Protein AF-A0A8T5QY21-F1 (afdb_monomer_lite)

Sequence (605 aa):
IKYVPKELFTPFAFIIYKDKVLISISAEQVFIQVKSSKLADGLKSYFDFLWSQKTKTYIGRESLRSLFTEMLDFGDYVVYAEVTRIMEILGEDFFLWWQAEKKRRGIKSRGIMGEKYRKYKAAKESITNFKYVPGYENPTGDLFIFKDKVVNVVYTTKEPIAFLIDNKEVAENNKAQFEMLWDQETFVSKGIDALNTALNNYLDNLESDETFNVLGVTFGLKDYSFYKTEYKNAFKDIHQKRADKGIKAKLLFQQADPAMIEKFRKEVYNKNHEAKVLPFKTKFPVAILPSKNKTVMIIHKKEPSIITIDNKEASSAFNEYFDSMWQQDVRVYKGFEDVTTRFRQNMQELKEGDEYYVLGSALQYEEKTKLENFFMDYHAERVKRKIKVKLLAIQESYNVIYKELAETGDPQMKYAELKRLPPEFKYPMQITLYKGNKVSLISWSENLCFEVESKAMYDSFKANFDMLWSQEAEVFKGKNGVKALLNILLESGGKEHHTFGSTKESLMLGEDWWVSYHEKRAKKGVHAKLLFNESLVQWKAEIKYPNAEVRYTKAGFEPLTETIIKGDKVVIIIWTEEPTGFLINNKAVAESYDKFFKLLWEQVK

Radius of gyration: 46.84 Å; chains: 1; bounding box: 108×42×142 Å

Foldseek 3Di:
DDDDPPVPDDCWDWDADQQWTWTASPVVRDIDIDRGNVVSVVVVVVVCVVVPDQKDKFKAQVSVLVVLVVVLVLAEKEKAAPQVLCCVGNHVVSLLVSQVSCVVSVGAYEYEYAPVCCPDPSNVSHPHHYDHAQQDDDPQHMWIAGQQWIKGWHRDPPMIMIMIGRGNVVSVVVVVVVVVVVPDQKHKHKALVSLLSVLVVLLVPADPPDAFEKAAPQQLDPVQVLPPPSVLVSQLVSQVVCVVVVHAYEEEYADHPPVSVVVSCVSRHDPRYHYDYFQEHDDAQWMWTAHQQKIWIWRRDNMIMIMIGRHRVVSVVVVVVRVVRVPDQKHKAFDQVRLLVVLVVLLVVDAAPAEKEKEADDQPEPPSVVVLVSLLVSLLVCVVRNYAYEYAYEPVCQVVVLVSNCNSPCVPCPRYHYDYFANVCPDQQMWMAGDQFKIWGHDVNRRMIMIGRGNVVNVVVVVVRVVRVPDQKHKFKFLVRVLVVLVVLLPDDAQEKEKALADPLVCVNPDVSVLVSLVSSVVVNRAYEYEAEPNCVVVPCVVSHPNYDYFYDPDDDRAQWMWMAGAQWIWIWRRDVIIMIMIGRGNVVSVVVVVVRVVVVVVTD

pLDDT: mean 89.82, std 8.12, range [55.41, 98.31]

Secondary structure (DSSP, 8-state):
--PPPGGG--SEEEEEETTEEEEEEGGGTEEEEEE-HHHHHHHHHHHHHHHH--EEEEESHHHHHHHHHHGGGT--EEEE--HHHHHHHH-HHHHHHHHHHHHHTT--EEEEEEGGGTTSHHHHS--SEEEEETT---TTSEEEE-SSEEEEEE--SS--EEEEEE-HHHHHHHHHHHHHHHH--EEEEESHHHHHHHHHHHHHT--TT--EEEEEE-TT-TT-TT--HHHHHHHHHHHHHHHHTT--EEEEEPS--HHHHHHHHHHH--SSEEEEE-SS----SEEEEE-SS-EEEEE-SSS-EEEEE--HHHHHHHHHHHHHHHH--EEEEESHHHHHHHHHHHHHHPPTT-EEEEEEE---STTHHHHHHHHHHHHHHHHHTT-EEEEEE-TTTHHHHHHHHHHTT-TT-SSEEEEEPPTT-S-PPEEEEETTTEEEEEETTTTEEEEEE-HHHHHHHHHHHHHHHT--EEEEEHHHHHHHHHHHHHHSS-SEEEEEEE-GGGGGG-HHHHHHHHHHHHHTT-EEEEEEEGGGGGG-HHHHSTTEEEEEE-SS---SEEEEEETTEEEEEE-SSS-EEEEEE-HHHHHHHHHHHHHHHHH--

Structure (mmCIF, N/CA/C/O backbone):
data_AF-A0A8T5QY21-F1
#
_entry.id   AF-A0A8T5QY21-F1
#
loop_
_atom_site.group_PDB
_atom_site.id
_atom_site.type_symbol
_atom_site.label_atom_id
_atom_site.label_alt_id
_atom_site.label_comp_id
_atom_site.label_asym_id
_atom_site.label_entity_id
_atom_site.label_seq_id
_atom_site.pdbx_PDB_ins_code
_atom_site.Cartn_x
_atom_site.Cartn_y
_atom_site.Cartn_z
_atom_site.occupancy
_atom_site.B_iso_or_equiv
_atom_site.auth_seq_id
_atom_site.auth_comp_id
_atom_site.auth_asym_id
_atom_site.auth_atom_id
_atom_site.pdbx_PDB_model_num
ATOM 1 N N . ILE A 1 1 ? 44.292 -2.597 -54.456 1.00 67.19 1 ILE A N 1
ATOM 2 C CA . ILE A 1 1 ? 44.266 -1.220 -55.008 1.00 67.19 1 ILE A CA 1
ATOM 3 C C . ILE A 1 1 ? 43.402 -0.386 -54.066 1.00 67.19 1 ILE A C 1
ATOM 5 O O . ILE A 1 1 ? 42.327 -0.859 -53.718 1.00 67.19 1 ILE A O 1
ATOM 9 N N . LYS A 1 2 ? 43.886 0.765 -53.580 1.00 70.75 2 LYS A N 1
ATOM 10 C CA . LYS A 1 2 ? 43.099 1.726 -52.783 1.00 70.75 2 LYS A CA 1
ATOM 11 C C . LYS A 1 2 ? 42.855 2.974 -53.633 1.00 70.75 2 LYS A C 1
ATOM 13 O O . LYS A 1 2 ? 43.722 3.338 -54.423 1.00 70.75 2 LYS A O 1
ATOM 18 N N . TYR A 1 3 ? 41.693 3.596 -53.476 1.00 71.88 3 TYR A N 1
ATOM 19 C CA . TYR A 1 3 ? 41.323 4.814 -54.195 1.00 71.88 3 TYR A CA 1
ATOM 20 C C . TYR A 1 3 ? 41.513 6.027 -53.283 1.00 71.88 3 TYR A C 1
ATOM 22 O O . TYR A 1 3 ? 41.186 5.967 -52.098 1.00 71.88 3 TYR A O 1
ATOM 30 N N . VAL A 1 4 ? 42.066 7.106 -53.834 1.00 69.44 4 VAL A N 1
ATOM 31 C CA . VAL A 1 4 ? 42.213 8.396 -53.145 1.00 69.44 4 VAL A CA 1
ATOM 32 C C . VAL A 1 4 ? 40.844 9.101 -53.134 1.00 69.44 4 VAL A C 1
ATOM 34 O O . VAL A 1 4 ? 40.125 8.985 -54.131 1.00 69.44 4 VAL A O 1
ATOM 37 N N . PRO A 1 5 ? 40.455 9.805 -52.050 1.00 63.88 5 PRO A N 1
ATOM 38 C CA . PRO A 1 5 ? 39.225 10.599 -52.021 1.00 63.88 5 PRO A CA 1
ATOM 39 C C . PRO A 1 5 ? 39.137 11.551 -53.217 1.00 63.88 5 PRO A C 1
ATOM 41 O O . PRO A 1 5 ? 40.151 12.100 -53.653 1.00 63.88 5 PRO A O 1
ATOM 44 N N . LYS A 1 6 ? 37.928 11.757 -53.750 1.00 63.91 6 LYS A N 1
ATOM 45 C CA . LYS A 1 6 ? 37.703 12.579 -54.951 1.00 63.91 6 LYS A CA 1
ATOM 46 C C . LYS A 1 6 ? 38.178 14.022 -54.752 1.00 63.91 6 LYS A C 1
ATOM 48 O O . LYS A 1 6 ? 38.627 14.664 -55.692 1.00 63.91 6 LYS A O 1
ATOM 53 N N . GLU A 1 7 ? 38.122 14.507 -53.520 1.00 63.44 7 GLU A N 1
ATOM 54 C CA . GLU A 1 7 ? 38.540 15.840 -53.086 1.00 63.44 7 GLU A CA 1
ATOM 55 C C . GLU A 1 7 ? 40.068 16.009 -53.108 1.00 63.44 7 GLU A C 1
ATOM 57 O O . GLU A 1 7 ? 40.570 17.125 -53.192 1.00 63.44 7 GLU A O 1
ATOM 62 N N . LEU A 1 8 ? 40.806 14.897 -53.060 1.00 64.31 8 LEU A N 1
ATOM 63 C CA . LEU A 1 8 ? 42.262 14.829 -53.186 1.00 64.31 8 LEU A CA 1
ATOM 64 C C . LEU A 1 8 ? 42.689 14.380 -54.591 1.00 64.31 8 LEU A C 1
ATOM 66 O O . LEU A 1 8 ? 43.850 14.019 -54.799 1.00 64.31 8 LEU A O 1
ATOM 70 N N . PHE A 1 9 ? 41.762 14.382 -55.558 1.00 71.44 9 PHE A N 1
ATOM 71 C CA . PHE A 1 9 ? 42.093 14.070 -56.938 1.00 71.44 9 PHE A CA 1
ATOM 72 C C . PHE A 1 9 ? 43.130 15.066 -57.447 1.00 71.44 9 PHE A C 1
ATOM 74 O O . PHE A 1 9 ? 42.920 16.278 -57.469 1.00 71.44 9 PHE A O 1
ATOM 81 N N . THR A 1 10 ? 44.262 14.525 -57.872 1.00 78.56 10 THR A N 1
ATOM 82 C CA . THR A 1 10 ? 45.371 15.288 -58.412 1.00 78.56 10 THR A CA 1
ATOM 83 C C . THR A 1 10 ? 45.717 14.742 -59.794 1.00 78.56 10 THR A C 1
ATOM 85 O O . THR A 1 10 ? 45.681 13.525 -59.989 1.00 78.56 10 THR A O 1
ATOM 88 N N . PRO A 1 11 ? 46.061 15.604 -60.770 1.00 81.88 11 PRO A N 1
ATOM 89 C CA . PRO A 1 11 ? 46.535 15.147 -62.076 1.00 81.88 11 PRO A CA 1
ATOM 90 C C . PRO A 1 11 ? 47.924 14.489 -62.002 1.00 81.88 11 PRO A C 1
ATOM 92 O O . PRO A 1 11 ? 48.419 14.003 -63.020 1.00 81.88 11 PRO A O 1
ATOM 95 N N . PHE A 1 12 ? 48.557 14.494 -60.821 1.00 87.06 12 PHE A N 1
ATOM 96 C CA . PHE A 1 12 ? 49.883 13.945 -60.585 1.00 87.06 12 PHE A CA 1
ATOM 97 C C . PHE A 1 12 ? 49.821 12.482 -60.137 1.00 87.06 12 PHE A C 1
ATOM 99 O O . PHE A 1 12 ? 49.277 12.161 -59.081 1.00 87.06 12 PHE A O 1
ATOM 106 N N . ALA A 1 13 ? 50.471 11.595 -60.885 1.00 88.56 13 ALA A N 1
ATOM 107 C CA . ALA A 1 13 ? 50.838 10.271 -60.399 1.00 88.56 13 ALA A CA 1
ATOM 108 C C . ALA A 1 13 ? 52.313 10.268 -59.983 1.00 88.56 13 ALA A C 1
ATOM 110 O O . ALA A 1 13 ? 53.194 10.612 -60.770 1.00 88.56 13 ALA A O 1
ATOM 111 N N . PHE A 1 14 ? 52.585 9.866 -58.743 1.00 91.56 14 PHE A N 1
ATOM 112 C CA . PHE A 1 14 ? 53.941 9.748 -58.211 1.00 91.56 14 PHE A CA 1
ATOM 113 C C . PHE A 1 14 ? 54.386 8.286 -58.260 1.00 91.56 14 PHE A C 1
ATOM 115 O O . PHE A 1 14 ? 53.820 7.437 -57.573 1.00 91.56 14 PHE A O 1
ATOM 122 N N . ILE A 1 15 ? 55.411 7.987 -59.057 1.00 93.62 15 ILE A N 1
ATOM 123 C CA . ILE A 1 15 ? 56.030 6.660 -59.134 1.00 93.62 15 ILE A CA 1
ATOM 124 C C . ILE A 1 15 ? 57.375 6.739 -58.416 1.00 93.62 15 ILE A C 1
ATOM 126 O O . ILE A 1 15 ? 58.298 7.422 -58.861 1.00 93.62 15 ILE A O 1
ATOM 130 N N . ILE A 1 16 ? 57.474 6.056 -57.280 1.00 94.56 16 ILE A N 1
ATOM 131 C CA . ILE A 1 16 ? 58.634 6.110 -56.387 1.00 94.56 16 ILE A CA 1
ATOM 132 C C . ILE A 1 16 ? 59.448 4.829 -56.575 1.00 94.56 16 ILE A C 1
ATOM 134 O O . ILE A 1 16 ? 58.926 3.729 -56.399 1.00 94.56 16 ILE A O 1
ATOM 138 N N . TYR A 1 17 ? 60.730 4.952 -56.923 1.00 94.06 17 TYR A N 1
ATOM 139 C CA . TYR A 1 17 ? 61.630 3.810 -57.085 1.00 94.06 17 TYR A CA 1
ATOM 140 C C . TYR A 1 17 ? 63.050 4.150 -56.625 1.00 94.06 17 TYR A C 1
ATOM 142 O O . TYR A 1 17 ? 63.746 4.950 -57.253 1.00 94.06 17 TYR A O 1
ATOM 150 N N . LYS A 1 18 ? 63.506 3.492 -55.551 1.00 94.44 18 LYS A N 1
ATOM 151 C CA . LYS A 1 18 ? 64.797 3.767 -54.895 1.00 94.44 18 LYS A CA 1
ATOM 152 C C . LYS A 1 18 ? 64.935 5.265 -54.569 1.00 94.44 18 LYS A C 1
ATOM 154 O O . LYS A 1 18 ? 64.103 5.798 -53.852 1.00 94.44 18 LYS A O 1
ATOM 159 N N . ASP A 1 19 ? 65.952 5.937 -55.103 1.00 95.88 19 ASP A N 1
ATOM 160 C CA . ASP A 1 19 ? 66.244 7.362 -54.918 1.00 95.88 19 ASP A CA 1
ATOM 161 C C . ASP A 1 19 ? 65.620 8.262 -56.002 1.00 95.88 19 ASP A C 1
ATOM 163 O O . ASP A 1 19 ? 66.003 9.426 -56.142 1.00 95.88 19 ASP A O 1
ATOM 167 N N . LYS A 1 20 ? 64.689 7.733 -56.804 1.00 96.56 20 LYS A N 1
ATOM 168 C CA . LYS A 1 20 ? 64.048 8.444 -57.912 1.00 96.56 20 LYS A CA 1
ATOM 169 C C . LYS A 1 20 ? 62.544 8.542 -57.706 1.00 96.56 20 LYS A C 1
ATOM 171 O O . LYS A 1 20 ? 61.888 7.581 -57.307 1.00 96.56 20 LYS A O 1
ATOM 176 N N . VAL A 1 21 ? 62.002 9.698 -58.061 1.00 95.62 21 VAL A N 1
ATOM 177 C CA . VAL A 1 21 ? 60.566 9.954 -58.149 1.00 95.62 21 VAL A CA 1
ATOM 178 C C . VAL A 1 21 ? 60.264 10.396 -59.569 1.00 95.62 21 VAL A C 1
ATOM 180 O O . VAL A 1 21 ? 60.872 11.344 -60.064 1.00 95.62 21 VAL A O 1
ATOM 183 N N . LEU A 1 22 ? 59.336 9.710 -60.224 1.00 95.81 22 LEU A N 1
ATOM 184 C CA . LEU A 1 22 ? 58.759 10.142 -61.486 1.00 95.81 22 LEU A CA 1
ATOM 185 C C . LEU A 1 22 ? 57.380 10.737 -61.204 1.00 95.81 22 LEU A C 1
ATOM 187 O O . LEU A 1 22 ? 56.492 10.042 -60.714 1.00 95.81 22 LEU A O 1
ATOM 191 N N . ILE A 1 23 ? 57.219 12.023 -61.491 1.00 94.12 23 ILE A N 1
ATOM 192 C CA . ILE A 1 23 ? 55.942 12.730 -61.413 1.00 94.12 23 ILE A CA 1
ATOM 193 C C . ILE A 1 23 ? 55.344 12.711 -62.817 1.00 94.12 23 ILE A C 1
ATOM 195 O O . ILE A 1 23 ? 55.915 13.293 -63.738 1.00 94.12 23 ILE A O 1
ATOM 199 N N . SER A 1 24 ? 54.224 12.017 -62.991 1.00 92.94 24 SER A N 1
ATOM 200 C CA . SER A 1 24 ? 53.467 12.000 -64.242 1.00 92.94 24 SER A CA 1
ATOM 201 C C . SER A 1 24 ? 52.304 12.976 -64.145 1.00 92.94 24 SER A C 1
ATOM 203 O O . SER A 1 24 ? 51.448 12.823 -63.278 1.00 92.94 24 SER A O 1
ATOM 205 N N . ILE A 1 25 ? 52.266 13.955 -65.045 1.00 91.12 25 ILE A N 1
ATOM 206 C CA . ILE A 1 25 ? 51.126 14.849 -65.260 1.00 91.12 25 ILE A CA 1
ATOM 207 C C . ILE A 1 25 ? 50.343 14.267 -66.434 1.00 91.12 25 ILE A C 1
ATOM 209 O O . ILE A 1 25 ? 50.563 14.625 -67.591 1.00 91.12 25 ILE A O 1
ATOM 213 N N . SER A 1 26 ? 49.486 13.285 -66.157 1.00 79.56 26 SER A N 1
ATOM 214 C CA . SER A 1 26 ? 48.926 12.430 -67.214 1.00 79.56 26 SER A CA 1
ATOM 215 C C . SER A 1 26 ? 48.092 13.203 -68.245 1.00 79.56 26 SER A C 1
ATOM 217 O O . SER A 1 26 ? 48.105 12.847 -69.419 1.00 79.56 26 SER A O 1
ATOM 219 N N . ALA A 1 27 ? 47.427 14.286 -67.830 1.00 81.81 27 ALA A N 1
ATOM 220 C CA . ALA A 1 27 ? 46.648 15.150 -68.721 1.00 81.81 27 ALA A CA 1
ATOM 221 C C . ALA A 1 27 ? 47.511 15.919 -69.736 1.00 81.81 27 ALA A C 1
ATOM 223 O O . ALA A 1 27 ? 47.049 16.224 -70.830 1.00 81.81 27 ALA A O 1
ATOM 224 N N . GLU A 1 28 ? 48.764 16.205 -69.386 1.00 88.69 28 GLU A N 1
ATOM 225 C CA . GLU A 1 28 ? 49.690 16.991 -70.209 1.00 88.69 28 GLU A CA 1
ATOM 226 C C . GLU A 1 28 ? 50.763 16.116 -70.870 1.00 88.69 28 GLU A C 1
ATOM 228 O O . GLU A 1 28 ? 51.623 16.622 -71.581 1.00 88.69 28 GLU A O 1
ATOM 233 N N . GLN A 1 29 ? 50.731 14.797 -70.635 1.00 87.81 29 GLN A N 1
ATOM 234 C CA . GLN A 1 29 ? 51.753 13.842 -71.085 1.00 87.81 29 GLN A CA 1
ATOM 235 C C . GLN A 1 29 ? 53.179 14.216 -70.634 1.00 87.81 29 GLN A C 1
ATOM 237 O O . GLN A 1 29 ? 54.169 13.802 -71.239 1.00 87.81 29 GLN A O 1
ATOM 242 N N . VAL A 1 30 ? 53.297 14.973 -69.539 1.00 92.19 30 VAL A N 1
ATOM 243 C CA . VAL A 1 30 ? 54.580 15.410 -68.983 1.00 92.19 30 VAL A CA 1
ATOM 244 C C . VAL A 1 30 ? 55.053 14.421 -67.926 1.00 92.19 30 VAL A C 1
ATOM 246 O O . VAL A 1 30 ? 54.299 14.012 -67.039 1.00 92.19 30 VAL A O 1
ATOM 249 N N . PHE A 1 31 ? 56.338 14.079 -67.990 1.00 91.88 31 PHE A N 1
ATOM 250 C CA . PHE A 1 31 ? 57.020 13.278 -66.984 1.00 91.88 31 PHE A CA 1
ATOM 251 C C . PHE A 1 31 ? 58.224 14.040 -66.438 1.00 91.88 31 PHE A C 1
ATOM 253 O O . PHE A 1 31 ? 59.140 14.389 -67.180 1.00 91.88 31 PHE A O 1
ATOM 260 N N . ILE A 1 32 ? 58.241 14.268 -65.126 1.00 94.06 32 ILE A N 1
ATOM 261 C CA . ILE A 1 32 ? 59.352 14.917 -64.429 1.00 94.06 32 ILE A CA 1
ATOM 262 C C . ILE A 1 32 ? 60.042 13.865 -63.573 1.00 94.06 32 ILE A C 1
ATOM 264 O O . ILE A 1 32 ? 59.459 13.358 -62.614 1.00 94.06 32 ILE A O 1
ATOM 268 N N . GLN A 1 33 ? 61.289 13.532 -63.905 1.00 95.56 33 GLN A N 1
ATOM 269 C CA . GLN A 1 33 ? 62.101 12.653 -63.073 1.00 95.56 33 GLN A CA 1
ATOM 270 C C . GLN A 1 33 ? 62.978 13.480 -62.136 1.00 95.56 33 GLN A C 1
ATOM 272 O O . GLN A 1 33 ? 63.834 14.242 -62.580 1.00 95.56 33 GLN A O 1
ATOM 277 N N . VAL A 1 34 ? 62.828 13.255 -60.836 1.00 96.25 34 VAL A N 1
ATOM 278 C CA . VAL A 1 34 ? 63.668 13.858 -59.801 1.00 96.25 34 VAL A CA 1
ATOM 279 C C . VAL A 1 34 ? 64.483 12.757 -59.129 1.00 96.25 34 VAL A C 1
ATOM 281 O O . VAL A 1 34 ? 63.925 11.787 -58.619 1.00 96.25 34 VAL A O 1
ATOM 284 N N . LYS A 1 35 ? 65.815 12.894 -59.123 1.00 96.00 35 LYS A N 1
ATOM 285 C CA . LYS A 1 35 ? 66.721 12.005 -58.380 1.00 96.00 35 LYS A CA 1
ATOM 286 C C . LYS A 1 35 ? 67.059 12.651 -57.036 1.00 96.00 35 LYS A C 1
ATOM 288 O O . LYS A 1 35 ? 67.871 13.568 -56.977 1.00 96.00 35 LYS A O 1
ATOM 293 N N . SER A 1 36 ? 66.401 12.205 -55.973 1.00 96.75 36 SER A N 1
ATOM 294 C CA . SER A 1 36 ? 66.583 12.697 -54.607 1.00 96.75 36 SER A CA 1
ATOM 295 C C . SER A 1 36 ? 66.060 11.660 -53.616 1.00 96.75 36 SER A C 1
ATOM 297 O O . SER A 1 36 ? 64.856 11.405 -53.562 1.00 96.75 36 SER A O 1
ATOM 299 N N . SER A 1 37 ? 66.952 11.095 -52.798 1.00 94.38 37 SER A N 1
ATOM 300 C CA . SER A 1 37 ? 66.574 10.143 -51.745 1.00 94.38 37 SER A CA 1
ATOM 301 C C . SER A 1 37 ? 65.615 10.766 -50.732 1.00 94.38 37 SER A C 1
ATOM 303 O O . SER A 1 37 ? 64.584 10.179 -50.437 1.00 94.38 37 SER A O 1
ATOM 305 N N . LYS A 1 38 ? 65.868 12.008 -50.293 1.00 95.62 38 LYS A N 1
ATOM 306 C CA . LYS A 1 38 ? 64.990 12.725 -49.349 1.00 95.62 38 LYS A CA 1
ATOM 307 C C . LYS A 1 38 ? 63.565 12.905 -49.881 1.00 95.62 38 LYS A C 1
ATOM 309 O O . LYS A 1 38 ? 62.611 12.766 -49.123 1.00 95.62 38 LYS A O 1
ATOM 314 N N . LEU A 1 39 ? 63.416 13.221 -51.171 1.00 94.38 39 LEU A N 1
ATOM 315 C CA . LEU A 1 39 ? 62.096 13.363 -51.791 1.00 94.38 39 LEU A CA 1
ATOM 316 C C . LEU A 1 39 ? 61.389 12.006 -51.902 1.00 94.38 39 LEU A C 1
ATOM 318 O O . LEU A 1 39 ? 60.204 11.915 -51.592 1.00 94.38 39 LEU A O 1
ATOM 322 N N . ALA A 1 40 ? 62.115 10.964 -52.318 1.00 95.00 40 ALA A N 1
ATOM 323 C CA . ALA A 1 40 ? 61.582 9.609 -52.416 1.00 95.00 40 ALA A CA 1
ATOM 324 C C . ALA A 1 40 ? 61.126 9.076 -51.047 1.00 95.00 40 ALA A C 1
ATOM 326 O O . ALA A 1 40 ? 59.999 8.600 -50.935 1.00 95.00 40 ALA A O 1
ATOM 327 N N . ASP A 1 41 ? 61.944 9.233 -50.003 1.00 94.94 41 ASP A N 1
ATOM 328 C CA . ASP A 1 41 ? 61.622 8.819 -48.632 1.00 94.94 41 ASP A CA 1
ATOM 329 C C . ASP A 1 41 ? 60.439 9.614 -48.061 1.00 94.94 41 ASP A C 1
ATOM 331 O O . ASP A 1 41 ? 59.550 9.042 -47.425 1.00 94.94 41 ASP A O 1
ATOM 335 N N . GLY A 1 42 ? 60.380 10.923 -48.333 1.00 94.62 42 GLY A N 1
ATOM 336 C CA . GLY A 1 42 ? 59.257 11.775 -47.946 1.00 94.62 42 GLY A CA 1
ATOM 337 C C . GLY A 1 42 ? 57.944 11.323 -48.588 1.00 94.62 42 GLY A C 1
ATOM 338 O O . GLY A 1 42 ? 56.971 11.064 -47.883 1.00 94.62 42 GLY A O 1
ATOM 339 N N . LEU A 1 43 ? 57.913 11.157 -49.914 1.00 93.31 43 LEU A N 1
ATOM 340 C CA . LEU A 1 43 ? 56.715 10.694 -50.625 1.00 93.31 43 LEU A CA 1
ATOM 341 C C . LEU A 1 43 ? 56.345 9.251 -50.274 1.00 93.31 43 LEU A C 1
ATOM 343 O O . LEU A 1 43 ? 55.160 8.935 -50.214 1.00 93.31 43 LEU A O 1
ATOM 347 N N . LYS A 1 44 ? 57.328 8.389 -49.993 1.00 92.31 44 LYS A N 1
ATOM 348 C CA . LYS A 1 44 ? 57.075 7.038 -49.489 1.00 92.31 44 LYS A CA 1
ATOM 349 C C . LYS A 1 44 ? 56.427 7.087 -48.109 1.00 92.31 44 LYS A C 1
ATOM 351 O O . LYS A 1 44 ? 55.456 6.381 -47.894 1.00 92.31 44 LYS A O 1
ATOM 356 N N . SER A 1 45 ? 56.886 7.966 -47.220 1.00 90.56 45 SER A N 1
ATOM 357 C CA . SER A 1 45 ? 56.260 8.168 -45.906 1.00 90.56 45 SER A CA 1
ATOM 358 C C . SER A 1 45 ? 54.810 8.652 -46.038 1.00 90.56 45 SER A C 1
ATOM 360 O O . SER A 1 45 ? 53.933 8.148 -45.341 1.00 90.56 45 SER A O 1
ATOM 362 N N . TYR A 1 46 ? 54.524 9.568 -46.974 1.00 87.56 46 TYR A N 1
ATOM 363 C CA . TYR A 1 46 ? 53.148 9.970 -47.299 1.00 87.56 46 TYR A CA 1
ATOM 364 C C . TYR A 1 46 ? 52.321 8.817 -47.875 1.00 87.56 46 TYR A C 1
ATOM 366 O O . TYR A 1 46 ? 51.174 8.632 -47.474 1.00 87.56 46 TYR A O 1
ATOM 374 N N . PHE A 1 47 ? 52.889 8.027 -48.789 1.00 88.12 47 PHE A N 1
ATOM 375 C CA . PHE A 1 47 ? 52.226 6.846 -49.332 1.00 88.12 47 PHE A CA 1
ATOM 376 C C . PHE A 1 47 ? 51.922 5.835 -48.230 1.00 88.12 47 PHE A C 1
ATOM 378 O O . PHE A 1 47 ? 50.778 5.422 -48.112 1.00 88.12 47 PHE A O 1
ATOM 385 N N . ASP A 1 48 ? 52.897 5.480 -47.395 1.00 88.06 48 ASP A N 1
ATOM 386 C CA . ASP A 1 48 ? 52.737 4.530 -46.296 1.00 88.06 48 ASP A CA 1
ATOM 387 C C . ASP A 1 48 ? 51.696 5.041 -45.289 1.00 88.06 48 ASP A C 1
ATOM 389 O O . ASP A 1 48 ? 50.847 4.272 -44.838 1.00 88.06 48 ASP A O 1
ATOM 393 N N . PHE A 1 49 ? 51.674 6.348 -45.000 1.00 85.12 49 PHE A N 1
ATOM 394 C CA . PHE A 1 49 ? 50.636 6.977 -44.180 1.00 85.12 49 PHE A CA 1
ATOM 395 C C . PHE A 1 49 ? 49.240 6.847 -44.805 1.00 85.12 49 PHE A C 1
ATOM 397 O O . PHE A 1 49 ? 48.314 6.413 -44.122 1.00 85.12 49 PHE A O 1
ATOM 404 N N . LEU A 1 50 ? 49.074 7.176 -46.092 1.00 81.25 50 LEU A N 1
ATOM 405 C CA . LEU A 1 50 ? 47.793 7.069 -46.809 1.00 81.25 50 LEU A CA 1
ATOM 406 C C . LEU A 1 50 ? 47.358 5.607 -47.002 1.00 81.25 50 LEU A C 1
ATOM 408 O O . LEU A 1 50 ? 46.178 5.272 -46.914 1.00 81.25 50 LEU A O 1
ATOM 412 N N . TRP A 1 51 ? 48.315 4.715 -47.236 1.00 83.19 51 TRP A N 1
ATOM 413 C CA . TRP A 1 51 ? 48.093 3.295 -47.466 1.00 83.19 51 TRP A CA 1
ATOM 414 C C . TRP A 1 51 ? 47.732 2.560 -46.180 1.00 83.19 51 TRP A C 1
ATOM 416 O O . TRP A 1 51 ? 46.878 1.672 -46.201 1.00 83.19 51 TRP A O 1
ATOM 426 N N . SER A 1 52 ? 48.336 2.939 -45.055 1.00 83.44 52 SER A N 1
ATOM 427 C CA . SER A 1 52 ? 48.039 2.373 -43.736 1.00 83.44 52 SER A CA 1
ATOM 428 C C . SER A 1 52 ? 46.767 2.936 -43.100 1.00 83.44 52 SER A C 1
ATOM 430 O O . SER A 1 52 ? 46.323 2.384 -42.091 1.00 83.44 52 SER A O 1
ATOM 432 N N . GLN A 1 53 ? 46.128 3.955 -43.700 1.00 81.19 53 GLN A N 1
ATOM 433 C CA . GLN A 1 53 ? 44.828 4.435 -43.234 1.00 81.19 53 GLN A CA 1
ATOM 434 C C . GLN A 1 53 ? 43.828 3.277 -43.193 1.00 81.19 53 GLN A C 1
ATOM 436 O O . GLN A 1 53 ? 43.543 2.610 -44.200 1.00 81.19 53 GLN A O 1
ATOM 441 N N . LYS A 1 54 ? 43.296 3.063 -41.992 1.00 84.50 54 LYS A N 1
ATOM 442 C CA . LYS A 1 54 ? 42.193 2.146 -41.709 1.00 84.50 54 LYS A CA 1
ATOM 443 C C . LYS A 1 54 ? 40.845 2.855 -41.748 1.00 84.50 54 LYS A C 1
ATOM 445 O O . LYS A 1 54 ? 39.829 2.218 -41.519 1.00 84.50 54 LYS A O 1
ATOM 450 N N . THR A 1 55 ? 40.822 4.153 -42.026 1.00 88.44 55 THR A N 1
ATOM 451 C CA . THR A 1 55 ? 39.601 4.948 -42.092 1.00 88.44 55 THR A CA 1
ATOM 452 C C . THR A 1 55 ? 39.358 5.453 -43.512 1.00 88.44 55 THR A C 1
ATOM 454 O O . THR A 1 55 ? 40.296 5.789 -44.235 1.00 88.44 55 THR A O 1
ATOM 457 N N . LYS A 1 56 ? 38.093 5.485 -43.932 1.00 89.19 56 LYS A N 1
ATOM 458 C CA . LYS A 1 56 ? 37.641 6.126 -45.171 1.00 89.19 56 LYS A CA 1
ATOM 459 C C . LYS A 1 56 ? 36.473 7.052 -44.853 1.00 89.19 56 LYS A C 1
ATOM 461 O O . LYS A 1 56 ? 35.583 6.668 -44.095 1.00 89.19 56 LYS A O 1
ATOM 466 N N . THR A 1 57 ? 36.456 8.226 -45.469 1.00 89.44 57 THR A N 1
ATOM 467 C CA . THR A 1 57 ? 35.364 9.196 -45.337 1.00 89.44 57 THR A CA 1
ATOM 468 C C . THR A 1 57 ? 34.546 9.216 -46.622 1.00 89.44 57 THR A C 1
ATOM 470 O O . THR A 1 57 ? 35.110 9.266 -47.712 1.00 89.44 57 THR A O 1
ATOM 473 N N . TYR A 1 58 ? 33.224 9.187 -46.492 1.00 89.75 58 TYR A N 1
ATOM 474 C CA . TYR A 1 58 ? 32.270 9.286 -47.591 1.00 89.75 58 TYR A CA 1
ATOM 475 C C . TYR A 1 58 ? 31.425 10.533 -47.362 1.00 89.75 58 TYR A C 1
ATOM 477 O O . TYR A 1 58 ? 30.836 10.686 -46.295 1.00 89.75 58 TYR A O 1
ATOM 485 N N . ILE A 1 59 ? 31.384 11.426 -48.347 1.00 89.06 59 ILE A N 1
ATOM 486 C CA . ILE A 1 59 ? 30.694 12.715 -48.249 1.00 89.06 59 ILE A CA 1
ATOM 487 C C . ILE A 1 59 ? 29.654 12.800 -49.366 1.00 89.06 59 ILE A C 1
ATOM 489 O O . ILE A 1 59 ? 29.944 12.494 -50.526 1.00 89.06 59 ILE A O 1
ATOM 493 N N . GLY A 1 60 ? 28.431 13.179 -49.001 1.00 89.44 60 GLY A N 1
ATOM 494 C CA . GLY A 1 60 ? 27.333 13.368 -49.938 1.00 89.44 60 GLY A CA 1
ATOM 495 C C . GLY A 1 60 ? 26.559 12.088 -50.264 1.00 89.44 60 GLY A C 1
ATOM 496 O O . GLY A 1 60 ? 27.003 10.957 -50.054 1.00 89.44 60 GLY A O 1
ATOM 497 N N . ARG A 1 61 ? 25.346 12.277 -50.794 1.00 90.12 61 ARG A N 1
ATOM 498 C CA . ARG A 1 61 ? 24.352 11.211 -51.005 1.00 90.12 61 ARG A CA 1
ATOM 499 C C . ARG A 1 61 ? 24.875 10.031 -51.828 1.00 90.12 61 ARG A C 1
ATOM 501 O O . ARG A 1 61 ? 24.691 8.886 -51.427 1.00 90.12 61 ARG A O 1
ATOM 508 N N . GLU A 1 62 ? 25.512 10.297 -52.965 1.00 91.25 62 GLU A N 1
ATOM 509 C CA . GLU A 1 62 ? 25.977 9.237 -53.873 1.00 91.25 62 GLU A CA 1
ATOM 510 C C . GLU A 1 62 ? 27.157 8.449 -53.287 1.00 91.25 62 GLU A C 1
ATOM 512 O O . GLU A 1 62 ? 27.193 7.222 -53.387 1.00 91.25 62 GLU A O 1
ATOM 517 N N . SER A 1 63 ? 28.072 9.120 -52.578 1.00 90.19 63 SER A N 1
ATOM 518 C CA . SER A 1 63 ? 29.155 8.447 -51.850 1.00 90.19 63 SER A CA 1
ATOM 519 C C . SER A 1 63 ? 28.606 7.535 -50.753 1.00 90.19 63 SER A C 1
ATOM 521 O O . SER A 1 63 ? 29.073 6.408 -50.601 1.00 90.19 63 SER A O 1
ATOM 523 N N . LEU A 1 64 ? 27.575 7.974 -50.020 1.00 92.88 64 LEU A N 1
ATOM 524 C CA . LEU A 1 64 ? 26.916 7.133 -49.019 1.00 92.88 64 LEU A CA 1
ATOM 525 C C . LEU A 1 64 ? 26.172 5.950 -49.653 1.00 92.88 64 LEU A C 1
ATOM 527 O O . LEU A 1 64 ? 26.248 4.849 -49.123 1.00 92.88 64 LEU A O 1
ATOM 531 N N . ARG A 1 65 ? 25.493 6.121 -50.795 1.00 94.69 65 ARG A N 1
ATOM 532 C CA . ARG A 1 65 ? 24.876 4.993 -51.523 1.00 94.69 65 ARG A CA 1
ATOM 533 C C . ARG A 1 65 ? 25.911 3.941 -51.924 1.00 94.69 65 ARG A C 1
ATOM 535 O O . ARG A 1 65 ? 25.659 2.744 -51.776 1.00 94.69 65 ARG A O 1
ATOM 542 N N . SER A 1 66 ? 27.082 4.387 -52.376 1.00 94.69 66 SER A N 1
ATOM 543 C CA . SER A 1 66 ? 28.216 3.506 -52.664 1.00 94.69 66 SER A CA 1
ATOM 544 C C . SER A 1 66 ? 28.673 2.754 -51.408 1.00 94.69 66 SER A C 1
ATOM 546 O O . SER A 1 66 ? 28.755 1.529 -51.432 1.00 94.69 66 SER A O 1
ATOM 548 N N . LEU A 1 67 ? 28.843 3.449 -50.276 1.00 95.25 67 LEU A N 1
ATOM 549 C CA . LEU A 1 67 ? 29.181 2.819 -48.994 1.00 95.25 67 LEU A CA 1
ATOM 550 C C . LEU A 1 67 ? 28.130 1.798 -48.535 1.00 95.25 67 LEU A C 1
ATOM 552 O O . LEU A 1 67 ? 28.488 0.694 -48.148 1.00 95.25 67 LEU A O 1
ATOM 556 N N . PHE A 1 68 ? 26.837 2.125 -48.593 1.00 96.25 68 PHE A N 1
ATOM 557 C CA . PHE A 1 68 ? 25.764 1.194 -48.214 1.00 96.25 68 PHE A CA 1
ATOM 558 C C . PHE A 1 68 ? 25.723 -0.038 -49.126 1.00 96.25 68 PHE A C 1
ATOM 560 O O . PHE A 1 68 ? 25.361 -1.126 -48.675 1.00 96.25 68 PHE A O 1
ATOM 567 N N . THR A 1 69 ? 26.125 0.118 -50.388 1.00 96.88 69 THR A N 1
ATOM 568 C CA . THR A 1 69 ? 26.313 -1.004 -51.313 1.00 96.88 69 THR A CA 1
ATOM 569 C C . THR A 1 69 ? 27.527 -1.845 -50.912 1.00 96.88 69 THR A C 1
ATOM 571 O O . THR A 1 69 ? 27.395 -3.060 -50.815 1.00 96.88 69 THR A O 1
ATOM 574 N N . GLU A 1 70 ? 28.668 -1.221 -50.588 1.00 95.75 70 GLU A N 1
ATOM 575 C CA . GLU A 1 70 ? 29.877 -1.893 -50.068 1.00 95.75 70 GLU A CA 1
ATOM 576 C C . GLU A 1 70 ? 29.575 -2.660 -48.764 1.00 95.75 70 GLU A C 1
ATOM 578 O O . GLU A 1 70 ? 30.018 -3.791 -48.577 1.00 95.75 70 GLU A O 1
ATOM 583 N N . MET A 1 71 ? 28.733 -2.099 -47.889 1.00 97.12 71 MET A N 1
ATOM 584 C CA . MET A 1 71 ? 28.305 -2.729 -46.634 1.00 97.12 71 MET A CA 1
ATOM 585 C C . MET A 1 71 ? 27.579 -4.066 -46.830 1.00 97.12 71 MET A C 1
ATOM 587 O O . MET A 1 71 ? 27.589 -4.894 -45.920 1.00 97.12 71 MET A O 1
ATOM 591 N N . LEU A 1 72 ? 26.973 -4.315 -47.997 1.00 97.31 72 LEU A N 1
ATOM 592 C CA . LEU A 1 72 ? 26.346 -5.606 -48.304 1.00 97.31 72 LEU A CA 1
ATOM 593 C C . LEU A 1 72 ? 27.368 -6.745 -48.431 1.00 97.31 72 LEU A C 1
ATOM 595 O O . LEU A 1 72 ? 26.984 -7.911 -48.340 1.00 97.31 72 LEU A O 1
ATOM 599 N N . ASP A 1 73 ? 28.645 -6.430 -48.651 1.00 97.06 73 ASP A N 1
ATOM 600 C CA . ASP A 1 73 ? 29.730 -7.412 -48.728 1.00 97.06 73 ASP A CA 1
ATOM 601 C C . ASP A 1 73 ? 30.385 -7.658 -47.355 1.00 97.06 73 ASP A C 1
ATOM 603 O O . ASP A 1 73 ? 31.130 -8.622 -47.185 1.00 97.06 73 ASP A O 1
ATOM 607 N N . PHE A 1 74 ? 30.097 -6.821 -46.349 1.00 97.25 74 PHE A N 1
ATOM 608 C CA . PHE A 1 74 ? 30.649 -6.961 -44.993 1.00 97.25 74 PHE A CA 1
ATOM 609 C C . PHE A 1 74 ? 29.913 -8.015 -44.148 1.00 97.25 74 PHE A C 1
ATOM 611 O O . PHE A 1 74 ? 30.468 -8.509 -43.163 1.00 97.25 74 PHE A O 1
ATOM 618 N N . GLY A 1 75 ? 28.686 -8.378 -44.536 1.00 96.31 75 GLY A N 1
ATOM 619 C CA . GLY A 1 75 ? 27.875 -9.406 -43.883 1.00 96.31 75 GLY A CA 1
ATOM 620 C C . GLY A 1 75 ? 27.056 -8.898 -42.693 1.00 96.31 75 GLY A C 1
ATOM 621 O O . GLY A 1 75 ? 26.570 -7.766 -42.692 1.00 96.31 75 GLY A O 1
ATOM 622 N N . ASP A 1 76 ? 26.858 -9.771 -41.704 1.00 98.19 76 ASP A N 1
ATOM 623 C CA . ASP A 1 76 ? 26.013 -9.515 -40.532 1.00 98.19 76 ASP A CA 1
ATOM 624 C C . ASP A 1 76 ? 26.522 -8.340 -39.688 1.00 98.19 76 ASP A C 1
ATOM 626 O O . ASP A 1 76 ? 27.730 -8.156 -39.501 1.00 98.19 76 ASP A O 1
ATOM 630 N N . TYR A 1 77 ? 25.589 -7.573 -39.121 1.00 98.19 77 TYR A N 1
ATOM 631 C CA . TYR A 1 77 ? 25.931 -6.392 -38.332 1.00 98.19 77 TYR A CA 1
ATOM 632 C C . TYR A 1 77 ? 24.957 -6.104 -37.193 1.00 98.19 77 TYR A C 1
ATOM 634 O O . TYR A 1 77 ? 23.806 -6.547 -37.174 1.00 98.19 77 TYR A O 1
ATOM 642 N N . VAL A 1 78 ? 25.423 -5.299 -36.244 1.00 98.31 78 VAL A N 1
ATOM 643 C CA . VAL A 1 78 ? 24.581 -4.652 -35.236 1.00 98.31 78 VAL A CA 1
ATOM 644 C C . VAL A 1 78 ? 24.589 -3.140 -35.446 1.00 98.31 78 VAL A C 1
ATOM 646 O O . VAL A 1 78 ? 25.550 -2.611 -36.000 1.00 98.31 78 VAL A O 1
ATOM 649 N N . VAL A 1 79 ? 23.511 -2.436 -35.093 1.00 96.38 79 VAL A N 1
ATOM 650 C CA . VAL A 1 79 ? 23.403 -0.993 -35.366 1.00 96.38 79 VAL A CA 1
ATOM 651 C C . VAL A 1 79 ? 22.747 -0.205 -34.236 1.00 96.38 79 VAL A C 1
ATOM 653 O O . VAL A 1 79 ? 21.677 -0.568 -33.752 1.00 96.38 79 VAL A O 1
ATOM 656 N N . TYR A 1 80 ? 23.345 0.919 -33.853 1.00 94.81 80 TYR A N 1
ATOM 657 C CA . TYR A 1 80 ? 22.616 1.976 -33.149 1.00 94.81 80 TYR A CA 1
ATOM 658 C C . TYR A 1 80 ? 21.908 2.825 -34.190 1.00 94.81 80 TYR A C 1
ATOM 660 O O . TYR A 1 80 ? 22.576 3.459 -35.005 1.00 94.81 80 TYR A O 1
ATOM 668 N N . ALA A 1 81 ? 20.577 2.768 -34.216 1.00 90.50 81 ALA A N 1
ATOM 669 C CA . ALA A 1 81 ? 19.801 3.205 -35.365 1.00 90.50 81 ALA A CA 1
ATOM 670 C C . ALA A 1 81 ? 19.057 4.534 -35.152 1.00 90.50 81 ALA A C 1
ATOM 672 O O . ALA A 1 81 ? 18.395 4.743 -34.134 1.00 90.50 81 ALA A O 1
ATOM 673 N N . GLU A 1 82 ? 19.091 5.382 -36.176 1.00 84.62 82 GLU A N 1
ATOM 674 C CA . GLU A 1 82 ? 18.245 6.553 -36.421 1.00 84.62 82 GLU A CA 1
ATOM 675 C C . GLU A 1 82 ? 17.600 6.421 -37.818 1.00 84.62 82 GLU A C 1
ATOM 677 O O . GLU A 1 82 ? 17.729 7.264 -38.707 1.00 84.62 82 GLU A O 1
ATOM 682 N N . VAL A 1 83 ? 16.888 5.306 -38.020 1.00 71.50 83 VAL A N 1
ATOM 683 C CA . VAL A 1 83 ? 16.461 4.803 -39.341 1.00 71.50 83 VAL A CA 1
ATOM 684 C C . VAL A 1 83 ? 15.623 5.789 -40.172 1.00 71.50 83 VAL A C 1
ATOM 686 O O . VAL A 1 83 ? 15.539 5.656 -41.392 1.00 71.50 83 VAL A O 1
ATOM 689 N N . THR A 1 84 ? 15.009 6.794 -39.541 1.00 75.69 84 THR A N 1
ATOM 690 C CA . THR A 1 84 ? 14.243 7.839 -40.236 1.00 75.69 84 THR A CA 1
ATOM 691 C C . THR A 1 84 ? 15.110 8.648 -41.194 1.00 75.69 84 THR A C 1
ATOM 693 O O . THR A 1 84 ? 14.659 8.978 -42.287 1.00 75.69 84 THR A O 1
ATOM 696 N N . ARG A 1 85 ? 16.371 8.907 -40.834 1.00 82.69 85 ARG A N 1
ATOM 697 C CA . ARG A 1 85 ? 17.271 9.745 -41.633 1.00 82.69 85 ARG A CA 1
ATOM 698 C C . ARG A 1 85 ? 17.827 9.036 -42.861 1.00 82.69 85 ARG A C 1
ATOM 700 O O . ARG A 1 85 ? 18.001 9.684 -43.890 1.00 82.69 85 ARG A O 1
ATOM 707 N N . ILE A 1 86 ? 18.037 7.717 -42.802 1.00 86.31 86 ILE A N 1
ATOM 708 C CA . ILE A 1 86 ? 18.516 6.939 -43.960 1.00 86.31 86 ILE A CA 1
ATOM 709 C C . ILE A 1 86 ? 17.570 7.113 -45.146 1.00 86.31 86 ILE A C 1
ATOM 711 O O . ILE A 1 86 ? 18.011 7.401 -46.257 1.00 86.31 86 ILE A O 1
ATOM 715 N N . MET A 1 87 ? 16.269 6.928 -44.912 1.00 88.12 87 MET A N 1
ATOM 716 C CA . MET A 1 87 ? 15.262 6.994 -45.969 1.00 88.12 87 MET A CA 1
ATOM 717 C C . MET A 1 87 ? 15.141 8.415 -46.534 1.00 88.12 87 MET A C 1
ATOM 719 O O . MET A 1 87 ? 15.076 8.576 -47.751 1.00 88.12 87 MET A O 1
ATOM 723 N N . GLU A 1 88 ? 15.188 9.436 -45.669 1.00 87.12 88 GLU A N 1
ATOM 724 C CA . GLU A 1 88 ? 15.195 10.852 -46.068 1.00 87.12 88 GLU A CA 1
ATOM 725 C C . GLU A 1 88 ? 16.404 11.198 -46.956 1.00 87.12 88 GLU A C 1
ATOM 727 O O . GLU A 1 88 ? 16.265 11.912 -47.947 1.00 87.12 88 GLU A O 1
ATOM 732 N N . ILE A 1 89 ? 17.589 10.678 -46.625 1.00 88.56 89 ILE A N 1
ATOM 733 C CA . ILE A 1 89 ? 18.855 11.099 -47.240 1.00 88.56 89 ILE A CA 1
ATOM 734 C C . ILE A 1 89 ? 19.218 10.259 -48.462 1.00 88.56 89 ILE A C 1
ATOM 736 O O . ILE A 1 89 ? 19.606 10.797 -49.500 1.00 88.56 89 ILE A O 1
ATOM 740 N N . LEU A 1 90 ? 19.091 8.935 -48.376 1.00 90.19 90 LEU A N 1
ATOM 741 C CA . LEU A 1 90 ? 19.430 8.037 -49.482 1.00 90.19 90 LEU A CA 1
ATOM 742 C C . LEU A 1 90 ? 18.269 7.883 -50.471 1.00 90.19 90 LEU A C 1
ATOM 744 O O . LEU A 1 90 ? 18.494 7.573 -51.646 1.00 90.19 90 LEU A O 1
ATOM 748 N N . GLY A 1 91 ? 17.050 8.217 -50.055 1.00 91.69 91 GLY A N 1
ATOM 749 C CA . GLY A 1 91 ? 15.822 8.050 -50.822 1.00 91.69 91 GLY A CA 1
ATOM 750 C C . GLY A 1 91 ? 15.168 6.698 -50.569 1.00 91.69 91 GLY A C 1
ATOM 751 O O . GLY A 1 91 ? 15.840 5.681 -50.383 1.00 91.69 91 GLY A O 1
ATOM 752 N N . GLU A 1 92 ? 13.841 6.704 -50.603 1.00 93.44 92 GLU A N 1
ATOM 753 C CA . GLU A 1 92 ? 13.005 5.549 -50.294 1.00 93.44 92 GLU A CA 1
ATOM 754 C C . GLU A 1 92 ? 13.296 4.337 -51.183 1.00 93.44 92 GLU A C 1
ATOM 756 O O . GLU A 1 92 ? 13.547 3.256 -50.653 1.00 93.44 92 GLU A O 1
ATOM 761 N N . ASP A 1 93 ? 13.374 4.522 -52.504 1.00 96.12 93 ASP A N 1
ATOM 762 C CA . ASP A 1 93 ? 13.649 3.430 -53.449 1.00 96.12 93 ASP A CA 1
ATOM 763 C C . ASP A 1 93 ? 14.982 2.734 -53.159 1.00 96.12 93 ASP A C 1
ATOM 765 O O . ASP A 1 93 ? 15.074 1.507 -53.169 1.00 96.12 93 ASP A O 1
ATOM 769 N N . PHE A 1 94 ? 16.017 3.521 -52.847 1.00 96.25 94 PHE A N 1
ATOM 770 C CA . PHE A 1 94 ? 17.330 2.981 -52.507 1.00 96.25 94 PHE A CA 1
ATOM 771 C C . PHE A 1 94 ? 17.282 2.212 -51.186 1.00 96.25 94 PHE A C 1
ATOM 773 O O . PHE A 1 94 ? 17.840 1.121 -51.095 1.00 96.25 94 PHE A O 1
ATOM 780 N N . PHE A 1 95 ? 16.605 2.751 -50.167 1.00 95.31 95 PHE A N 1
ATOM 781 C CA . PHE A 1 95 ? 16.444 2.060 -48.890 1.00 95.31 95 PHE A CA 1
ATOM 782 C C . PHE A 1 95 ? 15.719 0.724 -49.074 1.00 95.31 95 PHE A C 1
ATOM 784 O O . PHE A 1 95 ? 16.217 -0.303 -48.621 1.00 95.31 95 PHE A O 1
ATOM 791 N N . LEU A 1 96 ? 14.585 0.709 -49.778 1.00 95.62 96 LEU A N 1
ATOM 792 C CA . LEU A 1 96 ? 13.813 -0.512 -50.019 1.00 95.62 96 LEU A CA 1
ATOM 793 C C . LEU A 1 96 ? 14.612 -1.541 -50.829 1.00 95.62 96 LEU A C 1
ATOM 795 O O . LEU A 1 96 ? 14.625 -2.719 -50.466 1.00 95.62 96 LEU A O 1
ATOM 799 N N . TRP A 1 97 ? 15.342 -1.104 -51.860 1.00 97.50 97 TRP A N 1
ATOM 800 C CA . TRP A 1 97 ? 16.282 -1.960 -52.587 1.00 97.50 97 TRP A CA 1
ATOM 801 C C . TRP A 1 97 ? 17.346 -2.551 -51.655 1.00 97.50 97 TRP A C 1
ATOM 803 O O . TRP A 1 97 ? 17.561 -3.761 -51.660 1.00 97.50 97 TRP A O 1
ATOM 813 N N . TRP A 1 98 ? 17.967 -1.733 -50.803 1.00 97.00 98 TRP A N 1
ATOM 814 C CA . TRP A 1 98 ? 19.008 -2.179 -49.878 1.00 97.00 98 TRP A CA 1
ATOM 815 C C . TRP A 1 98 ? 18.475 -3.196 -48.861 1.00 97.00 98 TRP A C 1
ATOM 817 O O . TRP A 1 98 ? 19.117 -4.207 -48.577 1.00 97.00 98 TRP A O 1
ATOM 827 N N . GLN A 1 99 ? 17.261 -2.982 -48.347 1.00 96.69 99 GLN A N 1
ATOM 828 C CA . GLN A 1 99 ? 16.577 -3.935 -47.473 1.00 96.69 99 GLN A CA 1
ATOM 829 C C . GLN A 1 99 ? 16.276 -5.264 -48.189 1.00 96.69 99 GLN A C 1
ATOM 831 O O . GLN A 1 99 ? 16.521 -6.332 -47.619 1.00 96.69 99 GLN A O 1
ATOM 836 N N . ALA A 1 100 ? 15.790 -5.212 -49.433 1.00 97.25 100 ALA A N 1
ATOM 837 C CA . ALA A 1 100 ? 15.531 -6.397 -50.249 1.00 97.25 100 ALA A CA 1
ATOM 838 C C . ALA A 1 100 ? 16.821 -7.166 -50.568 1.00 97.25 100 ALA A C 1
ATOM 840 O O . ALA A 1 100 ? 16.851 -8.395 -50.495 1.00 97.25 100 ALA A O 1
ATOM 841 N N . GLU A 1 101 ? 17.906 -6.452 -50.850 1.00 98.00 101 GLU A N 1
ATOM 842 C CA . GLU A 1 101 ? 19.198 -7.042 -51.176 1.00 98.00 101 GLU A CA 1
ATOM 843 C C . GLU A 1 101 ? 19.852 -7.702 -49.958 1.00 98.00 101 GLU A C 1
ATOM 845 O O . GLU A 1 101 ? 20.342 -8.828 -50.064 1.00 98.00 101 GLU A O 1
ATOM 850 N N . LYS A 1 102 ? 19.769 -7.088 -48.768 1.00 97.44 102 LYS A N 1
ATOM 851 C CA . LYS A 1 102 ? 20.174 -7.754 -47.518 1.00 97.44 102 LYS A CA 1
ATOM 852 C C . LYS A 1 102 ? 19.417 -9.061 -47.303 1.00 97.44 102 LYS A C 1
ATOM 854 O O . LYS A 1 102 ? 20.029 -10.074 -46.969 1.00 97.44 102 LYS A O 1
ATOM 859 N N . LYS A 1 103 ? 18.101 -9.056 -47.546 1.00 97.12 103 LYS A N 1
ATOM 860 C CA . LYS A 1 103 ? 17.262 -10.257 -47.444 1.00 97.12 103 LYS A CA 1
ATOM 861 C C . LYS A 1 103 ? 17.694 -11.323 -48.452 1.00 97.12 103 LYS A C 1
ATOM 863 O O . LYS A 1 103 ? 17.852 -12.477 -48.068 1.00 97.12 103 LYS A O 1
ATOM 868 N N . ARG A 1 104 ? 17.936 -10.942 -49.713 1.00 97.88 104 ARG A N 1
ATOM 869 C CA . ARG A 1 104 ? 18.406 -11.844 -50.780 1.00 97.88 104 ARG A CA 1
ATOM 870 C C . ARG A 1 104 ? 19.750 -12.491 -50.438 1.00 97.88 104 ARG A C 1
ATOM 872 O O . ARG A 1 104 ? 19.949 -13.665 -50.731 1.00 97.88 104 ARG A O 1
ATOM 879 N N . ARG A 1 105 ? 20.657 -11.734 -49.817 1.00 97.75 105 ARG A N 1
ATOM 880 C CA . ARG A 1 105 ? 21.987 -12.199 -49.391 1.00 97.75 105 ARG A CA 1
ATOM 881 C C . ARG A 1 105 ? 21.993 -12.930 -48.043 1.00 97.75 105 ARG A C 1
ATOM 883 O O . ARG A 1 105 ? 23.037 -13.428 -47.643 1.00 97.75 105 ARG A O 1
ATOM 890 N N . GLY A 1 106 ? 20.860 -12.996 -47.342 1.00 97.19 106 GLY A N 1
ATOM 891 C CA . GLY A 1 106 ? 20.762 -13.639 -46.029 1.00 97.19 106 GLY A CA 1
ATOM 892 C C . GLY A 1 106 ? 21.475 -12.889 -44.898 1.00 97.19 106 GLY A C 1
ATOM 893 O O . GLY A 1 106 ? 21.818 -13.510 -43.896 1.00 97.19 106 GLY A O 1
ATOM 894 N N . ILE A 1 107 ? 21.694 -11.578 -45.048 1.00 98.00 107 ILE A N 1
ATOM 895 C CA . ILE A 1 107 ? 22.369 -10.741 -44.047 1.00 98.00 107 ILE A CA 1
ATOM 896 C C . ILE A 1 107 ? 21.449 -10.547 -42.844 1.00 98.00 107 ILE A C 1
ATOM 898 O O . ILE A 1 107 ? 20.322 -10.061 -42.978 1.00 98.00 107 ILE A O 1
ATOM 902 N N . LYS A 1 108 ? 21.947 -10.890 -41.657 1.00 97.75 108 LYS A N 1
ATOM 903 C CA . LYS A 1 108 ? 21.244 -10.711 -40.388 1.00 97.75 108 LYS A CA 1
ATOM 904 C C . LYS A 1 108 ? 21.670 -9.409 -39.732 1.00 97.75 108 LYS A C 1
ATOM 906 O O . LYS A 1 108 ? 22.856 -9.092 -39.645 1.00 97.75 108 LYS A O 1
ATOM 911 N N . SER A 1 109 ? 20.693 -8.680 -39.205 1.00 97.44 109 SER A N 1
ATOM 912 C CA . SER A 1 109 ? 20.955 -7.456 -38.458 1.00 97.44 109 SER A CA 1
ATOM 913 C C . SER A 1 109 ? 20.100 -7.331 -37.203 1.00 97.44 109 SER A C 1
ATOM 915 O O . SER A 1 109 ? 18.906 -7.642 -37.202 1.00 97.44 109 SER A O 1
ATOM 917 N N . ARG A 1 110 ? 20.723 -6.834 -36.131 1.00 97.75 110 ARG A N 1
ATOM 918 C CA . ARG A 1 110 ? 20.056 -6.383 -34.898 1.00 97.75 110 ARG A CA 1
ATOM 919 C C . ARG A 1 110 ? 20.277 -4.887 -34.729 1.00 97.75 110 ARG A C 1
ATOM 921 O O . ARG A 1 110 ? 21.335 -4.388 -35.100 1.00 97.75 110 ARG A O 1
ATOM 928 N N . GLY A 1 111 ? 19.311 -4.162 -34.176 1.00 95.62 111 GLY A N 1
ATOM 929 C CA . GLY A 1 111 ? 19.472 -2.726 -33.974 1.00 95.62 111 GLY A CA 1
ATOM 930 C C . GLY A 1 111 ? 18.809 -2.193 -32.717 1.00 95.62 111 GLY A C 1
ATOM 931 O O . GLY A 1 111 ? 17.745 -2.662 -32.338 1.00 95.62 111 GLY A O 1
ATOM 932 N N . ILE A 1 112 ? 19.413 -1.192 -32.088 1.00 94.44 112 ILE A N 1
ATOM 933 C CA . ILE A 1 112 ? 18.834 -0.481 -30.944 1.00 94.44 112 ILE A CA 1
ATOM 934 C C . ILE A 1 112 ? 18.341 0.873 -31.432 1.00 94.44 112 ILE A C 1
ATOM 936 O O . ILE A 1 112 ? 19.076 1.597 -32.100 1.00 94.44 112 ILE A O 1
ATOM 940 N N . MET A 1 113 ? 17.094 1.211 -31.118 1.00 91.88 113 MET A N 1
ATOM 941 C CA . MET A 1 113 ? 16.463 2.441 -31.589 1.00 91.88 113 MET A CA 1
ATOM 942 C C . MET A 1 113 ? 15.494 3.006 -30.552 1.00 91.88 113 MET A C 1
ATOM 944 O O . MET A 1 113 ? 14.945 2.275 -29.735 1.00 91.88 113 MET A O 1
ATOM 948 N N . GLY A 1 114 ? 15.252 4.316 -30.582 1.00 88.81 114 GLY A N 1
ATOM 949 C CA . GLY A 1 114 ? 14.259 4.943 -29.710 1.00 88.81 114 GLY A CA 1
ATOM 950 C C . GLY A 1 114 ? 12.836 4.461 -30.009 1.00 88.81 114 GLY A C 1
ATOM 951 O O . GLY A 1 114 ? 12.432 4.396 -31.171 1.00 88.81 114 GLY A O 1
ATOM 952 N N . GLU A 1 115 ? 12.038 4.193 -28.970 1.00 86.00 115 GLU A N 1
ATOM 953 C CA . GLU A 1 115 ? 10.632 3.747 -29.098 1.00 86.00 115 GLU A CA 1
ATOM 954 C C . GLU A 1 115 ? 9.788 4.702 -29.964 1.00 86.00 115 GLU A C 1
ATOM 956 O O . GLU A 1 115 ? 8.963 4.262 -30.765 1.00 86.00 115 GLU A O 1
ATOM 961 N N . LYS A 1 116 ? 10.069 6.014 -29.907 1.00 83.56 116 LYS A N 1
ATOM 962 C CA . LYS A 1 116 ? 9.388 7.037 -30.723 1.00 83.56 116 LYS A CA 1
ATOM 963 C C . LYS A 1 116 ? 9.499 6.799 -32.233 1.00 83.56 116 LYS A C 1
ATOM 965 O O . LYS A 1 116 ? 8.660 7.303 -32.985 1.00 83.56 116 LYS A O 1
ATOM 970 N N . TYR A 1 117 ? 10.512 6.050 -32.679 1.00 87.75 117 TYR A N 1
ATOM 971 C CA . TYR A 1 117 ? 10.757 5.791 -34.093 1.00 87.75 117 TYR A CA 1
ATOM 972 C C . TYR A 1 117 ? 9.994 4.575 -34.648 1.00 87.75 117 TYR A C 1
ATOM 974 O O . TYR A 1 117 ? 9.867 4.446 -35.865 1.00 87.75 117 TYR A O 1
ATOM 982 N N . ARG A 1 118 ? 9.407 3.724 -33.790 1.00 88.38 118 ARG A N 1
ATOM 983 C CA . ARG A 1 118 ? 8.654 2.513 -34.189 1.00 88.38 118 ARG A CA 1
ATOM 984 C C . ARG A 1 118 ? 7.540 2.782 -35.199 1.00 88.38 118 ARG A C 1
ATOM 986 O O . ARG A 1 118 ? 7.234 1.950 -36.048 1.00 88.38 118 ARG A O 1
ATOM 993 N N . LYS A 1 119 ? 6.919 3.958 -35.118 1.00 87.00 119 LYS A N 1
ATOM 994 C CA . LYS A 1 119 ? 5.796 4.337 -35.984 1.00 87.00 119 LYS A CA 1
ATOM 995 C C . LYS A 1 119 ? 6.192 4.612 -37.439 1.00 87.00 119 LYS A C 1
ATOM 997 O O . LYS A 1 119 ? 5.318 4.522 -38.305 1.00 87.00 119 LYS A O 1
ATOM 1002 N N . TYR A 1 120 ? 7.455 4.948 -37.713 1.00 89.38 120 TYR A N 1
ATOM 1003 C CA . TYR A 1 120 ? 7.890 5.388 -39.040 1.00 89.38 120 TYR A CA 1
ATOM 1004 C C . TYR A 1 120 ? 8.028 4.230 -40.028 1.00 89.38 120 TYR A C 1
ATOM 1006 O O . TYR A 1 120 ? 8.378 3.109 -39.660 1.00 89.38 120 TYR A O 1
ATOM 1014 N N . LYS A 1 121 ? 7.793 4.529 -41.310 1.00 90.44 121 LYS A N 1
ATOM 1015 C CA . LYS A 1 121 ? 7.867 3.555 -42.406 1.00 90.44 121 LYS A CA 1
ATOM 1016 C C . LYS A 1 121 ? 9.229 2.864 -42.469 1.00 90.44 121 LYS A C 1
ATOM 1018 O O . LYS A 1 121 ? 9.283 1.645 -42.511 1.00 90.44 121 LYS A O 1
ATOM 1023 N N . ALA A 1 122 ? 10.318 3.623 -42.357 1.00 89.75 122 ALA A N 1
ATOM 1024 C CA . ALA A 1 122 ? 11.674 3.078 -42.395 1.00 89.75 122 ALA A CA 1
ATOM 1025 C C . ALA A 1 122 ? 11.947 2.018 -41.305 1.00 89.75 122 ALA A C 1
ATOM 1027 O O . ALA A 1 122 ? 12.667 1.056 -41.554 1.00 89.75 122 ALA A O 1
ATOM 1028 N N . ALA A 1 123 ? 11.329 2.140 -40.123 1.00 91.25 123 ALA A N 1
ATOM 1029 C CA . ALA A 1 123 ? 11.420 1.128 -39.071 1.00 91.25 123 ALA A CA 1
ATOM 1030 C C . ALA A 1 123 ? 10.630 -0.145 -39.419 1.00 91.25 123 ALA A C 1
ATOM 1032 O O . ALA A 1 123 ? 11.118 -1.249 -39.192 1.00 91.25 123 ALA A O 1
ATOM 1033 N N . LYS A 1 124 ? 9.427 0.016 -39.986 1.00 91.00 124 LYS A N 1
ATOM 1034 C CA . LYS A 1 124 ? 8.506 -1.078 -40.342 1.00 91.00 124 LYS A CA 1
ATOM 1035 C C . LYS A 1 124 ? 8.967 -1.890 -41.554 1.00 91.00 124 LYS A C 1
ATOM 1037 O O . LYS A 1 124 ? 8.797 -3.100 -41.565 1.00 91.00 124 LYS A O 1
ATOM 1042 N N . GLU A 1 125 ? 9.553 -1.225 -42.547 1.00 92.25 125 GLU A N 1
ATOM 1043 C CA . GLU A 1 125 ? 10.052 -1.843 -43.789 1.00 92.25 125 GLU A CA 1
ATOM 1044 C C . GLU A 1 125 ? 11.470 -2.423 -43.635 1.00 92.25 125 GLU A C 1
ATOM 1046 O O . GLU A 1 125 ? 12.020 -3.044 -44.548 1.00 92.25 125 GLU A O 1
ATOM 1051 N N . SER A 1 126 ? 12.108 -2.207 -42.483 1.00 93.69 126 SER A N 1
ATOM 1052 C CA . SER A 1 126 ? 13.426 -2.765 -42.227 1.00 93.69 126 SER A CA 1
ATOM 1053 C C . SER A 1 126 ? 13.344 -4.246 -41.852 1.00 93.69 126 SER A C 1
ATOM 1055 O O . SER A 1 126 ? 12.532 -4.645 -41.026 1.00 93.69 126 SER A O 1
ATOM 1057 N N . ILE A 1 127 ? 14.263 -5.057 -42.380 1.00 94.94 127 ILE A N 1
ATOM 1058 C CA . ILE A 1 127 ? 14.462 -6.455 -41.983 1.00 94.94 127 ILE A CA 1
ATOM 1059 C C . ILE A 1 127 ? 15.281 -6.586 -40.689 1.00 94.94 127 ILE A C 1
ATOM 1061 O O . ILE A 1 127 ? 15.466 -7.693 -40.192 1.00 94.94 127 ILE A O 1
ATOM 1065 N N . THR A 1 128 ? 15.830 -5.478 -40.177 1.00 95.56 128 THR A N 1
ATOM 1066 C CA . THR A 1 128 ? 16.619 -5.472 -38.942 1.00 95.56 128 THR A CA 1
ATOM 1067 C C . THR A 1 128 ? 15.720 -5.792 -37.756 1.00 95.56 128 THR A C 1
ATOM 1069 O O . THR A 1 128 ? 14.687 -5.153 -37.566 1.00 95.56 128 THR A O 1
ATOM 1072 N N . ASN A 1 129 ? 16.152 -6.724 -36.908 1.00 96.19 129 ASN A N 1
ATOM 1073 C CA . ASN A 1 129 ? 15.487 -6.979 -35.639 1.00 96.19 129 ASN A CA 1
ATOM 1074 C C . ASN A 1 129 ? 15.779 -5.828 -34.665 1.00 96.19 129 ASN A C 1
ATOM 1076 O O . ASN A 1 129 ? 16.884 -5.733 -34.125 1.00 96.19 129 ASN A O 1
ATOM 1080 N N . PHE A 1 130 ? 14.810 -4.932 -34.478 1.00 94.56 130 PHE A N 1
ATOM 1081 C CA . PHE A 1 130 ? 14.974 -3.760 -33.626 1.00 94.56 130 PHE A CA 1
ATOM 1082 C C . PHE A 1 130 ? 14.522 -4.011 -32.187 1.00 94.56 130 PHE A C 1
ATOM 1084 O O . PHE A 1 130 ? 13.361 -4.335 -31.933 1.00 94.56 130 PHE A O 1
ATOM 1091 N N . LYS A 1 131 ? 15.420 -3.738 -31.240 1.00 92.12 131 LYS A N 1
ATOM 1092 C CA . LYS A 1 131 ? 15.086 -3.479 -29.844 1.00 92.12 131 LYS A CA 1
ATOM 1093 C C . LYS A 1 131 ? 14.776 -1.997 -29.690 1.00 92.12 131 LYS A C 1
ATOM 1095 O O . LYS A 1 131 ? 15.619 -1.136 -29.947 1.00 92.12 131 LYS A O 1
ATOM 1100 N N . TYR A 1 132 ? 13.553 -1.706 -29.276 1.00 89.56 132 TYR A N 1
ATOM 1101 C CA . TYR A 1 132 ? 13.102 -0.338 -29.096 1.00 89.56 132 TYR A CA 1
ATOM 1102 C C . TYR A 1 132 ? 13.198 0.062 -27.630 1.00 89.56 132 TYR A C 1
ATOM 1104 O O . TYR A 1 132 ? 12.676 -0.629 -26.757 1.00 89.56 132 TYR A O 1
ATOM 1112 N N . VAL A 1 133 ? 13.867 1.179 -27.372 1.00 87.38 133 VAL A N 1
ATOM 1113 C CA . VAL A 1 133 ? 14.177 1.640 -26.023 1.00 87.38 133 VAL A CA 1
ATOM 1114 C C . VAL A 1 133 ? 13.441 2.956 -25.744 1.00 87.38 133 VAL A C 1
ATOM 1116 O O . VAL A 1 133 ? 13.653 3.949 -26.453 1.00 87.38 133 VAL A O 1
ATOM 1119 N N . PRO A 1 134 ? 12.555 3.008 -24.731 1.00 79.88 134 PRO A N 1
ATOM 1120 C CA . PRO A 1 134 ? 11.893 4.244 -24.323 1.00 79.88 134 PRO A CA 1
ATOM 1121 C C . PRO A 1 134 ? 12.898 5.319 -23.892 1.00 79.88 134 PRO A C 1
ATOM 1123 O O . PRO A 1 134 ? 13.780 5.066 -23.078 1.00 79.88 134 PRO A O 1
ATOM 1126 N N . GLY A 1 135 ? 12.762 6.533 -24.433 1.00 77.75 135 GLY A N 1
ATOM 1127 C CA . GLY A 1 135 ? 13.639 7.667 -24.110 1.00 77.75 135 GLY A CA 1
ATOM 1128 C C . GLY A 1 135 ? 15.058 7.595 -24.687 1.00 77.75 135 GLY A C 1
ATOM 1129 O O . GLY A 1 135 ? 15.825 8.529 -24.479 1.00 77.75 135 GLY A O 1
ATOM 1130 N N . TYR A 1 136 ? 15.413 6.534 -25.420 1.00 84.44 136 TYR A N 1
ATOM 1131 C CA . TYR A 1 136 ? 16.694 6.466 -26.119 1.00 84.44 136 TYR A CA 1
ATOM 1132 C C . TYR A 1 136 ? 16.680 7.375 -27.349 1.00 84.44 136 TYR A C 1
ATOM 1134 O O . TYR A 1 136 ? 15.850 7.225 -28.252 1.00 84.44 136 TYR A O 1
ATOM 1142 N N . GLU A 1 137 ? 17.625 8.306 -27.384 1.00 81.12 137 GLU A N 1
ATOM 1143 C CA . GLU A 1 137 ? 17.955 9.099 -28.558 1.00 81.12 137 GLU A CA 1
ATOM 1144 C C . GLU A 1 137 ? 19.394 8.797 -28.940 1.00 81.12 137 GLU A C 1
ATOM 1146 O O . GLU A 1 137 ? 20.272 8.768 -28.080 1.00 81.12 137 GLU A O 1
ATOM 1151 N N . ASN A 1 138 ? 19.622 8.549 -30.224 1.00 79.94 138 ASN A N 1
ATOM 1152 C CA . ASN A 1 138 ? 20.957 8.337 -30.742 1.00 79.94 138 ASN A CA 1
ATOM 1153 C C . ASN A 1 138 ? 21.528 9.692 -31.197 1.00 79.94 138 ASN A C 1
ATOM 1155 O O . ASN A 1 138 ? 21.024 10.247 -32.173 1.00 79.94 138 ASN A O 1
ATOM 1159 N N . PRO A 1 139 ? 22.524 10.263 -30.495 1.00 70.19 139 PRO A N 1
ATOM 1160 C CA . PRO A 1 139 ? 23.011 11.607 -30.786 1.00 70.19 139 PRO A CA 1
ATOM 1161 C C . PRO A 1 139 ? 23.957 11.675 -31.996 1.00 70.19 139 PRO A C 1
ATOM 1163 O O . PRO A 1 139 ? 24.293 12.775 -32.428 1.00 70.19 139 PRO A O 1
ATOM 1166 N N . THR A 1 140 ? 24.425 10.538 -32.525 1.00 68.00 140 THR A N 1
ATOM 1167 C CA . THR A 1 140 ? 25.530 10.482 -33.502 1.00 68.00 140 THR A CA 1
ATOM 1168 C C . THR A 1 140 ? 25.135 9.954 -34.885 1.00 68.00 140 THR A C 1
ATOM 1170 O O . THR A 1 140 ? 26.020 9.720 -35.708 1.00 68.00 140 THR A O 1
ATOM 1173 N N . GLY A 1 141 ? 23.837 9.798 -35.169 1.00 84.62 141 GLY A N 1
ATOM 1174 C CA . GLY A 1 141 ? 23.346 9.145 -36.388 1.00 84.62 141 GLY A CA 1
ATOM 1175 C C . GLY A 1 141 ? 23.548 7.625 -36.348 1.00 84.62 141 GLY A C 1
ATOM 1176 O O . GLY A 1 141 ? 23.645 7.050 -35.270 1.00 84.62 141 GLY A O 1
ATOM 1177 N N . ASP A 1 142 ? 23.599 6.933 -37.486 1.00 92.94 142 ASP A N 1
ATOM 1178 C CA . ASP A 1 142 ? 23.699 5.466 -37.467 1.00 92.94 142 ASP A CA 1
ATOM 1179 C C . ASP A 1 142 ? 25.124 4.975 -37.193 1.00 92.94 142 ASP A C 1
ATOM 1181 O O . ASP A 1 142 ? 26.078 5.412 -37.833 1.00 92.94 142 ASP A O 1
ATOM 1185 N N . LEU A 1 143 ? 25.276 3.999 -36.299 1.00 95.75 143 LEU A N 1
ATOM 1186 C CA . LEU A 1 143 ? 26.554 3.325 -36.059 1.00 95.75 143 LEU A CA 1
ATOM 1187 C C . LEU A 1 143 ? 26.417 1.833 -36.346 1.00 95.75 143 LEU A C 1
ATOM 1189 O O . LEU A 1 143 ? 25.935 1.081 -35.500 1.00 95.75 143 LEU A O 1
ATOM 1193 N N . PHE A 1 144 ? 26.830 1.414 -37.539 1.00 97.38 144 PHE A N 1
ATOM 1194 C CA . PHE A 1 144 ? 26.845 0.019 -37.972 1.00 97.38 144 PHE A CA 1
ATOM 1195 C C . PHE A 1 144 ? 28.149 -0.652 -37.552 1.00 97.38 144 PHE A C 1
ATOM 1197 O O . PHE A 1 144 ? 29.235 -0.128 -37.792 1.00 97.38 144 PHE A O 1
ATOM 1204 N N . ILE A 1 145 ? 28.052 -1.832 -36.957 1.00 98.25 145 ILE A N 1
ATOM 1205 C CA . ILE A 1 145 ? 29.183 -2.577 -36.411 1.00 98.25 145 ILE A CA 1
ATOM 1206 C C . ILE A 1 145 ? 29.153 -3.979 -37.018 1.00 98.25 145 ILE A C 1
ATOM 1208 O O . ILE A 1 145 ? 28.261 -4.780 -36.733 1.00 98.25 145 ILE A O 1
ATOM 1212 N N . PHE A 1 146 ? 30.130 -4.252 -37.874 1.00 98.12 146 PHE A N 1
ATOM 1213 C CA . PHE A 1 146 ? 30.357 -5.526 -38.551 1.00 98.12 146 PHE A CA 1
ATOM 1214 C C . PHE A 1 146 ? 31.436 -6.331 -37.810 1.00 98.12 146 PHE A C 1
ATOM 1216 O O . PHE A 1 146 ? 31.902 -5.935 -36.743 1.00 98.12 146 PHE A O 1
ATOM 1223 N N . LYS A 1 147 ? 31.865 -7.468 -38.374 1.00 95.94 147 LYS A N 1
ATOM 1224 C CA . LYS A 1 147 ? 32.889 -8.338 -37.767 1.00 95.94 147 LYS A CA 1
ATOM 1225 C C . LYS A 1 147 ? 34.202 -7.609 -37.451 1.00 95.94 147 LYS A C 1
ATOM 1227 O O . LYS A 1 147 ? 34.748 -7.793 -36.371 1.00 95.94 147 LYS A O 1
ATOM 1232 N N . ASP A 1 148 ? 34.722 -6.839 -38.401 1.00 96.31 148 ASP A N 1
ATOM 1233 C CA . ASP A 1 148 ? 36.012 -6.144 -38.299 1.00 96.31 148 ASP A CA 1
ATOM 1234 C C . ASP A 1 148 ? 35.940 -4.662 -38.697 1.00 96.31 148 ASP A C 1
ATOM 1236 O O . ASP A 1 148 ? 36.962 -3.977 -38.733 1.00 96.31 148 ASP A O 1
ATOM 1240 N N . LYS A 1 149 ? 34.731 -4.164 -38.984 1.00 97.81 149 LYS A N 1
ATOM 1241 C CA . LYS A 1 149 ? 34.481 -2.820 -39.509 1.00 97.81 149 LYS A CA 1
ATOM 1242 C C . LYS A 1 149 ? 33.414 -2.098 -38.709 1.00 97.81 149 LYS A C 1
ATOM 1244 O O . LYS A 1 149 ? 32.443 -2.703 -38.262 1.00 97.81 149 LYS A O 1
ATOM 1249 N N . VAL A 1 150 ? 33.564 -0.787 -38.599 1.00 97.56 150 VAL A N 1
ATOM 1250 C CA . VAL A 1 150 ? 32.560 0.116 -38.035 1.00 97.56 150 VAL A CA 1
ATOM 1251 C C . VAL A 1 150 ? 32.252 1.197 -39.056 1.00 97.56 150 VAL A C 1
ATOM 1253 O O . VAL A 1 150 ? 33.168 1.785 -39.621 1.00 97.56 150 VAL A O 1
ATOM 1256 N N . VAL A 1 151 ? 30.973 1.459 -39.301 1.00 97.19 151 VAL A N 1
ATOM 1257 C CA . VAL A 1 151 ? 30.512 2.563 -40.143 1.00 97.19 151 VAL A CA 1
ATOM 1258 C C . VAL A 1 151 ? 29.691 3.509 -39.284 1.00 97.19 151 VAL A C 1
ATOM 1260 O O . VAL A 1 151 ? 28.609 3.147 -38.832 1.00 97.19 151 VAL A O 1
ATOM 1263 N N . ASN A 1 152 ? 30.194 4.720 -39.063 1.00 95.19 152 ASN A N 1
ATOM 1264 C CA . ASN A 1 152 ? 29.433 5.795 -38.434 1.00 95.19 152 ASN A CA 1
ATOM 1265 C C . ASN A 1 152 ? 28.889 6.728 -39.517 1.00 95.19 152 ASN A C 1
ATOM 1267 O O . ASN A 1 152 ? 29.665 7.222 -40.329 1.00 95.19 152 ASN A O 1
ATOM 1271 N N . VAL A 1 153 ? 27.581 6.960 -39.538 1.00 93.25 153 VAL A N 1
ATOM 1272 C CA . VAL A 1 153 ? 26.899 7.821 -40.501 1.00 93.25 153 VAL A CA 1
ATOM 1273 C C . VAL A 1 153 ? 26.269 8.988 -39.759 1.00 93.25 153 VAL A C 1
ATOM 1275 O O . VAL A 1 153 ? 25.338 8.809 -38.980 1.00 93.25 153 VAL A O 1
ATOM 1278 N N . VAL A 1 154 ? 26.753 10.193 -40.040 1.00 89.62 154 VAL A N 1
ATOM 1279 C CA . VAL A 1 154 ? 26.276 11.440 -39.449 1.00 89.62 154 VAL A CA 1
ATOM 1280 C C . VAL A 1 154 ? 25.398 12.175 -40.455 1.00 89.62 154 VAL A C 1
ATOM 1282 O O . VAL A 1 154 ? 25.839 12.634 -41.513 1.00 89.62 154 VAL A O 1
ATOM 1285 N N . TYR A 1 155 ? 24.131 12.324 -40.093 1.00 81.69 155 TYR A N 1
ATOM 1286 C CA . TYR A 1 155 ? 23.108 12.947 -40.921 1.00 81.69 155 TYR A CA 1
ATOM 1287 C C . TYR A 1 155 ? 23.036 14.459 -40.670 1.00 81.69 155 TYR A C 1
ATOM 1289 O O . TYR A 1 155 ? 22.145 14.946 -39.976 1.00 81.69 155 TYR A O 1
ATOM 1297 N N . THR A 1 156 ? 23.993 15.226 -41.205 1.00 70.69 156 THR A N 1
ATOM 1298 C CA . THR A 1 156 ? 23.917 16.701 -41.162 1.00 70.69 156 THR A CA 1
ATOM 1299 C C . THR A 1 156 ? 22.944 17.238 -42.223 1.00 70.69 156 THR A C 1
ATOM 1301 O O . THR A 1 156 ? 22.735 16.609 -43.259 1.00 70.69 156 THR A O 1
ATOM 1304 N N . THR A 1 157 ? 22.339 18.410 -41.992 1.00 59.94 157 THR A N 1
ATOM 1305 C CA . THR A 1 157 ? 21.273 18.962 -42.857 1.00 59.94 157 THR A CA 1
ATOM 1306 C C . THR A 1 157 ? 21.754 19.551 -44.187 1.00 59.94 157 THR A C 1
ATOM 1308 O O . THR A 1 157 ? 20.917 19.841 -45.038 1.00 59.94 157 THR A O 1
ATOM 1311 N N . LYS A 1 158 ? 23.068 19.737 -44.394 1.00 73.19 158 LYS A N 1
ATOM 1312 C CA . LYS A 1 158 ? 23.626 20.239 -45.667 1.00 73.19 158 LYS A CA 1
ATOM 1313 C C . LYS A 1 158 ? 24.271 19.145 -46.511 1.00 73.19 158 LYS A C 1
ATOM 1315 O O . LYS A 1 158 ? 24.052 19.120 -47.716 1.00 73.19 158 LYS A O 1
ATOM 1320 N N . GLU A 1 159 ? 25.035 18.246 -45.894 1.00 84.44 159 GLU A N 1
ATOM 1321 C CA . GLU A 1 159 ? 25.684 17.142 -46.600 1.00 84.44 159 GLU A CA 1
ATOM 1322 C C . GLU A 1 159 ? 25.948 15.977 -45.632 1.00 84.44 159 GLU A C 1
ATOM 1324 O O . GLU A 1 159 ? 26.587 16.172 -44.594 1.00 84.44 159 GLU A O 1
ATOM 1329 N N . PRO A 1 160 ? 25.432 14.766 -45.900 1.00 88.25 160 PRO A N 1
ATOM 1330 C CA . PRO A 1 160 ? 25.643 13.634 -45.010 1.00 88.25 160 PRO A CA 1
ATOM 1331 C C . PRO A 1 160 ? 27.085 13.127 -45.118 1.00 88.25 160 PRO A C 1
ATOM 1333 O O . PRO A 1 160 ? 27.671 13.121 -46.203 1.00 88.25 160 PRO A O 1
ATOM 1336 N N . ILE A 1 161 ? 27.645 12.681 -43.994 1.00 90.69 161 ILE A N 1
ATOM 1337 C CA . ILE A 1 161 ? 29.027 12.198 -43.909 1.00 90.69 161 ILE A CA 1
ATOM 1338 C C . ILE A 1 161 ? 29.019 10.813 -43.274 1.00 90.69 161 ILE A C 1
ATOM 1340 O O . ILE A 1 161 ? 28.280 10.573 -42.323 1.00 90.69 161 ILE A O 1
ATOM 1344 N N . ALA A 1 162 ? 29.850 9.904 -43.773 1.00 92.94 162 ALA A N 1
ATOM 1345 C CA . ALA A 1 162 ? 30.084 8.616 -43.144 1.00 92.94 162 ALA A CA 1
ATOM 1346 C C . ALA A 1 162 ? 31.576 8.308 -43.004 1.00 92.94 162 ALA A C 1
ATOM 1348 O O . ALA A 1 162 ? 32.381 8.657 -43.867 1.00 92.94 162 ALA A O 1
ATOM 1349 N N . PHE A 1 163 ? 31.928 7.608 -41.931 1.00 93.50 163 PHE A N 1
ATOM 1350 C CA . PHE A 1 163 ? 33.273 7.134 -41.639 1.00 93.50 163 PHE A CA 1
ATOM 1351 C C . PHE A 1 163 ? 33.260 5.611 -41.572 1.00 93.50 163 PHE A C 1
ATOM 1353 O O . PHE A 1 163 ? 32.629 5.039 -40.686 1.00 93.50 163 PHE A O 1
ATOM 1360 N N . LEU A 1 164 ? 33.967 4.956 -42.490 1.00 95.25 164 LEU A N 1
ATOM 1361 C CA . LEU A 1 164 ? 34.264 3.527 -42.420 1.00 95.25 164 LEU A CA 1
ATOM 1362 C C . LEU A 1 164 ? 35.601 3.343 -41.706 1.00 95.25 164 LEU A C 1
ATOM 1364 O O . LEU A 1 164 ? 36.607 3.880 -42.156 1.00 95.25 164 LEU A O 1
ATOM 1368 N N . ILE A 1 165 ? 35.618 2.562 -40.634 1.00 95.62 165 ILE A N 1
ATOM 1369 C CA . ILE A 1 165 ? 36.796 2.209 -39.844 1.00 95.62 165 ILE A CA 1
ATOM 1370 C C . ILE A 1 165 ? 37.009 0.699 -39.970 1.00 95.62 165 ILE A C 1
ATOM 1372 O O . ILE A 1 165 ? 36.222 -0.082 -39.447 1.00 95.62 165 ILE A O 1
ATOM 1376 N N . ASP A 1 166 ? 38.075 0.287 -40.646 1.00 94.56 166 ASP A N 1
ATOM 1377 C CA . ASP A 1 166 ? 38.496 -1.104 -40.827 1.00 94.56 166 ASP A CA 1
ATOM 1378 C C . ASP A 1 166 ? 39.478 -1.507 -39.718 1.00 94.56 166 ASP A C 1
ATOM 1380 O O . ASP A 1 166 ? 40.703 -1.517 -39.883 1.00 94.56 166 ASP A O 1
ATOM 1384 N N . ASN A 1 167 ? 38.932 -1.733 -38.523 1.00 94.44 167 ASN A N 1
ATOM 1385 C CA . ASN A 1 167 ? 39.696 -2.110 -37.344 1.00 94.44 167 ASN A CA 1
ATOM 1386 C C . ASN A 1 167 ? 38.887 -3.053 -36.444 1.00 94.44 167 ASN A C 1
ATOM 1388 O O . ASN A 1 167 ? 37.916 -2.647 -35.803 1.00 94.44 167 ASN A O 1
ATOM 1392 N N . LYS A 1 168 ? 39.365 -4.298 -36.342 1.00 94.62 168 LYS A N 1
ATOM 1393 C CA . LYS A 1 168 ? 38.765 -5.356 -35.528 1.00 94.62 168 LYS A CA 1
ATOM 1394 C C . LYS A 1 168 ? 38.578 -4.967 -34.058 1.00 94.62 168 LYS A C 1
ATOM 1396 O O . LYS A 1 168 ? 37.508 -5.207 -33.521 1.00 94.62 168 LYS A O 1
ATOM 1401 N N . GLU A 1 169 ? 39.569 -4.345 -33.428 1.00 94.88 169 GLU A N 1
ATOM 1402 C CA . GLU A 1 169 ? 39.493 -3.967 -32.009 1.00 94.88 169 GLU A CA 1
ATOM 1403 C C . GLU A 1 169 ? 38.409 -2.904 -31.775 1.00 94.88 169 GLU A C 1
ATOM 1405 O O . GLU A 1 169 ? 37.627 -2.983 -30.829 1.00 94.88 169 GLU A O 1
ATOM 1410 N N . VAL A 1 170 ? 38.294 -1.939 -32.695 1.00 95.12 170 VAL A N 1
ATOM 1411 C CA . VAL A 1 170 ? 37.232 -0.924 -32.655 1.00 95.12 170 VAL A CA 1
ATOM 1412 C C . VAL A 1 170 ? 35.861 -1.579 -32.836 1.00 95.12 170 VAL A C 1
ATOM 1414 O O . VAL A 1 170 ? 34.927 -1.239 -32.109 1.00 95.12 170 VAL A O 1
ATOM 1417 N N . ALA A 1 171 ? 35.734 -2.532 -33.763 1.00 96.94 171 ALA A N 1
ATOM 1418 C CA . ALA A 1 171 ? 34.494 -3.270 -33.982 1.00 96.94 171 ALA A CA 1
ATOM 1419 C C . ALA A 1 171 ? 34.095 -4.119 -32.763 1.00 96.94 171 ALA A C 1
ATOM 1421 O O . ALA A 1 171 ? 32.945 -4.054 -32.333 1.00 96.94 171 ALA A O 1
ATOM 1422 N N . GLU A 1 172 ? 35.034 -4.851 -32.160 1.00 97.12 172 GLU A N 1
ATOM 1423 C CA . GLU A 1 172 ? 34.796 -5.668 -30.964 1.00 97.12 172 GLU A CA 1
ATOM 1424 C C . GLU A 1 172 ? 34.369 -4.812 -29.766 1.00 97.12 172 GLU A C 1
ATOM 1426 O O . GLU A 1 172 ? 33.374 -5.136 -29.118 1.00 97.12 172 GLU A O 1
ATOM 1431 N N . ASN A 1 173 ? 35.031 -3.674 -29.528 1.00 96.25 173 ASN A N 1
ATOM 1432 C CA . ASN A 1 173 ? 34.671 -2.756 -28.444 1.00 96.25 173 ASN A CA 1
ATOM 1433 C C . ASN A 1 173 ? 33.267 -2.153 -28.627 1.00 96.25 173 ASN A C 1
ATOM 1435 O O . ASN A 1 173 ? 32.465 -2.147 -27.692 1.00 96.25 173 ASN A O 1
ATOM 1439 N N . ASN A 1 174 ? 32.934 -1.686 -29.835 1.00 96.25 174 ASN A N 1
ATOM 1440 C CA . ASN A 1 174 ? 31.600 -1.144 -30.120 1.00 96.25 174 ASN A CA 1
ATOM 1441 C C . ASN A 1 174 ? 30.519 -2.232 -30.061 1.00 96.25 174 ASN A C 1
ATOM 1443 O O . ASN A 1 174 ? 29.410 -1.980 -29.585 1.00 96.25 174 ASN A O 1
ATOM 1447 N N . LYS A 1 175 ? 30.836 -3.455 -30.505 1.00 96.75 175 LYS A N 1
ATOM 1448 C CA . LYS A 1 175 ? 29.926 -4.597 -30.406 1.00 96.75 175 LYS A CA 1
ATOM 1449 C C . LYS A 1 175 ? 29.678 -4.977 -28.950 1.00 96.75 175 LYS A C 1
ATOM 1451 O O . LYS A 1 175 ? 28.530 -5.193 -28.595 1.00 96.75 175 LYS A O 1
ATOM 1456 N N . ALA A 1 176 ? 30.705 -5.004 -28.101 1.00 95.81 176 ALA A N 1
ATOM 1457 C CA . ALA A 1 176 ? 30.541 -5.273 -26.673 1.00 95.81 176 ALA A CA 1
ATOM 1458 C C . ALA A 1 176 ? 29.589 -4.259 -26.012 1.00 95.81 176 ALA A C 1
ATOM 1460 O O . ALA A 1 176 ? 28.671 -4.657 -25.300 1.00 95.81 176 ALA A O 1
ATOM 1461 N N . GLN A 1 177 ? 29.734 -2.965 -26.321 1.00 93.81 177 GLN A N 1
ATOM 1462 C CA . GLN A 1 177 ? 28.793 -1.931 -25.866 1.00 93.81 177 GLN A CA 1
ATOM 1463 C C . GLN A 1 177 ? 27.369 -2.163 -26.391 1.00 93.81 177 GLN A C 1
ATOM 1465 O O . GLN A 1 177 ? 26.401 -1.964 -25.657 1.00 93.81 177 GLN A O 1
ATOM 1470 N N . PHE A 1 178 ? 27.238 -2.605 -27.648 1.00 95.12 178 PHE A N 1
ATOM 1471 C CA . PHE A 1 178 ? 25.939 -2.945 -28.224 1.00 95.12 178 PHE A CA 1
ATOM 1472 C C . PHE A 1 178 ? 25.289 -4.106 -27.476 1.00 95.12 178 PHE A C 1
ATOM 1474 O O . PHE A 1 178 ? 24.127 -3.982 -27.107 1.00 95.12 178 PHE A O 1
ATOM 1481 N N . GLU A 1 179 ? 26.016 -5.202 -27.222 1.00 96.19 179 GLU A N 1
ATOM 1482 C CA . GLU A 1 179 ? 25.461 -6.356 -26.501 1.00 96.19 179 GLU A CA 1
ATOM 1483 C C . GLU A 1 179 ? 25.039 -5.964 -25.077 1.00 96.19 179 GLU A C 1
ATOM 1485 O O . GLU A 1 179 ? 23.955 -6.338 -24.648 1.00 96.19 179 GLU A O 1
ATOM 1490 N N . MET A 1 180 ? 25.803 -5.107 -24.383 1.00 92.62 180 MET A N 1
ATOM 1491 C CA . MET A 1 180 ? 25.405 -4.597 -23.062 1.00 92.62 180 MET A CA 1
ATOM 1492 C C . MET A 1 180 ? 24.033 -3.904 -23.087 1.00 92.62 180 MET A C 1
ATOM 1494 O O . MET A 1 180 ? 23.192 -4.164 -22.230 1.00 92.62 180 MET A O 1
ATOM 1498 N N . LEU A 1 181 ? 23.780 -3.037 -24.072 1.00 90.56 181 LEU A N 1
ATOM 1499 C CA . LEU A 1 181 ? 22.483 -2.362 -24.221 1.00 90.56 181 LEU A CA 1
ATOM 1500 C C . LEU A 1 181 ? 21.399 -3.296 -24.799 1.00 90.56 181 LEU A C 1
ATOM 1502 O O . LEU A 1 181 ? 20.205 -3.155 -24.502 1.00 90.56 181 LEU A O 1
ATOM 1506 N N . TRP A 1 182 ? 21.797 -4.269 -25.618 1.00 93.31 182 TRP A N 1
ATOM 1507 C CA . TRP A 1 182 ? 20.915 -5.277 -26.202 1.00 93.31 182 TRP A CA 1
ATOM 1508 C C . TRP A 1 182 ? 20.378 -6.252 -25.155 1.00 93.31 182 TRP A C 1
ATOM 1510 O O . TRP A 1 182 ? 19.201 -6.602 -25.219 1.00 93.31 182 TRP A O 1
ATOM 1520 N N . ASP A 1 183 ? 21.180 -6.600 -24.156 1.00 92.19 183 ASP A N 1
ATOM 1521 C CA . ASP A 1 183 ? 20.803 -7.507 -23.069 1.00 92.19 183 ASP A CA 1
ATOM 1522 C C . ASP A 1 183 ? 20.220 -6.760 -21.857 1.00 92.19 183 ASP A C 1
ATOM 1524 O O . ASP A 1 183 ? 19.653 -7.366 -20.956 1.00 92.19 183 ASP A O 1
ATOM 1528 N N . GLN A 1 184 ? 20.293 -5.424 -21.833 1.00 91.50 184 GLN A N 1
ATOM 1529 C CA . GLN A 1 184 ? 19.733 -4.613 -20.750 1.00 91.50 184 GLN A CA 1
ATOM 1530 C C . GLN A 1 184 ? 18.205 -4.733 -20.671 1.00 91.50 184 GLN A C 1
ATOM 1532 O O . GLN A 1 184 ? 17.498 -4.373 -21.606 1.00 91.50 184 GLN A O 1
ATOM 1537 N N . GLU A 1 185 ? 17.671 -5.152 -19.531 1.00 91.62 185 GLU A N 1
ATOM 1538 C CA . GLU A 1 185 ? 16.219 -5.305 -19.342 1.00 91.62 185 GLU A CA 1
ATOM 1539 C C . GLU A 1 185 ? 15.578 -4.096 -18.646 1.00 91.62 185 GLU A C 1
ATOM 1541 O O . GLU A 1 185 ? 14.361 -3.966 -18.618 1.00 91.62 185 GLU A O 1
ATOM 1546 N N . THR A 1 186 ? 16.374 -3.183 -18.082 1.00 92.88 186 THR A N 1
ATOM 1547 C CA . THR A 1 186 ? 15.869 -2.030 -17.318 1.00 92.88 186 THR A CA 1
ATOM 1548 C C . THR A 1 186 ? 16.238 -0.712 -17.979 1.00 92.88 186 THR A C 1
ATOM 1550 O O . THR A 1 186 ? 17.412 -0.451 -18.204 1.00 92.88 186 THR A O 1
ATOM 1553 N N . PHE A 1 187 ? 15.273 0.171 -18.218 1.00 91.12 187 PHE A N 1
ATOM 1554 C CA . PHE A 1 187 ? 15.481 1.461 -18.882 1.00 91.12 187 PHE A CA 1
ATOM 1555 C C . PHE A 1 187 ? 14.976 2.614 -18.037 1.00 91.12 187 PHE A C 1
ATOM 1557 O O . PHE A 1 187 ? 13.898 2.525 -17.456 1.00 91.12 187 PHE A O 1
ATOM 1564 N N . VAL A 1 188 ? 15.722 3.720 -18.018 1.00 92.81 188 VAL A N 1
ATOM 1565 C CA . VAL A 1 188 ? 15.330 4.945 -17.316 1.00 92.81 188 VAL A CA 1
ATOM 1566 C C . VAL A 1 188 ? 15.107 6.059 -18.327 1.00 92.81 188 VAL A C 1
ATOM 1568 O O . VAL A 1 188 ? 16.005 6.405 -19.088 1.00 92.81 188 VAL A O 1
ATOM 1571 N N . SER A 1 189 ? 13.919 6.654 -18.302 1.00 91.44 189 SER A N 1
ATOM 1572 C CA . SER A 1 189 ? 13.549 7.806 -19.129 1.00 91.44 189 SER A CA 1
ATOM 1573 C C . SER A 1 189 ? 12.987 8.939 -18.263 1.00 91.44 189 SER A C 1
ATOM 1575 O O . SER A 1 189 ? 12.651 8.731 -17.093 1.00 91.44 189 SER A O 1
ATOM 1577 N N . LYS A 1 190 ? 12.958 10.171 -18.788 1.00 91.69 190 LYS A N 1
ATOM 1578 C CA . LYS A 1 190 ? 12.569 11.372 -18.031 1.00 91.69 190 LYS A CA 1
ATOM 1579 C C . LYS A 1 190 ? 11.575 12.242 -18.795 1.00 91.69 190 LYS A C 1
ATOM 1581 O O . LYS A 1 190 ? 11.601 12.282 -20.021 1.00 91.69 190 LYS A O 1
ATOM 1586 N N . GLY A 1 191 ? 10.732 12.956 -18.053 1.00 90.81 191 GLY A N 1
ATOM 1587 C CA . GLY A 1 191 ? 9.805 13.945 -18.604 1.00 90.81 191 GLY A CA 1
ATOM 1588 C C . GLY A 1 191 ? 8.423 13.394 -18.962 1.00 90.81 191 GLY A C 1
ATOM 1589 O O . GLY A 1 191 ? 8.171 12.187 -18.933 1.00 90.81 191 GLY A O 1
ATOM 1590 N N . ILE A 1 192 ? 7.491 14.304 -19.258 1.00 89.25 192 ILE A N 1
ATOM 1591 C CA . ILE A 1 192 ? 6.076 13.958 -19.462 1.00 89.25 192 ILE A CA 1
ATOM 1592 C C . ILE A 1 192 ? 5.849 13.119 -20.727 1.00 89.25 192 ILE A C 1
ATOM 1594 O O . ILE A 1 192 ? 5.026 12.207 -20.722 1.00 89.25 192 ILE A O 1
ATOM 1598 N N . ASP A 1 193 ? 6.627 13.353 -21.783 1.00 88.69 193 ASP A N 1
ATOM 1599 C CA . ASP A 1 193 ? 6.530 12.578 -23.023 1.00 88.69 193 ASP A CA 1
ATOM 1600 C C . ASP A 1 193 ? 6.997 11.134 -22.824 1.00 88.69 193 ASP A C 1
ATOM 1602 O O . ASP A 1 193 ? 6.390 10.199 -23.355 1.00 88.69 193 ASP A O 1
ATOM 1606 N N . ALA A 1 194 ? 8.031 10.936 -22.001 1.00 90.06 194 ALA A N 1
ATOM 1607 C CA . ALA A 1 194 ? 8.482 9.611 -21.597 1.00 90.06 194 ALA A CA 1
ATOM 1608 C C . ALA A 1 194 ? 7.418 8.888 -20.760 1.00 90.06 194 ALA A C 1
ATOM 1610 O O . ALA A 1 194 ? 7.141 7.717 -21.014 1.00 90.06 194 ALA A O 1
ATOM 1611 N N . LEU A 1 195 ? 6.762 9.596 -19.830 1.00 91.94 195 LEU A N 1
ATOM 1612 C CA . LEU A 1 195 ? 5.626 9.066 -19.070 1.00 91.94 195 LEU A CA 1
ATOM 1613 C C . LEU A 1 195 ? 4.489 8.618 -19.994 1.00 91.94 195 LEU A C 1
ATOM 1615 O O . LEU A 1 195 ? 4.041 7.478 -19.900 1.00 91.94 195 LEU A O 1
ATOM 1619 N N . ASN A 1 196 ? 4.056 9.484 -20.911 1.00 91.50 196 ASN A N 1
ATOM 1620 C CA . ASN A 1 196 ? 3.006 9.158 -21.871 1.00 91.50 196 ASN A CA 1
ATOM 1621 C C . ASN A 1 196 ? 3.394 7.951 -22.733 1.00 91.50 196 ASN A C 1
ATOM 1623 O O . ASN A 1 196 ? 2.585 7.046 -22.929 1.00 91.50 196 ASN A O 1
ATOM 1627 N N . THR A 1 197 ? 4.630 7.904 -23.228 1.00 90.31 197 THR A N 1
ATOM 1628 C CA . THR A 1 197 ? 5.120 6.787 -24.049 1.00 90.31 197 THR A CA 1
ATOM 1629 C C . THR A 1 197 ? 5.103 5.477 -23.266 1.00 90.31 197 THR A C 1
ATOM 1631 O O . THR A 1 197 ? 4.565 4.487 -23.757 1.00 90.31 197 THR A O 1
ATOM 1634 N N . ALA A 1 198 ? 5.628 5.472 -22.040 1.00 92.19 198 ALA A N 1
ATOM 1635 C CA . ALA A 1 198 ? 5.677 4.282 -21.198 1.00 92.19 198 ALA A CA 1
ATOM 1636 C C . ALA A 1 198 ? 4.280 3.787 -20.803 1.00 92.19 198 ALA A C 1
ATOM 1638 O O . ALA A 1 198 ? 4.020 2.593 -20.880 1.00 92.19 198 ALA A O 1
ATOM 1639 N N . LEU A 1 199 ? 3.361 4.692 -20.447 1.00 93.38 199 LEU A N 1
ATOM 1640 C CA . LEU A 1 199 ? 1.978 4.343 -20.114 1.00 93.38 199 LEU A CA 1
ATOM 1641 C C . LEU A 1 199 ? 1.226 3.744 -21.309 1.00 93.38 199 LEU A C 1
ATOM 1643 O O . LEU A 1 199 ? 0.538 2.739 -21.149 1.00 93.38 199 LEU A O 1
ATOM 1647 N N . ASN A 1 200 ? 1.363 4.334 -22.503 1.00 91.94 200 ASN A N 1
ATOM 1648 C CA . ASN A 1 200 ? 0.741 3.786 -23.711 1.00 91.94 200 ASN A CA 1
ATOM 1649 C C . ASN A 1 200 ? 1.350 2.427 -24.077 1.00 91.94 200 ASN A C 1
ATOM 1651 O O . ASN A 1 200 ? 0.604 1.490 -24.321 1.00 91.94 200 ASN A O 1
ATOM 1655 N N . ASN A 1 201 ? 2.681 2.292 -24.040 1.00 88.94 201 ASN A N 1
ATOM 1656 C CA . ASN A 1 201 ? 3.356 1.021 -24.313 1.00 88.94 201 ASN A CA 1
ATOM 1657 C C . ASN A 1 201 ? 2.950 -0.067 -23.304 1.00 88.94 201 ASN A C 1
ATOM 1659 O O . ASN A 1 201 ? 2.696 -1.198 -23.703 1.00 88.94 201 ASN A O 1
ATOM 1663 N N . TYR A 1 202 ? 2.831 0.277 -22.020 1.00 92.81 202 TYR A N 1
ATOM 1664 C CA . TYR A 1 202 ? 2.304 -0.623 -20.997 1.00 92.81 202 TYR A CA 1
ATOM 1665 C C . TYR A 1 202 ? 0.880 -1.071 -21.346 1.00 92.81 202 TYR A C 1
ATOM 1667 O O . TYR A 1 202 ? 0.629 -2.264 -21.452 1.00 92.81 202 TYR A O 1
ATOM 1675 N N . LEU A 1 203 ? -0.028 -0.127 -21.620 1.00 92.75 203 LEU A N 1
ATOM 1676 C CA . LEU A 1 203 ? -1.422 -0.424 -21.963 1.00 92.75 203 LEU A CA 1
ATOM 1677 C C . LEU A 1 203 ? -1.578 -1.231 -23.265 1.00 92.75 203 LEU A C 1
ATOM 1679 O O . LEU A 1 203 ? -2.513 -2.017 -23.390 1.00 92.75 203 LEU A O 1
ATOM 1683 N N . ASP A 1 204 ? -0.723 -1.001 -24.259 1.00 89.00 204 ASP A N 1
ATOM 1684 C CA . ASP A 1 204 ? -0.749 -1.710 -25.543 1.00 89.00 204 ASP A CA 1
ATOM 1685 C C . ASP A 1 204 ? -0.239 -3.151 -25.437 1.00 89.00 204 ASP A C 1
ATOM 1687 O O . ASP A 1 204 ? -0.603 -3.972 -26.274 1.00 89.00 204 ASP A O 1
ATOM 1691 N N . ASN A 1 205 ? 0.564 -3.457 -24.415 1.00 87.25 205 ASN A N 1
ATOM 1692 C CA . ASN A 1 205 ? 1.125 -4.787 -24.176 1.00 87.25 205 ASN A CA 1
ATOM 1693 C C . ASN A 1 205 ? 0.386 -5.588 -23.094 1.00 87.25 205 ASN A C 1
ATOM 1695 O O . ASN A 1 205 ? 0.822 -6.695 -22.788 1.00 87.25 205 ASN A O 1
ATOM 1699 N N . LEU A 1 206 ? -0.699 -5.056 -22.521 1.00 90.62 206 LEU A N 1
ATOM 1700 C CA . LEU A 1 206 ? -1.567 -5.841 -21.645 1.00 90.62 206 LEU A CA 1
ATOM 1701 C C . LEU A 1 206 ? -2.305 -6.908 -22.461 1.00 90.62 206 LEU A C 1
ATOM 1703 O O . LEU A 1 206 ? -2.931 -6.605 -23.480 1.00 90.62 206 LEU A O 1
ATOM 1707 N N . GLU A 1 207 ? -2.256 -8.150 -21.991 1.00 85.25 207 GLU A N 1
ATOM 1708 C CA . GLU A 1 207 ? -3.050 -9.253 -22.523 1.00 85.25 207 GLU A CA 1
ATOM 1709 C C . GLU A 1 207 ? -4.544 -9.064 -22.189 1.00 85.25 207 GLU A C 1
ATOM 1711 O O . GLU A 1 207 ? -4.922 -8.317 -21.285 1.00 85.25 207 GLU A O 1
ATOM 1716 N N . SER A 1 208 ? -5.435 -9.727 -22.934 1.00 78.81 208 SER A N 1
ATOM 1717 C CA . SER A 1 208 ? -6.890 -9.505 -22.840 1.00 78.81 208 SER A CA 1
ATOM 1718 C C . SER A 1 208 ? -7.510 -9.848 -21.479 1.00 78.81 208 SER A C 1
ATOM 1720 O O . SER A 1 208 ? -8.606 -9.381 -21.173 1.00 78.81 208 SER A O 1
ATOM 1722 N N . ASP A 1 209 ? -6.844 -10.687 -20.685 1.00 84.62 209 ASP A N 1
ATOM 1723 C CA . ASP A 1 209 ? -7.243 -11.090 -19.335 1.00 84.62 209 ASP A CA 1
ATOM 1724 C C . ASP A 1 209 ? -6.576 -10.251 -18.228 1.00 84.62 209 ASP A C 1
ATOM 1726 O O . ASP A 1 209 ? -6.936 -10.391 -17.057 1.00 84.62 209 ASP A O 1
ATOM 1730 N N . GLU A 1 210 ? -5.631 -9.369 -18.569 1.00 90.62 210 GLU A N 1
ATOM 1731 C CA . GLU A 1 210 ? -4.914 -8.556 -17.590 1.00 90.62 210 GLU A CA 1
ATOM 1732 C C . GLU A 1 210 ? -5.721 -7.345 -17.106 1.00 90.62 210 GLU A C 1
ATOM 1734 O O . GLU A 1 210 ? -6.522 -6.728 -17.816 1.00 90.62 210 GLU A O 1
ATOM 1739 N N . THR A 1 211 ? -5.461 -6.960 -15.855 1.00 92.62 211 THR A N 1
ATOM 1740 C CA . THR A 1 211 ? -5.977 -5.730 -15.255 1.00 92.62 211 THR A CA 1
ATOM 1741 C C . THR A 1 211 ? -4.875 -4.682 -15.156 1.00 92.62 211 THR A C 1
ATOM 1743 O O . THR A 1 211 ? -3.731 -4.984 -14.837 1.00 92.62 211 THR A O 1
ATOM 1746 N N . PHE A 1 212 ? -5.228 -3.416 -15.382 1.00 94.75 212 PHE A N 1
ATOM 1747 C CA . PHE A 1 212 ? -4.326 -2.282 -15.185 1.00 94.75 212 PHE A CA 1
ATOM 1748 C C . PHE A 1 212 ? -4.113 -2.069 -13.679 1.00 94.75 212 PHE A C 1
ATOM 1750 O O . PHE A 1 212 ? -4.909 -1.396 -13.012 1.00 94.75 212 PHE A O 1
ATOM 1757 N N . ASN A 1 213 ? -3.073 -2.695 -13.137 1.00 95.69 213 ASN A N 1
ATOM 1758 C CA . ASN A 1 213 ? -2.769 -2.684 -11.712 1.00 95.69 213 ASN A CA 1
ATOM 1759 C C . ASN A 1 213 ? -1.806 -1.543 -11.392 1.00 95.69 213 ASN A C 1
ATOM 1761 O O . ASN A 1 213 ? -0.798 -1.358 -12.070 1.00 95.69 213 ASN A O 1
ATOM 1765 N N . VAL A 1 214 ? -2.111 -0.766 -10.352 1.00 94.81 214 VAL A N 1
ATOM 1766 C CA . VAL A 1 214 ? -1.226 0.304 -9.878 1.00 94.81 214 VAL A CA 1
ATOM 1767 C C . VAL A 1 214 ? -1.029 0.185 -8.378 1.00 94.81 214 VAL A C 1
ATOM 1769 O O . VAL A 1 214 ? -1.966 0.371 -7.600 1.00 94.81 214 VAL A O 1
ATOM 1772 N N . LEU A 1 215 ? 0.207 -0.079 -7.975 1.00 93.69 215 LEU A N 1
ATOM 1773 C CA . LEU A 1 215 ? 0.648 -0.083 -6.591 1.00 93.69 215 LEU A CA 1
ATOM 1774 C C . LEU A 1 215 ? 1.193 1.291 -6.195 1.00 93.69 215 LEU A C 1
ATOM 1776 O O . LEU A 1 215 ? 2.039 1.855 -6.889 1.00 93.69 215 LEU A O 1
ATOM 1780 N N . GLY A 1 216 ? 0.752 1.805 -5.047 1.00 88.94 216 GLY A N 1
ATOM 1781 C CA . GLY A 1 216 ? 1.308 3.024 -4.464 1.00 88.94 216 GLY A CA 1
ATOM 1782 C C . GLY A 1 216 ? 0.878 4.300 -5.182 1.00 88.94 216 GLY A C 1
ATOM 1783 O O . GLY A 1 216 ? 1.671 5.236 -5.262 1.00 88.94 216 GLY A O 1
ATOM 1784 N N . VAL A 1 217 ? -0.367 4.362 -5.676 1.00 88.31 217 VAL A N 1
ATOM 1785 C CA . VAL A 1 217 ? -0.929 5.558 -6.322 1.00 88.31 217 VAL A CA 1
ATOM 1786 C C . VAL A 1 217 ? -0.669 6.774 -5.433 1.00 88.31 217 VAL A C 1
ATOM 1788 O O . VAL A 1 217 ? -1.147 6.855 -4.299 1.00 88.31 217 VAL A O 1
ATOM 1791 N N . THR A 1 218 ? 0.142 7.691 -5.954 1.00 77.50 218 THR A N 1
ATOM 1792 C CA . THR A 1 218 ? 0.646 8.868 -5.235 1.00 77.50 218 THR A CA 1
ATOM 1793 C C . THR A 1 218 ? -0.357 10.022 -5.249 1.00 77.50 218 THR A C 1
ATOM 1795 O O . THR A 1 218 ? -0.314 10.878 -4.366 1.00 77.50 218 THR A O 1
ATOM 1798 N N . PHE A 1 219 ? -1.287 10.039 -6.212 1.00 70.88 219 PHE A N 1
ATOM 1799 C CA . PHE A 1 219 ? -2.316 11.073 -6.349 1.00 70.88 219 PHE A CA 1
ATOM 1800 C C . PHE A 1 219 ? -3.169 11.200 -5.081 1.00 70.88 219 PHE A C 1
ATOM 1802 O O . PHE A 1 219 ? -3.667 10.210 -4.552 1.00 70.88 219 PHE A O 1
ATOM 1809 N N . GLY A 1 220 ? -3.363 12.436 -4.610 1.00 59.91 220 GLY A N 1
ATOM 1810 C CA . GLY A 1 220 ? -4.067 12.710 -3.352 1.00 59.91 220 GLY A CA 1
ATOM 1811 C C . GLY A 1 220 ? -3.167 12.850 -2.120 1.00 59.91 220 GLY A C 1
ATOM 1812 O O . GLY A 1 220 ? -3.668 12.930 -1.003 1.00 59.91 220 GLY A O 1
ATOM 1813 N N . LEU A 1 221 ? -1.846 12.920 -2.299 1.00 66.19 221 LEU A N 1
ATOM 1814 C CA . LEU A 1 221 ? -0.910 13.272 -1.229 1.00 66.19 221 LEU A CA 1
ATOM 1815 C C . LEU A 1 221 ? -0.635 14.788 -1.207 1.00 66.19 221 LEU A C 1
ATOM 1817 O O . LEU A 1 221 ? -0.208 15.364 -2.209 1.00 66.19 221 LEU A O 1
ATOM 1821 N N . LYS A 1 222 ? -0.836 15.424 -0.041 1.00 61.00 222 LYS A N 1
ATOM 1822 C CA . LYS A 1 222 ? -0.694 16.880 0.194 1.00 61.00 222 LYS A CA 1
ATOM 1823 C C . LYS A 1 222 ? 0.687 17.441 -0.191 1.00 61.00 222 LYS A C 1
ATOM 1825 O O . LYS A 1 222 ? 0.774 18.572 -0.660 1.00 61.00 222 LYS A O 1
ATOM 1830 N N . ASP A 1 223 ? 1.736 16.631 -0.048 1.00 63.09 223 ASP A N 1
ATOM 1831 C CA . ASP A 1 223 ? 3.142 17.025 -0.248 1.00 63.09 223 ASP A CA 1
ATOM 1832 C C . ASP A 1 223 ? 3.569 17.051 -1.734 1.00 63.09 223 ASP A C 1
ATOM 1834 O O . ASP A 1 223 ? 4.669 17.485 -2.068 1.00 63.09 223 ASP A O 1
ATOM 1838 N N . TYR A 1 224 ? 2.697 16.620 -2.651 1.00 64.06 224 TYR A N 1
ATOM 1839 C CA . TYR A 1 224 ? 2.996 16.493 -4.081 1.00 64.06 224 TYR A CA 1
ATOM 1840 C C . TYR A 1 224 ? 2.303 17.579 -4.916 1.00 64.06 224 TYR A C 1
ATOM 1842 O O . TYR A 1 224 ? 1.870 17.347 -6.038 1.00 64.06 224 TYR A O 1
ATOM 1850 N N . SER A 1 225 ? 2.215 18.803 -4.391 1.00 55.41 225 SER A N 1
ATOM 1851 C CA . SER A 1 225 ? 1.54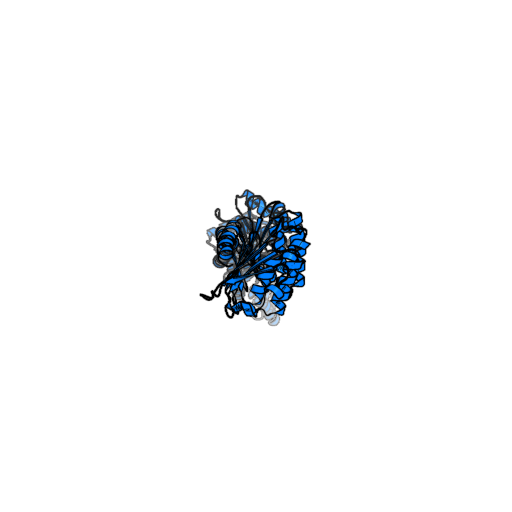4 19.960 -5.017 1.00 55.41 225 SER A CA 1
ATOM 1852 C C . SER A 1 225 ? 2.030 20.333 -6.432 1.00 55.41 225 SER A C 1
ATOM 1854 O O . SER A 1 225 ? 1.389 21.131 -7.111 1.00 55.41 225 SER A O 1
ATOM 1856 N N . PHE A 1 226 ? 3.114 19.721 -6.922 1.00 59.56 226 PHE A N 1
ATOM 1857 C CA . PHE A 1 226 ? 3.587 19.799 -8.306 1.00 59.56 226 PHE A CA 1
ATOM 1858 C C . PHE A 1 226 ? 2.836 18.879 -9.286 1.00 59.56 226 PHE A C 1
ATOM 1860 O O . PHE A 1 226 ? 3.342 18.646 -10.387 1.00 59.56 226 PHE A O 1
ATOM 1867 N N . TYR A 1 227 ? 1.642 18.381 -8.938 1.00 62.44 227 TYR A N 1
ATOM 1868 C CA . TYR A 1 227 ? 0.663 17.839 -9.890 1.00 62.44 227 TYR A CA 1
ATOM 1869 C C . TYR A 1 227 ? 0.261 18.914 -10.909 1.00 62.44 227 TYR A C 1
ATOM 1871 O O . TYR A 1 227 ? -0.831 19.478 -10.870 1.00 62.44 227 TYR A O 1
ATOM 1879 N N . LYS A 1 228 ? 1.170 19.230 -11.831 1.00 64.62 228 LYS A N 1
ATOM 1880 C CA . LYS A 1 228 ? 0.884 20.046 -13.001 1.00 64.62 228 LYS A CA 1
ATOM 1881 C C . LYS A 1 228 ? -0.291 19.418 -13.749 1.00 64.62 228 LYS A C 1
ATOM 1883 O O . LYS A 1 228 ? -0.427 18.191 -13.776 1.00 64.62 228 LYS A O 1
ATOM 1888 N N . THR A 1 229 ? -1.076 20.256 -14.423 1.00 76.94 229 THR A N 1
ATOM 1889 C CA . THR A 1 229 ? -2.122 19.862 -15.383 1.00 76.94 229 THR A CA 1
ATOM 1890 C C . THR A 1 229 ? -1.667 18.709 -16.291 1.00 76.94 229 THR A C 1
ATOM 1892 O O . THR A 1 229 ? -2.435 17.797 -16.563 1.00 76.94 229 THR A O 1
ATOM 1895 N N . GLU A 1 230 ? -0.384 18.687 -16.655 1.00 81.88 230 GLU A N 1
ATOM 1896 C CA . GLU A 1 230 ? 0.292 17.641 -17.430 1.00 81.88 230 GLU A CA 1
ATOM 1897 C C . GLU A 1 230 ? 0.167 16.217 -16.848 1.00 81.88 230 GLU A C 1
ATOM 1899 O O . GLU A 1 230 ? -0.246 15.313 -17.569 1.00 81.88 230 GLU A O 1
ATOM 1904 N N . TYR A 1 231 ? 0.465 15.992 -15.558 1.00 84.50 231 TYR A N 1
ATOM 1905 C CA . TYR A 1 231 ? 0.330 14.660 -14.938 1.00 84.50 231 TYR A CA 1
ATOM 1906 C C . TYR A 1 231 ? -1.129 14.217 -14.904 1.00 84.50 231 TYR A C 1
ATOM 1908 O O . TYR A 1 231 ? -1.451 13.083 -15.247 1.00 84.50 231 TYR A O 1
ATOM 1916 N N . LYS A 1 232 ? -2.016 15.126 -14.485 1.00 84.31 232 LYS A N 1
ATOM 1917 C CA . LYS A 1 232 ? -3.452 14.854 -14.414 1.00 84.31 232 LYS A CA 1
ATOM 1918 C C . LYS A 1 232 ? -3.992 14.454 -15.787 1.00 84.31 232 LYS A C 1
ATOM 1920 O O . LYS A 1 232 ? -4.732 13.481 -15.879 1.00 84.31 232 LYS A O 1
ATOM 1925 N N . ASN A 1 233 ? -3.585 15.169 -16.834 1.00 87.31 233 ASN A N 1
ATOM 1926 C CA . ASN A 1 233 ? -3.972 14.880 -18.210 1.00 87.31 233 ASN A CA 1
ATOM 1927 C C . ASN A 1 233 ? -3.411 13.535 -18.680 1.00 87.31 233 ASN A C 1
ATOM 1929 O O . ASN A 1 233 ? -4.184 12.721 -19.161 1.00 87.31 233 ASN A O 1
ATOM 1933 N N . ALA A 1 234 ? -2.125 13.244 -18.447 1.00 89.44 234 ALA A N 1
ATOM 1934 C CA . ALA A 1 234 ? -1.519 11.963 -18.824 1.00 89.44 234 ALA A CA 1
ATOM 1935 C C . ALA A 1 234 ? -2.282 10.757 -18.244 1.00 89.44 234 ALA A C 1
ATOM 1937 O O . ALA A 1 234 ? -2.599 9.804 -18.959 1.00 89.44 234 ALA A O 1
ATOM 1938 N N . PHE A 1 235 ? -2.634 10.811 -16.952 1.00 90.38 235 PHE A N 1
ATOM 1939 C CA . PHE A 1 235 ? -3.402 9.739 -16.317 1.00 90.38 235 PHE A CA 1
ATOM 1940 C C . PHE A 1 235 ? -4.874 9.722 -16.752 1.00 90.38 235 PHE A C 1
ATOM 1942 O O . PHE A 1 235 ? -5.438 8.650 -16.962 1.00 90.38 235 PHE A O 1
ATOM 1949 N N . LYS A 1 236 ? -5.503 10.884 -16.952 1.00 89.69 236 LYS A N 1
ATOM 1950 C CA . LYS A 1 236 ? -6.866 10.951 -17.497 1.00 89.69 236 LYS A CA 1
ATOM 1951 C C . LYS A 1 236 ? -6.935 10.315 -18.891 1.00 89.69 236 LYS A C 1
ATOM 1953 O O . LYS A 1 236 ? -7.810 9.488 -19.144 1.00 89.69 236 LYS A O 1
ATOM 1958 N N . ASP A 1 237 ? -5.976 10.640 -19.752 1.00 91.81 237 ASP A N 1
ATOM 1959 C CA . ASP A 1 237 ? -5.892 10.142 -21.122 1.00 91.81 237 ASP A CA 1
ATOM 1960 C C . ASP A 1 237 ? -5.646 8.630 -21.148 1.00 91.81 237 ASP A C 1
ATOM 1962 O O . ASP A 1 237 ? -6.355 7.908 -21.853 1.00 91.81 237 ASP A O 1
ATOM 1966 N N . ILE A 1 238 ? -4.697 8.111 -20.353 1.00 92.81 238 ILE A N 1
ATOM 1967 C CA . ILE A 1 238 ? -4.442 6.662 -20.331 1.00 92.81 238 ILE A CA 1
ATOM 1968 C C . ILE A 1 238 ? -5.632 5.883 -19.764 1.00 92.81 238 ILE A C 1
ATOM 1970 O O . ILE A 1 238 ? -5.982 4.827 -20.294 1.00 92.81 238 ILE A O 1
ATOM 1974 N N . HIS A 1 239 ? -6.301 6.397 -18.726 1.00 92.25 239 HIS A N 1
ATOM 1975 C CA . HIS A 1 239 ? -7.467 5.720 -18.167 1.00 92.25 239 HIS A CA 1
ATOM 1976 C C . HIS A 1 239 ? -8.654 5.741 -19.127 1.00 92.25 239 HIS A C 1
ATOM 1978 O O . HIS A 1 239 ? -9.384 4.745 -19.155 1.00 92.25 239 HIS A O 1
ATOM 1984 N N . GLN A 1 240 ? -8.824 6.804 -19.925 1.00 91.56 240 GLN A N 1
ATOM 1985 C CA . GLN A 1 240 ? -9.812 6.841 -21.003 1.00 91.56 240 GLN A CA 1
ATOM 1986 C C . GLN A 1 240 ? -9.506 5.777 -22.062 1.00 91.56 240 GLN A C 1
ATOM 1988 O O . GLN A 1 240 ? -10.333 4.893 -22.260 1.00 91.56 240 GLN A O 1
ATOM 1993 N N . LYS A 1 241 ? -8.289 5.762 -22.628 1.00 92.50 241 LYS A N 1
ATOM 1994 C CA . LYS A 1 241 ? -7.872 4.750 -23.620 1.00 92.50 241 LYS A CA 1
ATOM 1995 C C . LYS A 1 241 ? -8.057 3.322 -23.116 1.00 92.50 241 LYS A C 1
ATOM 1997 O O . LYS A 1 241 ? -8.500 2.443 -23.847 1.00 92.50 241 LYS A O 1
ATOM 2002 N N . ARG A 1 242 ? -7.722 3.079 -21.849 1.00 92.25 242 ARG A N 1
ATOM 2003 C CA . ARG A 1 242 ? -7.914 1.781 -21.195 1.00 92.25 242 ARG A CA 1
ATOM 2004 C C . ARG A 1 242 ? -9.392 1.393 -21.129 1.00 92.25 242 ARG A C 1
ATOM 2006 O O . ARG A 1 242 ? -9.722 0.244 -21.405 1.00 92.25 242 ARG A O 1
ATOM 2013 N N . ALA A 1 243 ? -10.270 2.325 -20.760 1.00 90.94 243 ALA A N 1
ATOM 2014 C CA . ALA A 1 243 ? -11.704 2.056 -20.715 1.00 90.94 243 ALA A CA 1
ATOM 2015 C C . ALA A 1 243 ? -12.300 1.841 -22.108 1.00 90.94 243 ALA A C 1
ATOM 2017 O O . ALA A 1 243 ? -13.141 0.958 -22.246 1.00 90.94 243 ALA A O 1
ATOM 2018 N N . ASP A 1 244 ? -11.821 2.563 -23.125 1.00 90.75 244 ASP A N 1
ATOM 2019 C CA . ASP A 1 244 ? -12.210 2.348 -24.525 1.00 90.75 244 ASP A CA 1
ATOM 2020 C C . ASP A 1 244 ? -11.817 0.937 -25.006 1.00 90.75 244 ASP A C 1
ATOM 2022 O O . ASP A 1 244 ? -12.538 0.322 -25.787 1.00 90.75 244 ASP A O 1
ATOM 2026 N N . LYS A 1 245 ? -10.714 0.383 -24.480 1.00 90.69 245 LYS A N 1
ATOM 2027 C CA . LYS A 1 245 ? -10.292 -1.016 -24.681 1.00 90.69 245 LYS A CA 1
ATOM 2028 C C . LYS A 1 245 ? -11.009 -2.034 -23.776 1.00 90.69 245 LYS A C 1
ATOM 2030 O O . LYS A 1 245 ? -10.714 -3.221 -23.855 1.00 90.69 245 LYS A O 1
ATOM 2035 N N . GLY A 1 246 ? -11.904 -1.606 -22.881 1.00 89.94 246 GLY A N 1
ATOM 2036 C CA . GLY A 1 246 ? -12.611 -2.492 -21.943 1.00 89.94 246 GLY A CA 1
ATOM 2037 C C . GLY A 1 246 ? -11.751 -3.079 -20.812 1.00 89.94 246 GLY A C 1
ATOM 2038 O O . GLY A 1 246 ? -12.233 -3.917 -20.051 1.00 89.94 246 GLY A O 1
ATOM 2039 N N . ILE A 1 247 ? -10.502 -2.635 -20.654 1.00 91.88 247 ILE A N 1
ATOM 2040 C CA . ILE A 1 247 ? -9.571 -3.158 -19.644 1.00 91.88 247 ILE A CA 1
ATOM 2041 C C . ILE A 1 247 ? -9.963 -2.602 -18.270 1.00 91.88 247 ILE A C 1
ATOM 2043 O O . ILE A 1 247 ? -10.130 -1.391 -18.128 1.00 91.88 247 ILE A O 1
ATOM 2047 N N . LYS A 1 248 ? -10.091 -3.444 -17.233 1.00 92.94 248 LYS A N 1
ATOM 2048 C CA . LYS A 1 248 ? -10.369 -3.018 -15.840 1.00 92.94 248 LYS A CA 1
ATOM 2049 C C . LYS A 1 248 ? -9.103 -2.512 -15.139 1.00 92.94 248 LYS A C 1
ATOM 2051 O O . LYS A 1 248 ? -7.997 -2.818 -15.568 1.00 92.94 248 LYS A O 1
ATOM 2056 N N . ALA A 1 249 ? -9.251 -1.728 -14.071 1.00 94.00 249 ALA A N 1
ATOM 2057 C CA . ALA A 1 249 ? -8.120 -1.222 -13.288 1.00 94.00 249 ALA A CA 1
ATOM 2058 C C . ALA A 1 249 ? -8.301 -1.512 -11.803 1.00 94.00 249 ALA A C 1
ATOM 2060 O O . ALA A 1 249 ? -9.412 -1.385 -11.288 1.00 94.00 249 ALA A O 1
ATOM 2061 N N . LYS A 1 250 ? -7.197 -1.830 -11.128 1.00 94.88 250 LYS A N 1
ATOM 2062 C CA . LYS A 1 250 ? -7.120 -1.982 -9.675 1.00 94.88 250 LYS A CA 1
ATOM 2063 C C . LYS A 1 250 ? -6.061 -1.028 -9.130 1.00 94.88 250 LYS A C 1
ATOM 2065 O O . LYS A 1 250 ? -4.896 -1.085 -9.517 1.00 94.88 250 LYS A O 1
ATOM 2070 N N . LEU A 1 251 ? -6.475 -0.119 -8.256 1.00 93.19 251 LEU A N 1
ATOM 2071 C CA . LEU A 1 251 ? -5.656 0.999 -7.792 1.00 93.19 251 LEU A CA 1
ATOM 2072 C C . LEU A 1 251 ? -5.424 0.905 -6.280 1.00 93.19 251 LEU A C 1
ATOM 2074 O O . LEU A 1 251 ? -6.371 1.032 -5.503 1.00 93.19 251 LEU A O 1
ATOM 2078 N N . LEU A 1 252 ? -4.176 0.714 -5.850 1.00 91.81 252 LEU A N 1
ATOM 2079 C CA . LEU A 1 252 ? -3.780 0.763 -4.440 1.00 91.81 252 LEU A CA 1
ATOM 2080 C C . LEU A 1 252 ? -3.217 2.139 -4.102 1.00 91.81 252 LEU A C 1
ATOM 2082 O O . LEU A 1 252 ? -2.070 2.453 -4.418 1.00 91.81 252 LEU A O 1
ATOM 2086 N N . PHE A 1 253 ? -4.034 2.958 -3.447 1.00 89.38 253 PHE A N 1
ATOM 2087 C CA . PHE A 1 253 ? -3.660 4.293 -2.987 1.00 89.38 253 PHE A CA 1
ATOM 2088 C C . PHE A 1 253 ? -2.799 4.230 -1.732 1.00 89.38 253 PHE A C 1
ATOM 2090 O O . PHE A 1 253 ? -3.040 3.414 -0.846 1.00 89.38 253 PHE A O 1
ATOM 2097 N N . GLN A 1 254 ? -1.823 5.128 -1.615 1.00 87.56 254 GLN A N 1
ATOM 2098 C CA . GLN A 1 254 ? -1.159 5.345 -0.328 1.00 87.56 254 GLN A CA 1
ATOM 2099 C C . GLN A 1 254 ? -2.163 5.906 0.689 1.00 87.56 254 GLN A C 1
ATOM 2101 O O . GLN A 1 254 ? -3.123 6.580 0.310 1.00 87.56 254 GLN A O 1
ATOM 2106 N N . GLN A 1 255 ? -1.966 5.623 1.982 1.00 81.81 255 GLN A N 1
ATOM 2107 C CA . GLN A 1 255 ? -2.840 6.173 3.022 1.00 81.81 255 GLN A CA 1
ATOM 2108 C C . GLN A 1 255 ? -2.760 7.706 3.023 1.00 81.81 255 GLN A C 1
ATOM 2110 O O . GLN A 1 255 ? -1.706 8.293 3.269 1.00 81.81 255 GLN A O 1
ATOM 2115 N N . ALA A 1 256 ? -3.893 8.341 2.738 1.00 78.44 256 ALA A N 1
ATOM 2116 C CA . ALA A 1 256 ? -4.065 9.784 2.665 1.00 78.44 256 ALA A CA 1
ATOM 2117 C C . ALA A 1 256 ? -5.478 10.160 3.139 1.00 78.44 256 ALA A C 1
ATOM 2119 O O . ALA A 1 256 ? -6.248 9.297 3.564 1.00 78.44 256 ALA A O 1
ATOM 2120 N N . ASP A 1 257 ? -5.825 11.444 3.055 1.00 75.62 257 ASP A N 1
ATOM 2121 C CA . ASP A 1 257 ? -7.181 11.919 3.333 1.00 75.62 257 ASP A CA 1
ATOM 2122 C C . ASP A 1 257 ? -8.194 11.255 2.367 1.00 75.62 257 ASP A C 1
ATOM 2124 O O . ASP A 1 257 ? -8.089 11.456 1.149 1.00 75.62 257 ASP A O 1
ATOM 2128 N N . PRO A 1 258 ? -9.188 10.489 2.866 1.00 76.00 258 PRO A N 1
ATOM 2129 C CA . PRO A 1 258 ? -10.194 9.837 2.032 1.00 76.00 258 PRO A CA 1
ATOM 2130 C C . PRO A 1 258 ? -10.983 10.803 1.148 1.00 76.00 258 PRO A C 1
ATOM 2132 O O . PRO A 1 258 ? -11.299 10.454 0.013 1.00 76.00 258 PRO A O 1
ATOM 2135 N N . ALA A 1 259 ? -11.273 12.021 1.622 1.00 76.88 259 ALA A N 1
ATOM 2136 C CA . ALA A 1 259 ? -11.985 13.016 0.824 1.00 76.88 259 ALA A CA 1
ATOM 2137 C C . ALA A 1 259 ? -11.137 13.468 -0.372 1.00 76.88 259 ALA A C 1
ATOM 2139 O O . ALA A 1 259 ? -11.654 13.670 -1.474 1.00 76.88 259 ALA A O 1
ATOM 2140 N N . MET A 1 260 ? -9.819 13.575 -0.173 1.00 77.19 260 MET A N 1
ATOM 2141 C CA . MET A 1 260 ? -8.880 13.887 -1.243 1.00 77.19 260 MET A CA 1
ATOM 2142 C C . MET A 1 260 ? -8.777 12.728 -2.239 1.00 77.19 260 MET A C 1
ATOM 2144 O O . MET A 1 260 ? -8.907 12.962 -3.441 1.00 77.19 260 MET A O 1
ATOM 2148 N N . ILE A 1 261 ? -8.615 11.489 -1.760 1.00 79.44 261 ILE A N 1
ATOM 2149 C CA . ILE A 1 261 ? -8.601 10.288 -2.612 1.00 79.44 261 ILE A CA 1
ATOM 2150 C C . ILE A 1 261 ? -9.882 10.221 -3.453 1.00 79.44 261 ILE A C 1
ATOM 2152 O O . ILE A 1 261 ? -9.806 10.060 -4.668 1.00 79.44 261 ILE A O 1
ATOM 2156 N N . GLU A 1 262 ? -11.052 10.408 -2.842 1.00 81.31 262 GLU A N 1
ATOM 2157 C CA . GLU A 1 262 ? -12.343 10.341 -3.532 1.00 81.31 262 GLU A CA 1
ATOM 2158 C C . GLU A 1 262 ? -12.519 11.461 -4.565 1.00 81.31 262 GLU A C 1
ATOM 2160 O O . GLU A 1 262 ? -13.025 11.233 -5.667 1.00 81.31 262 GLU A O 1
ATOM 2165 N N . LYS A 1 263 ? -12.046 12.673 -4.257 1.00 81.44 263 LYS A N 1
ATOM 2166 C CA . LYS A 1 263 ? -12.011 13.775 -5.223 1.00 81.44 263 LYS A CA 1
ATOM 2167 C C . LYS A 1 263 ? -11.153 13.415 -6.440 1.00 81.44 263 LYS A C 1
ATOM 2169 O O . LYS A 1 263 ? -11.619 13.543 -7.571 1.00 81.44 263 LYS A O 1
ATOM 2174 N N . PHE A 1 264 ? -9.932 12.921 -6.230 1.00 78.94 264 PHE A N 1
ATOM 2175 C CA . PHE A 1 264 ? -9.050 12.513 -7.330 1.00 78.94 264 PHE A CA 1
ATOM 2176 C C . PHE A 1 264 ? -9.619 11.336 -8.127 1.00 78.94 264 PHE A C 1
ATOM 2178 O O . PHE A 1 264 ? -9.536 11.352 -9.356 1.00 78.94 264 PHE A O 1
ATOM 2185 N N . ARG A 1 265 ? -10.251 10.364 -7.454 1.00 81.75 265 ARG A N 1
ATOM 2186 C CA . ARG A 1 265 ? -10.970 9.251 -8.091 1.00 81.75 265 ARG A CA 1
ATOM 2187 C C . ARG A 1 265 ? -11.969 9.759 -9.123 1.00 81.75 265 ARG A C 1
ATOM 2189 O O . ARG A 1 265 ? -11.895 9.358 -10.278 1.00 81.75 265 ARG A O 1
ATOM 2196 N N . LYS A 1 266 ? -12.827 10.706 -8.736 1.00 83.31 266 LYS A N 1
ATOM 2197 C CA . LYS A 1 266 ? -13.845 11.293 -9.625 1.00 83.31 266 LYS A CA 1
ATOM 2198 C C . LYS A 1 266 ? -13.264 12.134 -10.759 1.00 83.31 266 LYS A C 1
ATOM 2200 O O . LYS A 1 266 ? -13.851 12.190 -11.834 1.00 83.31 266 LYS A O 1
ATOM 2205 N N . GLU A 1 267 ? -12.148 12.820 -10.522 1.00 82.62 267 GLU A N 1
ATOM 2206 C CA . GLU A 1 267 ? -11.567 13.741 -11.504 1.00 82.62 267 GLU A CA 1
ATOM 2207 C C . GLU A 1 267 ? -10.687 13.058 -12.563 1.00 82.62 267 GLU A C 1
ATOM 2209 O O . GLU A 1 267 ? -10.588 13.568 -13.682 1.00 82.62 267 GLU A O 1
ATOM 2214 N N . VAL A 1 268 ? -10.012 11.959 -12.211 1.00 81.50 268 VAL A N 1
ATOM 2215 C CA . VAL A 1 268 ? -8.987 11.314 -13.057 1.00 81.50 268 VAL A CA 1
ATOM 2216 C C . VAL A 1 268 ? -9.447 9.962 -13.601 1.00 81.50 268 VAL A C 1
ATOM 2218 O O . VAL A 1 268 ? -9.099 9.610 -14.727 1.00 81.50 268 VAL A O 1
ATOM 2221 N N . TYR A 1 269 ? -10.237 9.206 -12.838 1.00 82.00 269 TYR A N 1
ATOM 2222 C CA . TYR A 1 269 ? -10.540 7.812 -13.145 1.00 82.00 269 TYR A CA 1
ATOM 2223 C C . TYR A 1 269 ? -12.009 7.648 -13.565 1.00 82.00 269 TYR A C 1
ATOM 2225 O O . TYR A 1 269 ? -12.928 8.161 -12.931 1.00 82.00 269 TYR A O 1
ATOM 2233 N N . ASN A 1 270 ? -12.251 6.915 -14.653 1.00 78.56 270 ASN A N 1
ATOM 2234 C CA . ASN A 1 270 ? -13.605 6.580 -15.118 1.00 78.56 270 ASN A CA 1
ATOM 2235 C C . ASN A 1 270 ? -14.224 5.416 -14.324 1.00 78.56 270 ASN A C 1
ATOM 2237 O O . ASN A 1 270 ? -13.556 4.791 -13.512 1.00 78.56 270 ASN A O 1
ATOM 2241 N N . LYS A 1 271 ? -15.499 5.083 -14.570 1.00 76.19 271 LYS A N 1
ATOM 2242 C CA . LYS A 1 271 ? -16.271 4.102 -13.774 1.00 76.19 271 LYS A CA 1
ATOM 2243 C C . LYS A 1 271 ? -15.722 2.661 -13.772 1.00 76.19 271 LYS A C 1
ATOM 2245 O O . LYS A 1 271 ? -16.136 1.876 -12.930 1.00 76.19 271 LYS A O 1
ATOM 2250 N N . ASN A 1 272 ? -14.787 2.312 -14.657 1.00 85.12 272 ASN A N 1
ATOM 2251 C CA . ASN A 1 272 ? -14.267 0.946 -14.797 1.00 85.12 272 ASN A CA 1
ATOM 2252 C C . ASN A 1 272 ? -13.003 0.718 -13.952 1.00 85.12 272 ASN A C 1
ATOM 2254 O O . ASN A 1 272 ? -11.985 0.263 -14.479 1.00 85.12 272 ASN A O 1
ATOM 2258 N N . HIS A 1 273 ? -13.017 1.081 -12.670 1.00 89.50 273 HIS A N 1
ATOM 2259 C CA . HIS A 1 273 ? -11.901 0.822 -11.757 1.00 89.50 273 HIS A CA 1
ATOM 2260 C C . HIS A 1 273 ? -12.384 0.376 -10.377 1.00 89.50 273 HIS A C 1
ATOM 2262 O O . HIS A 1 273 ? -13.457 0.765 -9.923 1.00 89.50 273 HIS A O 1
ATOM 2268 N N . GLU A 1 274 ? -11.540 -0.391 -9.702 1.00 91.00 274 GLU A N 1
ATOM 2269 C CA . GLU A 1 274 ? -11.627 -0.684 -8.279 1.00 91.00 274 GLU A CA 1
ATOM 2270 C C . GLU A 1 274 ? -10.453 -0.012 -7.577 1.00 91.00 274 GLU A C 1
ATOM 2272 O O . GLU A 1 274 ? -9.355 0.100 -8.133 1.00 91.00 274 GLU A O 1
ATOM 2277 N N . ALA A 1 275 ? -10.661 0.445 -6.346 1.00 89.50 275 ALA A N 1
ATOM 2278 C CA . ALA A 1 275 ? -9.608 1.130 -5.622 1.00 89.50 275 ALA A CA 1
ATOM 2279 C C . ALA A 1 275 ? -9.635 0.847 -4.120 1.00 89.50 275 ALA A C 1
ATOM 2281 O O . ALA A 1 275 ? -10.620 1.124 -3.432 1.00 89.50 275 ALA A O 1
ATOM 2282 N N . LYS A 1 276 ? -8.495 0.386 -3.609 1.00 88.19 276 LYS A N 1
ATOM 2283 C CA . LYS A 1 276 ? -8.219 0.156 -2.190 1.00 88.19 276 LYS A CA 1
ATOM 2284 C C . LYS A 1 276 ? -7.132 1.123 -1.708 1.00 88.19 276 LYS A C 1
ATOM 2286 O O . LYS A 1 276 ? -6.535 1.861 -2.493 1.00 88.19 276 LYS A O 1
ATOM 2291 N N . VAL A 1 277 ? -6.913 1.157 -0.401 1.00 86.69 277 VAL A N 1
ATOM 2292 C CA . VAL A 1 277 ? -5.830 1.919 0.232 1.00 86.69 277 VAL A CA 1
ATOM 2293 C C . VAL A 1 277 ? -4.846 0.917 0.828 1.00 86.69 277 VAL A C 1
ATOM 2295 O O . VAL A 1 277 ? -5.274 -0.123 1.323 1.00 86.69 277 VAL A O 1
ATOM 2298 N N . LEU A 1 278 ? -3.550 1.217 0.766 1.00 88.50 278 LEU A N 1
ATOM 2299 C CA . LEU A 1 278 ? -2.495 0.366 1.300 1.00 88.50 278 LEU A CA 1
ATOM 2300 C C . LEU A 1 278 ? -2.699 0.068 2.796 1.00 88.50 278 LEU A C 1
ATOM 2302 O O . LEU A 1 278 ? -3.130 0.944 3.557 1.00 88.50 278 LEU A O 1
ATOM 2306 N N . PRO A 1 279 ? -2.335 -1.147 3.238 1.00 84.88 279 PRO A N 1
ATOM 2307 C CA . PRO A 1 279 ? -2.584 -1.593 4.603 1.00 84.88 279 PRO A CA 1
ATOM 2308 C C . PRO A 1 279 ? -1.732 -0.868 5.648 1.00 84.88 279 PRO A C 1
ATOM 2310 O O . PRO A 1 279 ? -2.099 -0.850 6.814 1.00 84.88 279 PRO A O 1
ATOM 2313 N N . PHE A 1 280 ? -0.641 -0.214 5.259 1.00 81.50 280 PHE A N 1
ATOM 2314 C CA . PHE A 1 280 ? 0.187 0.603 6.146 1.00 81.50 280 PHE A CA 1
ATOM 2315 C C . PHE A 1 280 ? 0.484 1.958 5.507 1.00 81.50 280 PHE A C 1
ATOM 2317 O O . PHE A 1 280 ? 0.495 2.113 4.282 1.00 81.50 280 PHE A O 1
ATOM 2324 N N . LYS A 1 281 ? 0.724 2.962 6.350 1.00 80.31 281 LYS A N 1
ATOM 2325 C CA . LYS A 1 281 ? 1.066 4.307 5.898 1.00 80.31 281 LYS A CA 1
ATOM 2326 C C . LYS A 1 281 ? 2.461 4.321 5.285 1.00 80.31 281 LYS A C 1
ATOM 2328 O O . LYS A 1 281 ? 3.458 4.082 5.959 1.00 80.31 281 LYS A O 1
ATOM 2333 N N . THR A 1 282 ? 2.522 4.662 4.006 1.00 74.06 282 THR A N 1
ATOM 2334 C CA . THR A 1 282 ? 3.761 4.894 3.264 1.00 74.06 282 THR A CA 1
ATOM 2335 C C . THR A 1 282 ? 3.765 6.302 2.694 1.00 74.06 282 THR A C 1
ATOM 2337 O O . THR A 1 282 ? 2.711 6.845 2.368 1.00 74.06 282 THR A O 1
ATOM 2340 N N . LYS A 1 283 ? 4.956 6.884 2.540 1.00 73.69 283 LYS A N 1
ATOM 2341 C CA . LYS A 1 283 ? 5.167 8.104 1.758 1.00 73.69 283 LYS A CA 1
ATOM 2342 C C . LYS A 1 283 ? 6.316 7.865 0.790 1.00 73.69 283 LYS A C 1
ATOM 2344 O O . LYS A 1 283 ? 7.446 8.256 1.067 1.00 73.69 283 LYS A O 1
ATOM 2349 N N . PHE A 1 284 ? 6.035 7.219 -0.335 1.00 79.75 284 PHE A N 1
ATOM 2350 C CA . PHE A 1 284 ? 7.035 7.037 -1.388 1.00 79.75 284 PHE A CA 1
ATOM 2351 C C . PHE A 1 284 ? 6.583 7.726 -2.672 1.00 79.75 284 PHE A C 1
ATOM 2353 O O . PHE A 1 284 ? 5.418 7.604 -3.044 1.00 79.75 284 PHE A O 1
ATOM 2360 N N . PRO A 1 285 ? 7.476 8.426 -3.388 1.00 85.94 285 PRO A N 1
ATOM 2361 C CA . PRO A 1 285 ? 7.131 9.122 -4.622 1.00 85.94 285 PRO A CA 1
ATOM 2362 C C . PRO A 1 285 ? 6.973 8.159 -5.803 1.00 85.94 285 PRO A C 1
ATOM 2364 O O . PRO A 1 285 ? 7.149 8.581 -6.936 1.00 85.94 285 PRO A O 1
ATOM 2367 N N . VAL A 1 286 ? 6.712 6.869 -5.584 1.00 90.62 286 VAL A N 1
ATOM 2368 C CA . VAL A 1 286 ? 6.796 5.840 -6.624 1.00 90.62 286 VAL A CA 1
ATOM 2369 C C . VAL A 1 286 ? 5.452 5.152 -6.801 1.00 90.62 286 VAL A C 1
ATOM 2371 O O . VAL A 1 286 ? 4.917 4.604 -5.842 1.00 90.62 286 VAL A O 1
ATOM 2374 N N . ALA A 1 287 ? 4.940 5.157 -8.031 1.00 92.75 287 ALA A N 1
ATOM 2375 C CA . ALA A 1 287 ? 3.864 4.268 -8.456 1.00 92.75 287 ALA A CA 1
ATOM 2376 C C . ALA A 1 287 ? 4.457 3.111 -9.268 1.00 92.75 287 ALA A C 1
ATOM 2378 O O . ALA A 1 287 ? 5.327 3.341 -10.107 1.00 92.75 287 ALA A O 1
ATOM 2379 N N . ILE A 1 288 ? 4.000 1.884 -9.029 1.00 96.12 288 ILE A N 1
ATOM 2380 C CA . ILE A 1 288 ? 4.481 0.677 -9.716 1.00 96.12 288 ILE A CA 1
ATOM 2381 C C . ILE A 1 288 ? 3.310 0.061 -10.478 1.00 96.12 288 ILE A C 1
ATOM 2383 O O . ILE A 1 288 ? 2.248 -0.168 -9.905 1.00 96.12 288 ILE A O 1
ATOM 2387 N N . LEU A 1 289 ? 3.504 -0.178 -11.771 1.00 96.75 289 LEU A N 1
ATOM 2388 C CA . LEU A 1 289 ? 2.517 -0.731 -12.688 1.00 96.75 289 LEU A CA 1
ATOM 2389 C C . LEU A 1 289 ? 3.050 -2.061 -13.230 1.00 96.75 289 LEU A C 1
ATOM 2391 O O . LEU A 1 289 ? 3.769 -2.057 -14.236 1.00 96.75 289 LEU A O 1
ATOM 2395 N N . PRO A 1 290 ? 2.785 -3.185 -12.546 1.00 95.88 290 PRO A N 1
ATOM 2396 C CA . PRO A 1 290 ? 3.188 -4.497 -13.029 1.00 95.88 290 PRO A CA 1
ATOM 2397 C C . PRO A 1 290 ? 2.217 -5.017 -14.101 1.00 95.88 290 PRO A C 1
ATOM 2399 O O . PRO A 1 290 ? 1.025 -4.720 -14.077 1.00 95.88 290 PRO A O 1
ATOM 2402 N N . SER A 1 291 ? 2.742 -5.775 -15.057 1.00 93.31 291 SER A N 1
ATOM 2403 C CA . SER A 1 291 ? 2.018 -6.624 -16.023 1.00 93.31 291 SER A CA 1
ATOM 2404 C C . SER A 1 291 ? 2.703 -7.991 -16.060 1.00 93.31 291 SER A C 1
ATOM 2406 O O . SER A 1 291 ? 3.717 -8.174 -15.387 1.00 93.31 291 SER A O 1
ATOM 2408 N N . LYS A 1 292 ? 2.210 -8.957 -16.833 1.00 89.31 292 LYS A N 1
ATOM 2409 C CA . LYS A 1 292 ? 2.813 -10.297 -16.933 1.00 89.31 292 LYS A CA 1
ATOM 2410 C C . LYS A 1 292 ? 4.284 -10.270 -17.353 1.00 89.31 292 LYS A C 1
ATOM 2412 O O . LYS A 1 292 ? 5.078 -11.058 -16.847 1.00 89.31 292 LYS A O 1
ATOM 2417 N N . ASN A 1 293 ? 4.650 -9.369 -18.265 1.00 89.06 293 ASN A N 1
ATOM 2418 C CA . ASN A 1 293 ? 5.982 -9.359 -18.880 1.00 89.06 293 ASN A CA 1
ATOM 2419 C C . ASN A 1 293 ? 6.805 -8.107 -18.547 1.00 89.06 293 ASN A C 1
ATOM 2421 O O . ASN A 1 293 ? 8.031 -8.155 -18.614 1.00 89.06 293 ASN A O 1
ATOM 2425 N N . LYS A 1 294 ? 6.151 -6.994 -18.190 1.00 92.31 294 LYS A N 1
ATOM 2426 C CA . LYS A 1 294 ? 6.808 -5.699 -17.970 1.00 92.31 294 LYS A CA 1
ATOM 2427 C C . LYS A 1 294 ? 6.342 -5.015 -16.698 1.00 92.31 294 LYS A C 1
ATOM 2429 O O . LYS A 1 294 ? 5.166 -5.071 -16.347 1.00 92.31 294 LYS A O 1
ATOM 2434 N N . THR A 1 295 ? 7.230 -4.255 -16.075 1.00 96.12 295 THR A N 1
ATOM 2435 C CA . THR A 1 295 ? 6.881 -3.362 -14.968 1.00 96.12 295 THR A CA 1
ATOM 2436 C C . THR A 1 295 ? 7.283 -1.936 -15.298 1.00 96.12 295 THR A C 1
ATOM 2438 O O . THR A 1 295 ? 8.415 -1.680 -15.707 1.00 96.12 295 THR A O 1
ATOM 2441 N N . VAL A 1 296 ? 6.367 -0.989 -15.097 1.00 96.44 296 VAL A N 1
ATOM 2442 C CA . VAL A 1 296 ? 6.655 0.444 -15.204 1.00 96.44 296 VAL A CA 1
ATOM 2443 C C . VAL A 1 296 ? 6.616 1.060 -13.812 1.00 96.44 296 VAL A C 1
ATOM 2445 O O . VAL A 1 296 ? 5.587 1.041 -13.145 1.00 96.44 296 VAL A O 1
ATOM 2448 N N . MET A 1 297 ? 7.728 1.637 -13.369 1.00 96.75 297 MET A N 1
ATOM 2449 C CA . MET A 1 297 ? 7.802 2.411 -12.132 1.00 96.75 297 MET A CA 1
ATOM 2450 C C . MET A 1 297 ? 7.895 3.896 -12.465 1.00 96.75 297 MET A C 1
ATOM 2452 O O . MET A 1 297 ? 8.724 4.317 -13.271 1.00 96.75 297 MET A O 1
ATOM 2456 N N . ILE A 1 298 ? 7.064 4.703 -11.820 1.00 93.81 298 ILE A N 1
ATOM 2457 C CA . ILE A 1 298 ? 6.981 6.144 -12.038 1.00 93.81 298 ILE A CA 1
ATOM 2458 C C . ILE A 1 298 ? 7.423 6.835 -10.759 1.00 93.81 298 ILE A C 1
ATOM 2460 O O . ILE A 1 298 ? 6.718 6.794 -9.756 1.00 93.81 298 ILE A O 1
ATOM 2464 N N . ILE A 1 299 ? 8.576 7.497 -10.799 1.00 92.00 299 ILE A N 1
ATOM 2465 C CA . ILE A 1 299 ? 9.052 8.365 -9.724 1.00 92.00 299 ILE A CA 1
ATOM 2466 C C . ILE A 1 299 ? 8.487 9.770 -9.954 1.00 92.00 299 ILE A C 1
ATOM 2468 O O . ILE A 1 299 ? 8.931 10.513 -10.835 1.00 92.00 299 ILE A O 1
ATOM 2472 N N . HIS A 1 300 ? 7.507 10.129 -9.135 1.00 86.50 300 HIS A N 1
ATOM 2473 C CA . HIS A 1 300 ? 6.784 11.389 -9.146 1.00 86.50 300 HIS A CA 1
ATOM 2474 C C . HIS A 1 300 ? 7.635 12.525 -8.573 1.00 86.50 300 HIS A C 1
ATOM 2476 O O . HIS A 1 300 ? 7.920 12.595 -7.379 1.00 86.50 300 HIS A O 1
ATOM 2482 N N . LYS A 1 301 ? 8.006 13.457 -9.450 1.00 85.88 301 LYS A N 1
ATOM 2483 C CA . LYS A 1 301 ? 8.663 14.737 -9.139 1.00 85.88 301 LYS A CA 1
ATOM 2484 C C . LYS A 1 301 ? 8.324 15.755 -10.236 1.00 85.88 301 LYS A C 1
ATOM 2486 O O . LYS A 1 301 ? 7.620 15.412 -11.185 1.00 85.88 301 LYS A O 1
ATOM 2491 N N . LYS A 1 302 ? 8.817 16.997 -10.153 1.00 82.88 302 LYS A N 1
ATOM 2492 C CA . LYS A 1 302 ? 8.530 18.051 -11.157 1.00 82.88 302 LYS A CA 1
ATOM 2493 C C . LYS A 1 302 ? 8.741 17.585 -12.609 1.00 82.88 302 LYS A C 1
ATOM 2495 O O . LYS A 1 302 ? 7.962 17.951 -13.481 1.00 82.88 302 LYS A O 1
ATOM 2500 N N . GLU A 1 303 ? 9.767 16.772 -12.836 1.00 88.12 303 GLU A N 1
ATOM 2501 C CA . GLU A 1 303 ? 10.032 16.064 -14.089 1.00 88.12 303 GLU A CA 1
ATOM 2502 C C . GLU A 1 303 ? 10.071 14.552 -13.797 1.00 88.12 303 GLU A C 1
ATOM 2504 O O . GLU A 1 303 ? 11.009 14.107 -13.131 1.00 88.12 303 GLU A O 1
ATOM 2509 N N . PRO A 1 304 ? 9.072 13.754 -14.217 1.00 90.38 304 PRO A N 1
ATOM 2510 C CA . PRO A 1 304 ? 8.993 12.343 -13.835 1.00 90.38 304 PRO A CA 1
ATOM 2511 C C . PRO A 1 304 ? 10.233 11.568 -14.276 1.00 90.38 304 PRO A C 1
ATOM 2513 O O . PRO A 1 304 ? 10.816 11.855 -15.320 1.00 90.38 304 PRO A O 1
ATOM 2516 N N . SER A 1 305 ? 10.619 10.560 -13.495 1.00 93.25 305 SER A N 1
ATOM 2517 C CA . SER A 1 305 ? 11.541 9.515 -13.954 1.00 93.25 305 SER A CA 1
ATOM 2518 C C . SER A 1 305 ? 10.792 8.200 -14.058 1.00 93.25 305 SER A C 1
ATOM 2520 O O . SER A 1 305 ? 10.078 7.825 -13.134 1.00 93.25 305 SER A O 1
ATOM 2522 N N . ILE A 1 306 ? 10.934 7.535 -15.194 1.00 95.00 306 ILE A N 1
ATOM 2523 C CA . ILE A 1 306 ? 10.191 6.335 -15.535 1.00 95.00 306 ILE A CA 1
ATOM 2524 C C . ILE A 1 306 ? 11.204 5.218 -15.690 1.00 95.00 306 ILE A C 1
ATOM 2526 O O . ILE A 1 306 ? 12.101 5.317 -16.527 1.00 95.00 306 ILE A O 1
ATOM 2530 N N . ILE A 1 307 ? 11.058 4.177 -14.882 1.00 95.75 307 ILE A N 1
ATOM 2531 C CA . ILE A 1 307 ? 11.862 2.964 -14.957 1.00 95.75 307 ILE A CA 1
ATOM 2532 C C . ILE A 1 307 ? 10.987 1.894 -15.601 1.00 95.75 307 ILE A C 1
ATOM 2534 O O . ILE A 1 307 ? 9.927 1.573 -15.076 1.00 95.75 307 ILE A O 1
ATOM 2538 N N . THR A 1 308 ? 11.394 1.376 -16.754 1.00 94.12 308 THR A N 1
ATOM 2539 C CA . THR A 1 308 ? 10.725 0.246 -17.413 1.00 94.12 308 THR A CA 1
ATOM 2540 C C . THR A 1 308 ? 11.593 -0.986 -17.248 1.00 94.12 308 THR A C 1
ATOM 2542 O O . THR A 1 308 ? 12.764 -0.936 -17.611 1.00 94.12 308 THR A O 1
ATOM 2545 N N . ILE A 1 309 ? 11.031 -2.060 -16.708 1.00 94.62 309 ILE A N 1
ATOM 2546 C CA . ILE A 1 309 ? 11.693 -3.348 -16.506 1.00 94.62 309 ILE A CA 1
ATOM 2547 C C . ILE A 1 309 ? 11.018 -4.355 -17.437 1.00 94.62 309 ILE A C 1
ATOM 2549 O O . ILE A 1 309 ? 9.833 -4.639 -17.275 1.00 94.62 309 ILE A O 1
ATOM 2553 N N . ASP A 1 310 ? 11.760 -4.864 -18.413 1.00 91.50 310 ASP A N 1
ATOM 2554 C CA . ASP A 1 310 ? 11.356 -5.884 -19.384 1.00 91.50 310 ASP A CA 1
ATOM 2555 C C . ASP A 1 310 ? 11.917 -7.247 -18.963 1.00 91.50 310 ASP A C 1
ATOM 2557 O O . ASP A 1 310 ? 12.770 -7.829 -19.625 1.00 91.50 310 ASP A O 1
ATOM 2561 N N . ASN A 1 311 ? 11.493 -7.699 -17.781 1.00 92.88 311 ASN A N 1
ATOM 2562 C CA . ASN A 1 311 ? 11.889 -8.970 -17.188 1.00 92.88 311 ASN A CA 1
ATOM 2563 C C . ASN A 1 311 ? 10.652 -9.633 -16.564 1.00 92.88 311 ASN A C 1
ATOM 2565 O O . ASN A 1 311 ? 9.976 -9.052 -15.705 1.00 92.88 311 ASN A O 1
ATOM 2569 N N . LYS A 1 312 ? 10.358 -10.860 -17.005 1.00 92.69 312 LYS A N 1
ATOM 2570 C CA . LYS A 1 312 ? 9.161 -11.608 -16.603 1.00 92.69 312 LYS A CA 1
ATOM 2571 C C . LYS A 1 312 ? 9.188 -12.028 -15.133 1.00 92.69 312 LYS A C 1
ATOM 2573 O O . LYS A 1 312 ? 8.153 -11.973 -14.474 1.00 92.69 312 LYS A O 1
ATOM 2578 N N . GLU A 1 313 ? 10.344 -12.435 -14.615 1.00 94.25 313 GLU A N 1
ATOM 2579 C CA . GLU A 1 313 ? 10.504 -12.860 -13.219 1.00 94.25 313 GLU A CA 1
ATOM 2580 C C . GLU A 1 313 ? 10.271 -11.680 -12.268 1.00 94.25 313 GLU A C 1
ATOM 2582 O O . GLU A 1 313 ? 9.414 -11.750 -11.387 1.00 94.25 313 GLU A O 1
ATOM 2587 N N . ALA A 1 314 ? 10.931 -10.548 -12.526 1.00 94.31 314 ALA A N 1
ATOM 2588 C CA . ALA A 1 314 ? 10.735 -9.317 -11.768 1.00 94.31 314 ALA A CA 1
ATOM 2589 C C . ALA A 1 314 ? 9.275 -8.840 -11.826 1.00 94.31 314 ALA A C 1
ATOM 2591 O O . ALA A 1 314 ? 8.697 -8.467 -10.806 1.00 94.31 314 ALA A O 1
ATOM 2592 N N . SER A 1 315 ? 8.654 -8.883 -13.009 1.00 94.19 315 SER A N 1
ATOM 2593 C CA . SER A 1 315 ? 7.262 -8.452 -13.172 1.00 94.19 315 SER A CA 1
ATOM 2594 C C . SER A 1 315 ? 6.270 -9.388 -12.478 1.00 94.19 315 SER A C 1
ATOM 2596 O O . SER A 1 315 ? 5.296 -8.919 -11.890 1.00 94.19 315 SER A O 1
ATOM 2598 N N . SER A 1 316 ? 6.544 -10.695 -12.460 1.00 93.81 316 SER A N 1
ATOM 2599 C CA . SER A 1 316 ? 5.754 -11.671 -11.698 1.00 93.81 316 SER A CA 1
ATOM 2600 C C . SER A 1 316 ? 5.839 -11.391 -10.196 1.00 93.81 316 SER A C 1
ATOM 2602 O O . SER A 1 316 ? 4.802 -11.291 -9.545 1.00 93.81 316 SER A O 1
ATOM 2604 N N . ALA A 1 317 ? 7.037 -11.120 -9.666 1.00 96.31 317 ALA A N 1
ATOM 2605 C CA . ALA A 1 317 ? 7.218 -10.760 -8.258 1.00 96.31 317 ALA A CA 1
ATOM 2606 C C . ALA A 1 317 ? 6.455 -9.476 -7.867 1.00 96.31 317 ALA A C 1
ATOM 2608 O O . ALA A 1 317 ? 5.838 -9.415 -6.803 1.00 96.31 317 ALA A O 1
ATOM 2609 N N . PHE A 1 318 ? 6.436 -8.449 -8.729 1.00 96.19 318 PHE A N 1
ATOM 2610 C CA . PHE A 1 318 ? 5.637 -7.245 -8.470 1.00 96.19 318 PHE A CA 1
ATOM 2611 C C . PHE A 1 318 ? 4.122 -7.494 -8.544 1.00 96.19 318 PHE A C 1
ATOM 2613 O O . PHE A 1 318 ? 3.383 -6.844 -7.802 1.00 96.19 318 PHE A O 1
ATOM 2620 N N . ASN A 1 319 ? 3.650 -8.415 -9.393 1.00 94.56 319 ASN A N 1
ATOM 2621 C CA . ASN A 1 319 ? 2.242 -8.827 -9.404 1.00 94.56 319 ASN A CA 1
ATOM 2622 C C . ASN A 1 319 ? 1.870 -9.594 -8.132 1.00 94.56 319 ASN A C 1
ATOM 2624 O O . ASN A 1 319 ? 0.872 -9.254 -7.507 1.00 94.56 319 ASN A O 1
ATOM 2628 N N . GLU A 1 320 ? 2.690 -10.551 -7.693 1.00 95.19 320 GLU A N 1
ATOM 2629 C CA . GLU A 1 320 ? 2.468 -11.274 -6.432 1.00 95.19 320 GLU A CA 1
ATOM 2630 C C . GLU A 1 320 ? 2.434 -10.314 -5.236 1.00 95.19 320 GLU A C 1
ATOM 2632 O O . GLU A 1 320 ? 1.559 -10.402 -4.370 1.00 95.19 320 GLU A O 1
ATOM 2637 N N . TYR A 1 321 ? 3.342 -9.334 -5.216 1.00 94.25 321 TYR A N 1
ATOM 2638 C CA . TYR A 1 321 ? 3.344 -8.289 -4.199 1.00 94.25 321 TYR A CA 1
ATOM 2639 C C . TYR A 1 321 ? 2.089 -7.407 -4.269 1.00 94.25 321 TYR A C 1
ATOM 2641 O O . TYR A 1 321 ? 1.498 -7.090 -3.234 1.00 94.25 321 TYR A O 1
ATOM 2649 N N . PHE A 1 322 ? 1.645 -7.033 -5.474 1.00 94.81 322 PHE A N 1
ATOM 2650 C CA . PHE A 1 322 ? 0.387 -6.314 -5.666 1.00 94.81 322 PHE A CA 1
ATOM 2651 C C . PHE A 1 322 ? -0.803 -7.123 -5.140 1.00 94.81 322 PHE A C 1
ATOM 2653 O O . PHE A 1 322 ? -1.605 -6.581 -4.383 1.00 94.81 322 PHE A O 1
ATOM 2660 N N . ASP A 1 323 ? -0.904 -8.405 -5.493 1.00 93.88 323 ASP A N 1
ATOM 2661 C CA . ASP A 1 323 ? -2.013 -9.276 -5.105 1.00 93.88 323 ASP A CA 1
ATOM 2662 C C . ASP A 1 323 ? -2.053 -9.503 -3.592 1.00 93.88 323 ASP A C 1
ATOM 2664 O O . ASP A 1 323 ? -3.123 -9.396 -2.990 1.00 93.88 323 ASP A O 1
ATOM 2668 N N . SER A 1 324 ? -0.895 -9.703 -2.955 1.00 91.88 324 SER A N 1
ATOM 2669 C CA . SER A 1 324 ? -0.777 -9.783 -1.494 1.00 91.88 324 SER A CA 1
ATOM 2670 C C . SER A 1 324 ? -1.313 -8.520 -0.810 1.00 91.88 324 SER A C 1
ATOM 2672 O O . SER A 1 324 ? -2.092 -8.605 0.139 1.00 91.88 324 SER A O 1
ATOM 2674 N N . MET A 1 325 ? -0.974 -7.335 -1.330 1.00 91.00 325 MET A N 1
ATOM 2675 C CA . MET A 1 325 ? -1.489 -6.067 -0.801 1.00 91.00 325 MET A CA 1
ATOM 2676 C C . MET A 1 325 ? -2.964 -5.832 -1.145 1.00 91.00 325 MET A C 1
ATOM 2678 O O . MET A 1 325 ? -3.683 -5.201 -0.373 1.00 91.00 325 MET A O 1
ATOM 2682 N N . TRP A 1 326 ? -3.432 -6.325 -2.293 1.00 91.81 326 TRP A N 1
ATOM 2683 C CA . TRP A 1 326 ? -4.813 -6.178 -2.750 1.00 91.81 326 TRP A CA 1
ATOM 2684 C C . TRP A 1 326 ? -5.788 -7.031 -1.937 1.00 91.81 326 TRP A C 1
ATOM 2686 O O . TRP A 1 326 ? -6.917 -6.606 -1.677 1.00 91.81 326 TRP A O 1
ATOM 2696 N N . GLN A 1 327 ? -5.365 -8.230 -1.542 1.00 89.38 327 GLN A N 1
ATOM 2697 C CA . GLN A 1 327 ? -6.157 -9.177 -0.753 1.00 89.38 327 GLN A CA 1
ATOM 2698 C C . GLN A 1 327 ? -6.139 -8.868 0.751 1.00 89.38 327 GLN A C 1
ATOM 2700 O O . GLN A 1 327 ? -6.928 -9.437 1.499 1.00 89.38 327 GLN A O 1
ATOM 2705 N N . GLN A 1 328 ? -5.283 -7.948 1.201 1.00 83.69 328 GLN A N 1
ATOM 2706 C CA . GLN A 1 328 ? -5.196 -7.559 2.603 1.00 83.69 328 GLN A CA 1
ATOM 2707 C C . GLN A 1 328 ? -6.415 -6.716 3.020 1.00 83.69 328 GLN A C 1
ATOM 2709 O O . GLN A 1 328 ? -6.564 -5.563 2.608 1.00 83.69 328 GLN A O 1
ATOM 2714 N N . ASP A 1 329 ? -7.251 -7.264 3.901 1.00 81.50 329 ASP A N 1
ATOM 2715 C CA . ASP A 1 329 ? -8.392 -6.550 4.502 1.00 81.50 329 ASP A CA 1
ATOM 2716 C C . ASP A 1 329 ? -8.077 -5.991 5.905 1.00 81.50 329 ASP A C 1
ATOM 2718 O O . ASP A 1 329 ? -8.953 -5.465 6.595 1.00 81.50 329 ASP A O 1
ATOM 2722 N N . VAL A 1 330 ? -6.806 -6.077 6.312 1.00 88.75 330 VAL A N 1
ATOM 2723 C CA . VAL A 1 330 ? -6.269 -5.500 7.550 1.00 88.75 330 VAL A CA 1
ATOM 2724 C C . VAL A 1 330 ? -5.554 -4.187 7.245 1.00 88.75 330 VAL A C 1
ATOM 2726 O O . VAL A 1 330 ? -4.646 -4.140 6.416 1.00 88.75 330 VAL A O 1
ATOM 2729 N N . ARG A 1 331 ? -5.915 -3.124 7.961 1.00 89.88 331 ARG A N 1
ATOM 2730 C CA . ARG A 1 331 ? -5.246 -1.820 7.926 1.00 89.88 331 ARG A CA 1
ATOM 2731 C C . ARG A 1 331 ? -4.601 -1.533 9.271 1.00 89.88 331 ARG A C 1
ATOM 2733 O O . ARG A 1 331 ? -5.205 -1.754 10.314 1.00 89.88 331 ARG A O 1
ATOM 2740 N N . VAL A 1 332 ? -3.386 -1.011 9.236 1.00 92.00 332 VAL A N 1
ATOM 2741 C CA . VAL A 1 332 ? -2.585 -0.664 10.405 1.00 92.00 332 VAL A CA 1
ATOM 2742 C C . VAL A 1 332 ? -2.391 0.845 10.438 1.00 92.00 332 VAL A C 1
ATOM 2744 O O . VAL A 1 332 ? -1.895 1.443 9.480 1.00 92.00 332 VAL A O 1
ATOM 2747 N N . TYR A 1 333 ? -2.759 1.447 11.564 1.00 91.44 333 TYR A N 1
ATOM 2748 C CA . TYR A 1 333 ? -2.573 2.863 11.860 1.00 91.44 333 TYR A CA 1
ATOM 2749 C C . TYR A 1 333 ? -1.657 2.992 13.072 1.00 91.44 333 TYR A C 1
ATOM 2751 O O . TYR A 1 333 ? -1.894 2.340 14.088 1.00 91.44 333 TYR A O 1
ATOM 2759 N N . LYS A 1 334 ? -0.612 3.818 12.967 1.00 91.00 334 LYS A N 1
ATOM 2760 C CA . LYS A 1 334 ? 0.396 3.985 14.018 1.00 91.00 334 LYS A CA 1
ATOM 2761 C C . LYS A 1 334 ? 0.633 5.461 14.313 1.00 91.00 334 LYS A C 1
ATOM 2763 O O . LYS A 1 334 ? 0.906 6.238 13.404 1.00 91.00 334 LYS A O 1
ATOM 2768 N N . GLY A 1 335 ? 0.603 5.814 15.592 1.00 91.25 335 GLY A N 1
ATOM 2769 C CA . GLY A 1 335 ? 0.701 7.182 16.084 1.00 91.25 335 GLY A CA 1
ATOM 2770 C C . GLY A 1 335 ? -0.671 7.791 16.373 1.00 91.25 335 GLY A C 1
ATOM 2771 O O . GLY A 1 335 ? -1.659 7.499 15.699 1.00 91.25 335 GLY A O 1
ATOM 2772 N N . PHE A 1 336 ? -0.716 8.658 17.387 1.00 90.38 336 PHE A N 1
ATOM 2773 C CA . PHE A 1 336 ? -1.954 9.221 17.934 1.00 90.38 336 PHE A CA 1
ATOM 2774 C C . PHE A 1 336 ? -2.834 9.883 16.861 1.00 90.38 336 PHE A C 1
ATOM 2776 O O . PHE A 1 336 ? -4.035 9.631 16.793 1.00 90.38 336 PHE A O 1
ATOM 2783 N N . GLU A 1 337 ? -2.237 10.683 15.975 1.00 90.00 337 GLU A N 1
ATOM 2784 C CA . GLU A 1 337 ? -2.969 11.385 14.911 1.00 90.00 337 GLU A CA 1
ATOM 2785 C C . GLU A 1 337 ? -3.602 10.429 13.895 1.00 90.00 337 GLU A C 1
ATOM 2787 O O . GLU A 1 337 ? -4.739 10.640 13.476 1.00 90.00 337 GLU A O 1
ATOM 2792 N N . ASP A 1 338 ? -2.905 9.356 13.510 1.00 88.88 338 ASP A N 1
ATOM 2793 C CA . ASP A 1 338 ? -3.412 8.404 12.517 1.00 88.88 338 ASP A CA 1
ATOM 2794 C C . ASP A 1 338 ? -4.552 7.558 13.102 1.00 88.88 338 ASP A C 1
ATOM 2796 O O . ASP A 1 338 ? -5.585 7.377 12.452 1.00 88.88 338 ASP A O 1
ATOM 2800 N N . VAL A 1 339 ? -4.412 7.110 14.356 1.00 92.19 339 VAL A N 1
ATOM 2801 C CA . VAL A 1 339 ? -5.462 6.363 15.067 1.00 92.19 339 VAL A CA 1
ATOM 2802 C C . VAL A 1 339 ? -6.703 7.234 15.292 1.00 92.19 339 VAL A C 1
ATOM 2804 O O . VAL A 1 339 ? -7.813 6.829 14.945 1.00 92.19 339 VAL A O 1
ATOM 2807 N N . THR A 1 340 ? -6.546 8.455 15.809 1.00 92.94 340 THR A N 1
ATOM 2808 C CA . THR A 1 340 ? -7.678 9.365 16.078 1.00 92.94 340 THR A CA 1
ATOM 2809 C C . THR A 1 340 ? -8.346 9.873 14.800 1.00 92.94 340 THR A C 1
ATOM 2811 O O . THR A 1 340 ? -9.572 9.983 14.735 1.00 92.94 340 THR A O 1
ATOM 2814 N N . THR A 1 341 ? -7.575 10.119 13.736 1.00 90.56 341 THR A N 1
ATOM 2815 C CA . THR A 1 341 ? -8.128 10.392 12.402 1.00 90.56 341 THR A CA 1
ATOM 2816 C C . THR A 1 341 ? -8.987 9.228 11.932 1.00 90.56 341 THR A C 1
ATOM 2818 O O . THR A 1 341 ? -10.086 9.453 11.417 1.00 90.56 341 THR A O 1
ATOM 2821 N N . ARG A 1 342 ? -8.548 7.982 12.160 1.00 89.94 342 ARG A N 1
ATOM 2822 C CA . ARG A 1 342 ? -9.347 6.820 11.779 1.00 89.94 342 ARG A CA 1
ATOM 2823 C C . ARG A 1 342 ? -10.659 6.721 12.559 1.00 89.94 342 ARG A C 1
ATOM 2825 O O . ARG A 1 342 ? -11.694 6.464 11.949 1.00 89.94 342 ARG A O 1
ATOM 2832 N N . PHE A 1 343 ? -10.655 7.012 13.860 1.00 92.44 343 PHE A N 1
ATOM 2833 C CA . PHE A 1 343 ? -11.887 7.128 14.655 1.00 92.44 343 PHE A CA 1
ATOM 2834 C C . PHE A 1 343 ? -12.881 8.124 14.051 1.00 92.44 343 PHE A C 1
ATOM 2836 O O . PHE A 1 343 ? -14.054 7.797 13.860 1.00 92.44 343 PHE A O 1
ATOM 2843 N N . ARG A 1 344 ? -12.414 9.328 13.693 1.00 92.12 344 ARG A N 1
ATOM 2844 C CA . ARG A 1 344 ? -13.264 10.353 13.064 1.00 92.12 344 ARG A CA 1
ATOM 2845 C C . ARG A 1 344 ? -13.837 9.873 11.729 1.00 92.12 344 ARG A C 1
ATOM 2847 O O . ARG A 1 344 ? -15.024 10.061 11.479 1.00 92.12 344 ARG A O 1
ATOM 2854 N N . GLN A 1 345 ? -13.035 9.203 10.900 1.00 89.06 345 GLN A N 1
ATOM 2855 C CA . GLN A 1 345 ? -13.503 8.620 9.635 1.00 89.06 345 GLN A CA 1
ATOM 2856 C C . GLN A 1 345 ? -14.576 7.546 9.860 1.00 89.06 345 GLN A C 1
ATOM 2858 O O . GLN A 1 345 ? -15.622 7.584 9.216 1.00 89.06 345 GLN A O 1
ATOM 2863 N N . ASN A 1 346 ? -14.368 6.633 10.814 1.00 92.19 346 ASN A N 1
ATOM 2864 C CA . ASN A 1 346 ? -15.369 5.624 11.166 1.00 92.19 346 ASN A CA 1
ATOM 2865 C C . ASN A 1 346 ? -16.673 6.266 11.652 1.00 92.19 346 ASN A C 1
ATOM 2867 O O . ASN A 1 346 ? -17.753 5.826 11.266 1.00 92.19 346 ASN A O 1
ATOM 2871 N N . MET A 1 347 ? -16.598 7.357 12.417 1.00 92.44 347 MET A N 1
ATOM 2872 C CA . MET A 1 347 ? -17.782 8.113 12.823 1.00 92.44 347 MET A CA 1
ATOM 2873 C C . MET A 1 347 ? -18.472 8.805 11.638 1.00 92.44 347 MET A C 1
ATOM 2875 O O . MET A 1 347 ? -19.697 8.806 11.570 1.00 92.44 347 MET A O 1
ATOM 2879 N N . GLN A 1 348 ? -17.742 9.388 10.679 1.00 90.62 348 GLN A N 1
ATOM 2880 C CA . GLN A 1 348 ? -18.317 9.990 9.456 1.00 90.62 348 GLN A CA 1
ATOM 2881 C C . GLN A 1 348 ? -19.134 9.000 8.629 1.00 90.62 348 GLN A C 1
ATOM 2883 O O . GLN A 1 348 ? -20.108 9.384 7.988 1.00 90.62 348 GLN A O 1
ATOM 2888 N N . GLU A 1 349 ? -18.778 7.725 8.683 1.00 90.44 349 GLU A N 1
ATOM 2889 C CA . GLU A 1 349 ? -19.513 6.683 7.992 1.00 90.44 349 GLU A CA 1
ATOM 2890 C C . GLU A 1 349 ? -20.891 6.388 8.631 1.00 90.44 349 GLU A C 1
ATOM 2892 O O . GLU A 1 349 ? -21.778 5.898 7.925 1.00 90.44 349 GLU A O 1
ATOM 2897 N N . LEU A 1 350 ? -21.090 6.666 9.925 1.00 93.25 350 LEU A N 1
ATOM 2898 C CA . LEU A 1 350 ? -22.333 6.396 10.666 1.00 93.25 350 LEU A CA 1
ATOM 2899 C C . LEU A 1 350 ? -23.415 7.468 10.435 1.00 93.25 350 LEU A C 1
ATOM 2901 O O . LEU A 1 350 ? -23.128 8.655 10.263 1.00 93.25 350 LEU A O 1
ATOM 2905 N N . LYS A 1 351 ? -24.681 7.058 10.475 1.00 94.31 351 LYS A N 1
ATOM 2906 C CA . LYS A 1 351 ? -25.870 7.912 10.342 1.00 94.31 351 LYS A CA 1
ATOM 2907 C C . LYS A 1 351 ? -26.515 8.193 11.703 1.00 94.31 351 LYS A C 1
ATOM 2909 O O . LYS A 1 351 ? -26.201 7.552 12.702 1.00 94.31 351 LYS A O 1
ATOM 2914 N N . GLU A 1 352 ? -27.427 9.165 11.739 1.00 96.12 352 GLU A N 1
ATOM 2915 C CA . GLU A 1 352 ? -28.265 9.414 12.920 1.00 96.12 352 GLU A CA 1
ATOM 2916 C C . GLU A 1 352 ? -29.003 8.128 13.323 1.00 96.12 352 GLU A C 1
ATOM 2918 O O . GLU A 1 352 ? -29.639 7.488 12.487 1.00 96.12 352 GLU A O 1
ATOM 2923 N N . GLY A 1 353 ? -28.911 7.756 14.603 1.00 93.75 353 GLY A N 1
ATOM 2924 C CA . GLY A 1 353 ? -29.527 6.545 15.144 1.00 93.75 353 GLY A CA 1
ATOM 2925 C C . GLY A 1 353 ? -28.695 5.265 15.019 1.00 93.75 353 GLY A C 1
ATOM 2926 O O . GLY A 1 353 ? -29.042 4.294 15.694 1.00 93.75 353 GLY A O 1
ATOM 2927 N N . ASP A 1 354 ? -27.604 5.257 14.242 1.00 96.44 354 ASP A N 1
ATOM 2928 C CA . ASP A 1 354 ? -26.686 4.112 14.187 1.00 96.44 354 ASP A CA 1
ATOM 2929 C C . ASP A 1 354 ? -26.069 3.844 15.571 1.00 96.44 354 ASP A C 1
ATOM 2931 O O . ASP A 1 354 ? -25.828 4.770 16.348 1.00 96.44 354 ASP A O 1
ATOM 2935 N N . GLU A 1 355 ? -25.780 2.575 15.867 1.00 96.50 355 GLU A N 1
ATOM 2936 C CA . GLU A 1 355 ? -25.157 2.113 17.113 1.00 96.50 355 GLU A CA 1
ATOM 2937 C C . GLU A 1 355 ? -23.811 1.432 16.818 1.00 96.50 355 GLU A C 1
ATOM 2939 O O . GLU A 1 355 ? -23.674 0.698 15.835 1.00 96.50 355 GLU A O 1
ATOM 2944 N N . TYR A 1 356 ? -22.814 1.665 17.673 1.00 97.69 356 TYR A N 1
ATOM 2945 C CA . TYR A 1 356 ? -21.544 0.934 17.659 1.00 97.69 356 TYR A CA 1
ATOM 2946 C C . TYR A 1 356 ? -21.171 0.447 19.066 1.00 97.69 356 TYR A C 1
ATOM 2948 O O . TYR A 1 356 ? -21.690 0.940 20.070 1.00 97.69 356 TYR A O 1
ATOM 2956 N N . TYR A 1 357 ? -20.274 -0.537 19.137 1.00 97.81 357 TYR A N 1
ATOM 2957 C CA . TYR A 1 357 ? -19.945 -1.237 20.384 1.00 97.81 357 TYR A CA 1
ATOM 2958 C C . TYR A 1 357 ? -18.467 -1.078 20.718 1.00 97.81 357 TYR A C 1
ATOM 2960 O O . TYR A 1 357 ? -17.623 -1.151 19.824 1.00 97.81 357 TYR A O 1
ATOM 2968 N N . VAL A 1 358 ? -18.157 -0.885 21.998 1.00 95.94 358 VAL A N 1
ATOM 2969 C CA . VAL A 1 358 ? -16.788 -0.771 22.513 1.00 95.94 358 VAL A CA 1
ATOM 2970 C C . VAL A 1 358 ? -16.588 -1.792 23.625 1.00 95.94 358 VAL A C 1
ATOM 2972 O O . VAL A 1 358 ? -17.282 -1.756 24.638 1.00 95.94 358 VAL A O 1
ATOM 2975 N N . LEU A 1 359 ? -15.618 -2.682 23.461 1.00 93.19 359 LEU A N 1
ATOM 2976 C CA . LEU A 1 359 ? -15.188 -3.647 24.466 1.00 93.19 359 LEU A CA 1
ATOM 2977 C C . LEU A 1 359 ? -13.794 -3.266 24.967 1.00 93.19 359 LEU A C 1
ATOM 2979 O O . LEU A 1 359 ? -12.872 -3.127 24.170 1.00 93.19 359 LEU A O 1
ATOM 2983 N N . GLY A 1 360 ? -13.633 -3.120 26.282 1.00 85.94 360 GLY A N 1
ATOM 2984 C CA . GLY A 1 360 ? -12.330 -2.848 26.887 1.00 85.94 360 GLY A CA 1
ATOM 2985 C C . GLY A 1 360 ? -11.914 -1.382 26.848 1.00 85.94 360 GLY A C 1
ATOM 2986 O O . GLY A 1 360 ? -10.739 -1.086 26.676 1.00 85.94 360 GLY A O 1
ATOM 2987 N N . SER A 1 361 ? -12.865 -0.454 26.989 1.00 78.00 361 SER A N 1
ATOM 2988 C CA . SER A 1 361 ? -12.538 0.975 27.047 1.00 78.00 361 SER A CA 1
ATOM 2989 C C . SER A 1 361 ? -11.670 1.265 28.278 1.00 78.00 361 SER A C 1
ATOM 2991 O O . SER A 1 361 ? -12.134 1.109 29.413 1.00 78.00 361 SER A O 1
ATOM 2993 N N . ALA A 1 362 ? -10.419 1.669 28.051 1.00 76.50 362 ALA A N 1
ATOM 2994 C CA . ALA A 1 362 ? -9.418 1.935 29.080 1.00 76.50 362 ALA A CA 1
ATOM 2995 C C . ALA A 1 362 ? -8.745 3.295 28.837 1.00 76.50 362 ALA A C 1
ATOM 2997 O O . ALA A 1 362 ? -8.334 3.589 27.719 1.00 76.50 362 ALA A O 1
ATOM 2998 N N . LEU A 1 363 ? -8.611 4.110 29.888 1.00 65.50 363 LEU A N 1
ATOM 2999 C CA . LEU A 1 363 ? -7.960 5.434 29.850 1.00 65.50 363 LEU A CA 1
ATOM 3000 C C . LEU A 1 363 ? -6.655 5.477 30.675 1.00 65.50 363 LEU A C 1
ATOM 3002 O O . LEU A 1 363 ? -6.229 6.536 31.136 1.00 65.50 363 LEU A O 1
ATOM 3006 N N . GLN A 1 364 ? -6.020 4.326 30.913 1.00 61.28 364 GLN A N 1
ATOM 3007 C CA . GLN A 1 364 ? -4.801 4.225 31.725 1.00 61.28 364 GLN A CA 1
ATOM 3008 C C . GLN A 1 364 ? -3.530 4.286 30.865 1.00 61.28 364 GLN A C 1
ATOM 3010 O O . GLN A 1 364 ? -2.920 3.254 30.606 1.00 61.28 364 GLN A O 1
ATOM 3015 N N . TYR A 1 365 ? -3.122 5.482 30.428 1.00 65.69 365 TYR A N 1
ATOM 3016 C CA . TYR A 1 365 ? -1.910 5.660 29.611 1.00 65.69 365 TYR A CA 1
ATOM 3017 C C . TYR A 1 365 ? -1.161 6.958 29.950 1.00 65.69 365 TYR A C 1
ATOM 3019 O O . TYR A 1 365 ? -1.747 7.883 30.510 1.00 65.69 365 TYR A O 1
ATOM 3027 N N . GLU A 1 366 ? 0.133 7.028 29.611 1.00 55.47 366 GLU A N 1
ATOM 3028 C CA . GLU A 1 366 ? 1.036 8.140 29.972 1.00 55.47 366 GLU A CA 1
ATOM 3029 C C . GLU A 1 366 ? 0.554 9.514 29.464 1.00 55.47 366 GLU A C 1
ATOM 3031 O O . GLU A 1 366 ? 0.684 10.510 30.171 1.00 55.47 366 GLU A O 1
ATOM 3036 N N . GLU A 1 367 ? -0.090 9.576 28.290 1.00 62.28 367 GLU A N 1
ATOM 3037 C CA . GLU A 1 367 ? -0.667 10.806 27.714 1.00 62.28 367 GLU A CA 1
ATOM 3038 C C . GLU A 1 367 ? -2.174 10.968 28.006 1.00 62.28 367 GLU A C 1
ATOM 3040 O O . GLU A 1 367 ? -2.942 11.430 27.156 1.00 62.28 367 GLU A O 1
ATOM 3045 N N . LYS A 1 368 ? -2.625 10.583 29.207 1.00 70.44 368 LYS A N 1
ATOM 3046 C CA . LYS A 1 368 ? -4.047 10.565 29.601 1.00 70.44 368 LYS A CA 1
ATOM 3047 C C . LYS A 1 368 ? -4.820 11.834 29.211 1.00 70.44 368 LYS A C 1
ATOM 3049 O O . LYS A 1 368 ? -5.853 11.727 28.561 1.00 70.44 368 LYS A O 1
ATOM 3054 N N . THR A 1 369 ? -4.283 13.023 29.495 1.00 80.12 369 THR A N 1
ATOM 3055 C CA . THR A 1 369 ? -4.945 14.306 29.189 1.00 80.12 369 THR A CA 1
ATOM 3056 C C . THR A 1 369 ? -5.216 14.499 27.694 1.00 80.12 369 THR A C 1
ATOM 3058 O O . THR A 1 369 ? -6.235 15.063 27.306 1.00 80.12 369 THR A O 1
ATOM 3061 N N . LYS A 1 370 ? -4.306 14.042 26.826 1.00 86.75 370 LYS A N 1
ATOM 3062 C CA . LYS A 1 370 ? -4.445 14.198 25.373 1.00 86.75 370 LYS A CA 1
ATOM 3063 C C . LYS A 1 370 ? -5.539 13.285 24.823 1.00 86.75 370 LYS A C 1
ATOM 3065 O O . LYS A 1 370 ? -6.322 13.708 23.974 1.00 86.75 370 LYS A O 1
ATOM 3070 N N . LEU A 1 371 ? -5.593 12.050 25.321 1.00 86.88 371 LEU A N 1
ATOM 3071 C CA . LEU A 1 371 ? -6.607 11.071 24.945 1.00 86.88 371 LEU A CA 1
ATOM 3072 C C . LEU A 1 371 ? -7.997 11.463 25.471 1.00 86.88 371 LEU A C 1
ATOM 3074 O O . LEU A 1 371 ? -8.958 11.406 24.709 1.00 86.88 371 LEU A O 1
ATOM 3078 N N . GLU A 1 372 ? -8.084 11.931 26.720 1.00 87.56 372 GLU A N 1
ATOM 3079 C CA . GLU A 1 372 ? -9.314 12.479 27.312 1.00 87.56 372 GLU A CA 1
ATOM 3080 C C . GLU A 1 372 ? -9.846 13.656 26.484 1.00 87.56 372 GLU A C 1
ATOM 3082 O O . GLU A 1 372 ? -11.003 13.650 26.079 1.00 87.56 372 GLU A O 1
ATOM 3087 N N . ASN A 1 373 ? -8.998 14.630 26.133 1.00 90.44 373 ASN A N 1
ATOM 3088 C CA . ASN A 1 373 ? -9.416 15.756 25.289 1.00 90.44 373 ASN A CA 1
ATOM 3089 C C . ASN A 1 373 ? -9.941 15.295 23.920 1.00 90.44 373 ASN A C 1
ATOM 3091 O O . ASN A 1 373 ? -10.949 15.808 23.436 1.00 90.44 373 ASN A O 1
ATOM 3095 N N . PHE A 1 374 ? -9.291 14.303 23.301 1.00 93.38 374 PHE A N 1
ATOM 3096 C CA . PHE A 1 374 ? -9.776 13.739 22.043 1.00 93.38 374 PHE A CA 1
ATOM 3097 C C . PHE A 1 374 ? -11.165 13.104 22.190 1.00 93.38 374 PHE A C 1
ATOM 3099 O O . PHE A 1 374 ? -12.029 13.352 21.346 1.00 93.38 374 PHE A O 1
ATOM 3106 N N . PHE A 1 375 ? -11.390 12.293 23.227 1.00 93.56 375 PHE A N 1
ATOM 3107 C CA . PHE A 1 375 ? -12.682 11.642 23.429 1.00 93.56 375 PHE A CA 1
ATOM 3108 C C . PHE A 1 375 ? -13.778 12.615 23.863 1.00 93.56 375 PHE A C 1
ATOM 3110 O O . PHE A 1 375 ? -14.918 12.439 23.433 1.00 93.56 375 PHE A O 1
ATOM 3117 N N . MET A 1 376 ? -13.440 13.690 24.582 1.00 93.88 376 MET A N 1
ATOM 3118 C CA . MET A 1 376 ? -14.358 14.804 24.839 1.00 93.88 376 MET A CA 1
ATOM 3119 C C . MET A 1 376 ? -14.882 15.401 23.524 1.00 93.88 376 MET A C 1
ATOM 3121 O O . MET A 1 376 ? -16.094 15.467 23.306 1.00 93.88 376 MET A O 1
ATOM 3125 N N . ASP A 1 377 ? -13.986 15.751 22.597 1.00 95.06 377 ASP A N 1
ATOM 3126 C CA . ASP A 1 377 ? -14.370 16.290 21.286 1.00 95.06 377 ASP A CA 1
ATOM 3127 C C . ASP A 1 377 ? -15.150 15.263 20.450 1.00 95.06 377 ASP A C 1
ATOM 3129 O O . ASP A 1 377 ? -16.192 15.567 19.858 1.00 95.06 377 ASP A O 1
ATOM 3133 N N . TYR A 1 378 ? -14.660 14.021 20.411 1.00 95.69 378 TYR A N 1
ATOM 3134 C CA . TYR A 1 378 ? -15.260 12.933 19.643 1.00 95.69 378 TYR A CA 1
ATOM 3135 C C . TYR A 1 378 ? -16.677 12.607 20.129 1.00 95.69 378 TYR A C 1
ATOM 3137 O O . TYR A 1 378 ? -17.594 12.453 19.319 1.00 95.69 378 TYR A O 1
ATOM 3145 N N . HIS A 1 379 ? -16.892 12.520 21.444 1.00 96.12 379 HIS A N 1
ATOM 3146 C CA . HIS A 1 379 ? -18.208 12.247 22.006 1.00 96.12 379 HIS A CA 1
ATOM 3147 C C . HIS A 1 379 ? -19.153 13.441 21.885 1.00 96.12 379 HIS A C 1
ATOM 3149 O O . HIS A 1 379 ? -20.322 13.215 21.566 1.00 96.12 379 HIS A O 1
ATOM 3155 N N . ALA A 1 380 ? -18.668 14.682 21.997 1.00 96.44 380 ALA A N 1
ATOM 3156 C CA . ALA A 1 380 ? -19.481 15.864 21.716 1.00 96.44 380 ALA A CA 1
ATOM 3157 C C . ALA A 1 380 ? -19.995 15.870 20.261 1.00 96.44 380 ALA A C 1
ATOM 3159 O O . ALA A 1 380 ? -21.183 16.105 20.011 1.00 96.44 380 ALA A O 1
ATOM 3160 N N . GLU A 1 381 ? -19.139 15.538 19.284 1.00 96.12 381 GLU A N 1
ATOM 3161 C CA . GLU A 1 381 ? -19.553 15.398 17.880 1.00 96.12 381 GLU A CA 1
ATOM 3162 C C . GLU A 1 381 ? -20.537 14.230 17.686 1.00 96.12 381 GLU A C 1
ATOM 3164 O O . GLU A 1 381 ? -21.581 14.386 17.042 1.00 96.12 381 GLU A O 1
ATOM 3169 N N . ARG A 1 382 ? -20.244 13.064 18.275 1.00 96.62 382 ARG A N 1
ATOM 3170 C CA . ARG A 1 382 ? -21.098 11.867 18.222 1.00 96.62 382 ARG A CA 1
ATOM 3171 C C . ARG A 1 382 ? -22.508 12.149 18.742 1.00 96.62 382 ARG A C 1
ATOM 3173 O O . ARG A 1 382 ? -23.483 11.776 18.087 1.00 96.62 382 ARG A O 1
ATOM 3180 N N . VAL A 1 383 ? -22.620 12.803 19.901 1.00 96.81 383 VAL A N 1
ATOM 3181 C CA . VAL A 1 383 ? -23.897 13.149 20.545 1.00 96.81 383 VAL A CA 1
ATOM 3182 C C . VAL A 1 383 ? -24.670 14.154 19.698 1.00 96.81 383 VAL A C 1
ATOM 3184 O O . VAL A 1 383 ? -25.862 13.956 19.461 1.00 96.81 383 VAL A O 1
ATOM 3187 N N . LYS A 1 384 ? -24.000 15.173 19.140 1.00 96.06 384 LYS A N 1
ATOM 3188 C CA . LYS A 1 384 ? -24.618 16.115 18.189 1.00 96.06 384 LYS A CA 1
ATOM 3189 C C . LYS A 1 384 ? -25.224 15.398 16.978 1.00 96.06 384 LYS A C 1
ATOM 3191 O O . LYS A 1 384 ? -26.271 15.804 16.478 1.00 96.06 384 LYS A O 1
ATOM 3196 N N . ARG A 1 385 ? -24.583 14.317 16.526 1.00 96.31 385 ARG A N 1
ATOM 3197 C CA . ARG A 1 385 ? -25.049 13.451 15.431 1.00 96.31 385 ARG A CA 1
ATOM 3198 C C . ARG A 1 385 ? -26.014 12.349 15.880 1.00 96.31 385 ARG A C 1
ATOM 3200 O O . ARG A 1 385 ? -26.476 11.587 15.034 1.00 96.31 385 ARG A O 1
ATOM 3207 N N . LYS A 1 386 ? -26.328 12.268 17.180 1.00 97.00 386 LYS A N 1
ATOM 3208 C CA . LYS A 1 386 ? -27.233 11.284 17.802 1.00 97.00 386 LYS A CA 1
ATOM 3209 C C . LYS A 1 386 ? -26.872 9.832 17.457 1.00 97.00 386 LYS A C 1
ATOM 3211 O O . LYS A 1 386 ? -27.746 8.986 17.263 1.00 97.00 386 LYS A O 1
ATOM 3216 N N . ILE A 1 387 ? -25.577 9.557 17.346 1.00 97.62 387 ILE A N 1
ATOM 3217 C CA . ILE A 1 387 ? -25.044 8.208 17.139 1.00 97.62 387 ILE A CA 1
ATOM 3218 C C . ILE A 1 387 ? -24.974 7.528 18.503 1.00 97.62 387 ILE A C 1
ATOM 3220 O O . ILE A 1 387 ? -24.416 8.104 19.435 1.00 97.62 387 ILE A O 1
ATOM 3224 N N . LYS A 1 388 ? -25.506 6.314 18.630 1.00 97.75 388 LYS A N 1
ATOM 3225 C CA . LYS A 1 388 ? -25.532 5.550 19.880 1.00 97.75 388 LYS A CA 1
ATOM 3226 C C . LYS A 1 388 ? -24.245 4.758 20.100 1.00 97.75 388 LYS A C 1
ATOM 3228 O O . LYS A 1 388 ? -23.569 4.378 19.144 1.00 97.75 388 LYS A O 1
ATOM 3233 N N . VAL A 1 389 ? -23.912 4.494 21.359 1.00 97.50 389 VAL A N 1
ATOM 3234 C CA . VAL A 1 389 ? -22.771 3.647 21.723 1.00 97.50 389 VAL A CA 1
ATOM 3235 C C . VAL A 1 389 ? -23.081 2.784 22.941 1.00 97.50 389 VAL A C 1
ATOM 3237 O O . VAL A 1 389 ? -23.688 3.262 23.897 1.00 97.50 389 VAL A O 1
ATOM 3240 N N . LYS A 1 390 ? -22.613 1.534 22.928 1.00 97.44 390 LYS A N 1
ATOM 3241 C CA . LYS A 1 390 ? -22.574 0.673 24.115 1.00 97.44 390 LYS A CA 1
ATOM 3242 C C . LYS A 1 390 ? -21.133 0.348 24.480 1.00 97.44 390 LYS A C 1
ATOM 3244 O O . LYS A 1 390 ? -20.396 -0.183 23.649 1.00 97.44 390 LYS A O 1
ATOM 3249 N N . LEU A 1 391 ? -20.731 0.673 25.706 1.00 95.62 391 LEU A N 1
ATOM 3250 C CA . LEU A 1 391 ? -19.357 0.527 26.177 1.00 95.62 391 LEU A CA 1
ATOM 3251 C C . LEU A 1 391 ? -19.263 -0.440 27.354 1.00 95.62 391 LEU A C 1
ATOM 3253 O O . LEU A 1 391 ? -19.928 -0.271 28.375 1.00 95.62 391 LEU A O 1
ATOM 3257 N N . LEU A 1 392 ? -18.364 -1.409 27.230 1.00 93.31 392 LEU A N 1
ATOM 3258 C CA . LEU A 1 392 ? -17.865 -2.222 28.329 1.00 93.31 392 LEU A CA 1
ATOM 3259 C C . LEU A 1 392 ? -16.510 -1.658 28.765 1.00 93.31 392 LEU A C 1
ATOM 3261 O O . LEU A 1 392 ? -15.494 -1.854 28.092 1.00 93.31 392 LEU A O 1
ATOM 3265 N N . ALA A 1 393 ? -16.510 -0.918 29.872 1.00 90.69 393 ALA A N 1
ATOM 3266 C CA . ALA A 1 393 ? -15.319 -0.286 30.431 1.00 90.69 393 ALA A CA 1
ATOM 3267 C C . ALA A 1 393 ? -14.659 -1.171 31.488 1.00 90.69 393 ALA A C 1
ATOM 3269 O O . ALA A 1 393 ? -15.341 -1.853 32.256 1.00 90.69 393 ALA A O 1
ATOM 3270 N N . ILE A 1 394 ? -13.331 -1.112 31.577 1.00 88.00 394 ILE A N 1
ATOM 3271 C CA . ILE A 1 394 ? -12.628 -1.697 32.724 1.00 88.00 394 ILE A CA 1
ATOM 3272 C C . ILE A 1 394 ? -13.006 -0.958 34.012 1.00 88.00 394 ILE A C 1
ATOM 3274 O O . ILE A 1 394 ? -13.347 0.232 33.986 1.00 88.00 394 ILE A O 1
ATOM 3278 N N . GLN A 1 395 ? -12.944 -1.668 35.139 1.00 81.88 395 GLN A N 1
ATOM 3279 C CA . GLN A 1 395 ? -13.394 -1.195 36.454 1.00 81.88 395 GLN A CA 1
ATOM 3280 C C . GLN A 1 395 ? -12.831 0.190 36.798 1.00 81.88 395 GLN A C 1
ATOM 3282 O O . GLN A 1 395 ? -13.558 1.093 37.214 1.00 81.88 395 GLN A O 1
ATOM 3287 N N . GLU A 1 396 ? -11.543 0.383 36.544 1.00 82.19 396 GLU A N 1
ATOM 3288 C CA . GLU A 1 396 ? -10.788 1.578 36.894 1.00 82.19 396 GLU A CA 1
ATOM 3289 C C . GLU A 1 396 ? -11.105 2.780 35.996 1.00 82.19 396 GLU A C 1
ATOM 3291 O O . GLU A 1 396 ? -10.922 3.923 36.413 1.00 82.19 396 GLU A O 1
ATOM 3296 N N . SER A 1 397 ? -11.575 2.544 34.765 1.00 86.31 397 SER A N 1
ATOM 3297 C CA . SER A 1 397 ? -11.886 3.612 33.803 1.00 86.31 397 SER A CA 1
ATOM 3298 C C . SER A 1 397 ? -13.364 4.009 33.810 1.00 86.31 397 SER A C 1
ATOM 3300 O O . SER A 1 397 ? -13.700 5.077 33.302 1.00 86.31 397 SER A O 1
ATOM 3302 N N . TYR A 1 398 ? -14.245 3.207 34.422 1.00 87.44 398 TYR A N 1
ATOM 3303 C CA . TYR A 1 398 ? -15.695 3.422 34.386 1.00 87.44 398 TYR A CA 1
ATOM 3304 C C . TYR A 1 398 ? -16.107 4.836 34.815 1.00 87.44 398 TYR A C 1
ATOM 3306 O O . TYR A 1 398 ? -16.838 5.505 34.094 1.00 87.44 398 TYR A O 1
ATOM 3314 N N . ASN A 1 399 ? -15.641 5.314 35.975 1.00 86.31 399 ASN A N 1
ATOM 3315 C CA . ASN A 1 399 ? -16.083 6.610 36.509 1.00 86.31 399 ASN A CA 1
ATOM 3316 C C . ASN A 1 399 ? -15.610 7.786 35.643 1.00 86.31 399 ASN A C 1
ATOM 3318 O O . ASN A 1 399 ? -16.328 8.775 35.510 1.00 86.31 399 ASN A O 1
ATOM 3322 N N . VAL A 1 400 ? -14.414 7.673 35.058 1.00 87.50 400 VAL A N 1
ATOM 3323 C CA . VAL A 1 400 ? -13.852 8.700 34.171 1.00 87.50 400 VAL A CA 1
ATOM 3324 C C . VAL A 1 400 ? -14.659 8.759 32.877 1.00 87.50 400 VAL A C 1
ATOM 3326 O O . VAL A 1 400 ? -15.133 9.828 32.513 1.00 87.50 400 VAL A O 1
ATOM 3329 N N . ILE A 1 401 ? -14.908 7.604 32.253 1.00 90.31 401 ILE A N 1
ATOM 3330 C CA . ILE A 1 401 ? -15.704 7.501 31.020 1.00 90.31 401 ILE A CA 1
ATOM 3331 C C . ILE A 1 401 ? -17.148 7.959 31.263 1.00 90.31 401 ILE A C 1
ATOM 3333 O O . ILE A 1 401 ? -17.716 8.680 30.451 1.00 90.31 401 ILE A O 1
ATOM 3337 N N . TYR A 1 402 ? -17.753 7.595 32.397 1.00 90.75 402 TYR A N 1
ATOM 3338 C CA . TYR A 1 402 ? -19.097 8.057 32.751 1.00 90.75 402 TYR A CA 1
ATOM 3339 C C . TYR A 1 402 ? -19.163 9.588 32.813 1.00 90.75 402 TYR A C 1
ATOM 3341 O O . TYR A 1 402 ? -20.090 10.194 32.277 1.00 90.75 402 TYR A O 1
ATOM 3349 N N . LYS A 1 403 ? -18.172 10.216 33.457 1.00 90.62 403 LYS A N 1
ATOM 3350 C CA . LYS A 1 403 ? -18.082 11.673 33.556 1.00 90.62 403 LYS A CA 1
ATOM 3351 C C . LYS A 1 403 ? -17.896 12.314 32.176 1.00 90.62 403 LYS A C 1
ATOM 3353 O O . LYS A 1 403 ? -18.637 13.232 31.848 1.00 90.62 403 LYS A O 1
ATOM 3358 N N . GLU A 1 404 ? -16.978 11.790 31.367 1.00 91.56 404 GLU A N 1
ATOM 3359 C CA . GLU A 1 404 ? -16.732 12.230 29.986 1.00 91.56 404 GLU A CA 1
ATOM 3360 C C . GLU A 1 404 ? -18.016 12.192 29.137 1.00 91.56 404 GLU A C 1
ATOM 3362 O O . GLU A 1 404 ? -18.397 13.182 28.513 1.00 91.56 404 GLU A O 1
ATOM 3367 N N . LEU A 1 405 ? -18.756 11.081 29.169 1.00 92.94 405 LEU A N 1
ATOM 3368 C CA . LEU A 1 405 ? -20.026 10.943 28.449 1.00 92.94 405 LEU A CA 1
ATOM 3369 C C . LEU A 1 405 ? -21.085 11.945 28.941 1.00 92.94 405 LEU A C 1
ATOM 3371 O O . LEU A 1 405 ? -21.791 12.550 28.133 1.00 92.94 405 LEU A O 1
ATOM 3375 N N . ALA A 1 406 ? -21.175 12.165 30.254 1.00 92.50 406 ALA A N 1
ATOM 3376 C CA . ALA A 1 406 ? -22.132 13.109 30.825 1.00 92.50 406 ALA A CA 1
ATOM 3377 C C . ALA A 1 406 ? -21.808 14.571 30.459 1.00 92.50 406 ALA A C 1
ATOM 3379 O O . ALA A 1 406 ? -22.715 15.351 30.162 1.00 92.50 406 ALA A O 1
ATOM 3380 N N . GLU A 1 407 ? -20.525 14.939 30.448 1.00 94.12 407 GLU A N 1
ATOM 3381 C CA . GLU A 1 407 ? -20.047 16.298 30.156 1.00 94.12 407 GLU A CA 1
ATOM 3382 C C . GLU A 1 407 ? -20.054 16.631 28.654 1.00 94.12 407 GLU A C 1
ATOM 3384 O O . GLU A 1 407 ? -20.085 17.802 28.281 1.00 94.12 407 GLU A O 1
ATOM 3389 N N . THR A 1 408 ? -20.123 15.623 27.780 1.00 92.62 408 THR A N 1
ATOM 3390 C CA . THR A 1 408 ? -20.148 15.781 26.311 1.00 92.62 408 THR A CA 1
ATOM 3391 C C . THR A 1 408 ? -21.556 15.915 25.719 1.00 92.62 408 THR A C 1
ATOM 3393 O O . THR A 1 408 ? -21.782 15.684 24.530 1.00 92.62 408 THR A O 1
ATOM 3396 N N . GLY A 1 409 ? -22.522 16.342 26.538 1.00 89.44 409 GLY A N 1
ATOM 3397 C CA . GLY A 1 409 ? -23.896 16.617 26.110 1.00 89.44 409 GLY A CA 1
ATOM 3398 C C . GLY A 1 409 ? -24.860 15.438 26.251 1.00 89.44 409 GLY A C 1
ATOM 3399 O O . GLY A 1 409 ? -25.980 15.523 25.744 1.00 89.44 409 GLY A O 1
ATOM 3400 N N . ASP A 1 410 ? -24.465 14.370 26.954 1.00 92.94 410 ASP A N 1
ATOM 3401 C CA . ASP A 1 410 ? -25.324 13.222 27.266 1.00 92.94 410 ASP A CA 1
ATOM 3402 C C . ASP A 1 410 ? -25.481 12.957 28.784 1.00 92.94 410 ASP A C 1
ATOM 3404 O O . ASP A 1 410 ? -25.276 11.835 29.251 1.00 92.94 410 ASP A O 1
ATOM 3408 N N . PRO A 1 411 ? -25.881 13.958 29.600 1.00 91.50 411 PRO A N 1
ATOM 3409 C CA . PRO A 1 411 ? -25.918 13.835 31.064 1.00 91.50 411 PRO A CA 1
ATOM 3410 C C . PRO A 1 411 ? -26.918 12.792 31.585 1.00 91.50 411 PRO A C 1
ATOM 3412 O O . PRO A 1 411 ? -26.825 12.369 32.735 1.00 91.50 411 PRO A O 1
ATOM 3415 N N . GLN A 1 412 ? -27.889 12.394 30.757 1.00 89.56 412 GLN A N 1
ATOM 3416 C CA . GLN A 1 412 ? -28.891 11.373 31.076 1.00 89.56 412 GLN A CA 1
ATOM 3417 C C . GLN A 1 412 ? -28.609 10.025 30.396 1.00 89.56 412 GLN A C 1
ATOM 3419 O O . GLN A 1 412 ? -29.457 9.140 30.473 1.00 89.56 412 GLN A O 1
ATOM 3424 N N . MET A 1 413 ? -27.458 9.860 29.730 1.00 92.06 413 MET A N 1
ATOM 3425 C CA . MET A 1 413 ? -27.087 8.622 29.029 1.00 92.06 413 MET A CA 1
ATOM 3426 C C . MET A 1 413 ? -28.149 8.177 28.003 1.00 92.06 413 MET A C 1
ATOM 3428 O O . MET A 1 413 ? -28.512 7.010 27.892 1.00 92.06 413 MET A O 1
ATOM 3432 N N . LYS A 1 414 ? -28.694 9.135 27.246 1.00 94.06 414 LYS A N 1
ATOM 3433 C CA . LYS A 1 414 ? -29.686 8.907 26.187 1.00 94.06 414 LYS A CA 1
ATOM 3434 C C . LYS A 1 414 ? -29.063 8.286 24.935 1.00 94.06 414 LYS A C 1
ATOM 3436 O O . LYS A 1 414 ? -29.750 7.576 24.198 1.00 94.06 414 LYS A O 1
ATOM 3441 N N . TYR A 1 415 ? -27.797 8.589 24.655 1.00 95.88 415 TYR A N 1
ATOM 3442 C CA . TYR A 1 415 ? -27.074 8.116 23.473 1.00 95.88 415 TYR A CA 1
ATOM 3443 C C . TYR A 1 415 ? -25.897 7.203 23.824 1.00 95.88 415 TYR A C 1
ATOM 3445 O O . TYR A 1 415 ? -25.236 6.705 22.913 1.00 95.88 415 TYR A O 1
ATOM 3453 N N . ALA A 1 416 ? -25.597 6.982 25.098 1.00 96.31 416 ALA A N 1
ATOM 3454 C CA . ALA A 1 416 ? -24.585 6.040 25.548 1.00 96.31 416 ALA A CA 1
ATOM 3455 C C . ALA A 1 416 ? -25.154 5.085 26.594 1.00 96.31 416 ALA A C 1
ATOM 3457 O O . ALA A 1 416 ? -25.883 5.497 27.485 1.00 96.31 416 ALA A O 1
ATOM 3458 N N . GLU A 1 417 ? -24.759 3.820 26.526 1.00 94.44 417 GLU A N 1
ATOM 3459 C CA . GLU A 1 417 ? -24.929 2.871 27.622 1.00 94.44 417 GLU A CA 1
ATOM 3460 C C . GLU A 1 417 ? -23.544 2.384 28.054 1.00 94.44 417 GLU A C 1
ATOM 3462 O O . GLU A 1 417 ? -22.709 2.035 27.217 1.00 94.44 417 GLU A O 1
ATOM 3467 N N . LEU A 1 418 ? -23.290 2.352 29.361 1.00 92.88 418 LEU A N 1
ATOM 3468 C CA . LEU A 1 418 ? -21.991 2.004 29.933 1.00 92.88 418 LEU A CA 1
ATOM 3469 C C . LEU A 1 418 ? -22.167 0.904 30.985 1.00 92.88 418 LEU A C 1
ATOM 3471 O O . LEU A 1 418 ? -22.955 1.053 31.916 1.00 92.88 418 LEU A O 1
ATOM 3475 N N . LYS A 1 419 ? -21.403 -0.183 30.856 1.00 90.81 419 LYS A N 1
ATOM 3476 C CA . LYS A 1 419 ? -21.312 -1.273 31.837 1.00 90.81 419 LYS A CA 1
ATOM 3477 C C . LYS A 1 419 ? -19.854 -1.547 32.201 1.00 90.81 419 LYS A C 1
ATOM 3479 O O . LYS A 1 419 ? -18.939 -1.213 31.445 1.00 90.81 419 LYS A O 1
ATOM 3484 N N . ARG A 1 420 ? -19.634 -2.155 33.368 1.00 88.25 420 ARG A N 1
ATOM 3485 C CA . ARG A 1 420 ? -18.304 -2.593 33.806 1.00 88.25 420 ARG A CA 1
ATOM 3486 C C . ARG A 1 420 ? -17.994 -3.988 33.283 1.00 88.25 420 ARG A C 1
ATOM 3488 O O . ARG A 1 420 ? -18.861 -4.855 33.274 1.00 88.25 420 ARG A O 1
ATOM 3495 N N . LEU A 1 421 ? -16.743 -4.203 32.900 1.00 87.62 421 LEU A N 1
ATOM 3496 C CA . LEU A 1 421 ? -16.197 -5.538 32.705 1.00 87.62 421 LEU A CA 1
ATOM 3497 C C . LEU A 1 421 ? -15.908 -6.216 34.052 1.00 87.62 421 LEU A C 1
ATOM 3499 O O . LEU A 1 421 ? -15.658 -5.523 35.047 1.00 87.62 421 LEU A O 1
ATOM 3503 N N . PRO A 1 422 ? -15.885 -7.560 34.089 1.00 82.94 422 PRO A N 1
ATOM 3504 C CA . PRO A 1 422 ? -15.401 -8.294 35.251 1.00 82.94 422 PRO A CA 1
ATOM 3505 C C . PRO A 1 422 ? -13.976 -7.855 35.652 1.00 82.94 422 PRO A C 1
ATOM 3507 O O . PRO A 1 422 ? -13.170 -7.531 34.773 1.00 82.94 422 PRO A O 1
ATOM 3510 N N . PRO A 1 423 ? -13.641 -7.831 36.957 1.00 79.50 423 PRO A N 1
ATOM 3511 C CA . PRO A 1 423 ? -12.351 -7.341 37.467 1.00 79.50 423 PRO A CA 1
ATOM 3512 C C . PRO A 1 423 ? -11.126 -8.133 36.971 1.00 79.50 423 PRO A C 1
ATOM 3514 O O . PRO A 1 423 ? -9.990 -7.684 37.115 1.00 79.50 423 PRO A O 1
ATOM 3517 N N . GLU A 1 424 ? -11.333 -9.306 36.375 1.00 81.69 424 GLU A N 1
ATOM 3518 C CA . GLU A 1 424 ? -10.302 -10.106 35.715 1.00 81.69 424 GLU A CA 1
ATOM 3519 C C . GLU A 1 424 ? -9.767 -9.442 34.429 1.00 81.69 424 GLU A C 1
ATOM 3521 O O . GLU A 1 424 ? -8.636 -9.711 34.019 1.00 81.69 424 GLU A O 1
ATOM 3526 N N . PHE A 1 425 ? -10.531 -8.537 33.807 1.00 77.06 425 PHE A N 1
ATOM 3527 C CA . PHE A 1 425 ? -10.139 -7.826 32.586 1.00 77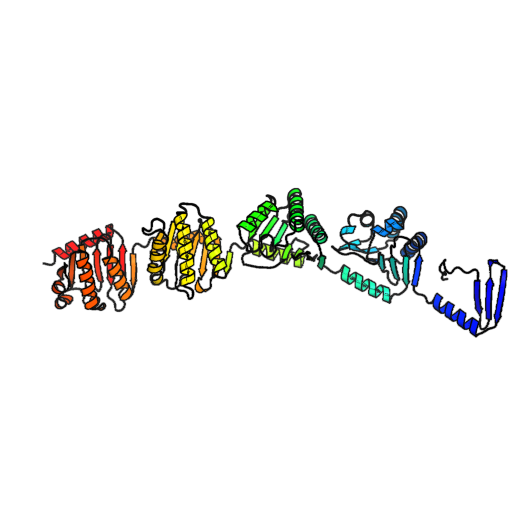.06 425 PHE A CA 1
ATOM 3528 C C . PHE A 1 425 ? -9.312 -6.574 32.907 1.00 77.06 425 PHE A C 1
ATOM 3530 O O . PHE A 1 425 ? -9.825 -5.457 32.901 1.00 77.06 425 PHE A O 1
ATOM 3537 N N . LYS A 1 426 ? -8.011 -6.759 33.164 1.00 69.50 426 LYS A N 1
ATOM 3538 C CA . LYS A 1 426 ? -7.094 -5.660 33.534 1.00 69.50 426 LYS A CA 1
ATOM 3539 C C . LYS A 1 426 ? -6.469 -4.911 32.351 1.00 69.50 426 LYS A C 1
ATOM 3541 O O . LYS A 1 426 ? -6.154 -3.736 32.483 1.00 69.50 426 LYS A O 1
ATOM 3546 N N . TYR A 1 427 ? -6.305 -5.569 31.201 1.00 70.75 427 TYR A N 1
ATOM 3547 C CA . TYR A 1 427 ? -5.663 -4.982 30.013 1.00 70.75 427 TYR A CA 1
ATOM 3548 C C . TYR A 1 427 ? -6.322 -5.412 28.698 1.00 70.75 427 TYR A C 1
ATOM 3550 O O . TYR A 1 427 ? -5.655 -5.975 27.826 1.00 70.75 427 TYR A O 1
ATOM 3558 N N . PRO A 1 428 ? -7.634 -5.213 28.512 1.00 67.38 428 PRO A N 1
ATOM 3559 C CA . PRO A 1 428 ? -8.191 -5.427 27.194 1.00 67.38 428 PRO A CA 1
ATOM 3560 C C . PRO A 1 428 ? -7.655 -4.325 26.273 1.00 67.38 428 PRO A C 1
ATOM 3562 O O . PRO A 1 428 ? -7.853 -3.138 26.530 1.00 67.38 428 PRO A O 1
ATOM 3565 N N . MET A 1 429 ? -6.988 -4.710 25.182 1.00 85.81 429 MET A N 1
ATOM 3566 C CA . MET A 1 429 ? -6.966 -3.841 24.005 1.00 85.81 429 MET A CA 1
ATOM 3567 C C . MET A 1 429 ? -8.402 -3.392 23.734 1.00 85.81 429 MET A C 1
ATOM 3569 O O . MET A 1 429 ? -9.330 -4.203 23.831 1.00 85.81 429 MET A O 1
ATOM 3573 N N . GLN A 1 430 ? -8.592 -2.125 23.388 1.00 92.00 430 GLN A N 1
ATOM 3574 C CA . GLN A 1 430 ? -9.922 -1.650 23.058 1.00 92.00 430 GLN A CA 1
ATOM 3575 C C . GLN A 1 430 ? -10.346 -2.269 21.726 1.00 92.00 430 GLN A C 1
ATOM 3577 O O . GLN A 1 430 ? -9.676 -2.108 20.708 1.00 92.00 430 GLN A O 1
ATOM 3582 N N . ILE A 1 431 ? -11.488 -2.943 21.720 1.00 95.25 431 ILE A N 1
ATOM 3583 C CA . ILE A 1 431 ? -12.102 -3.508 20.524 1.00 95.25 431 ILE A CA 1
ATOM 3584 C C . ILE A 1 431 ? -13.329 -2.667 20.205 1.00 95.25 431 ILE A C 1
ATOM 3586 O O . ILE A 1 431 ? -14.244 -2.564 21.019 1.00 95.25 431 ILE A O 1
ATOM 3590 N N . THR A 1 432 ? -13.358 -2.057 19.025 1.00 96.81 432 THR A N 1
ATOM 3591 C CA . THR A 1 432 ? -14.488 -1.236 18.580 1.00 96.81 432 THR A CA 1
ATOM 3592 C C . THR A 1 432 ? -15.135 -1.849 17.347 1.00 96.81 432 THR A C 1
ATOM 3594 O O . THR A 1 432 ? -14.448 -2.201 16.390 1.00 96.81 432 THR A O 1
ATOM 3597 N N . LEU A 1 433 ? -16.458 -1.990 17.372 1.00 97.56 433 LEU A N 1
ATOM 3598 C CA . LEU A 1 433 ? -17.239 -2.675 16.347 1.00 97.56 433 LEU A CA 1
ATOM 3599 C C . LEU A 1 433 ? -18.167 -1.684 15.644 1.00 97.56 433 LEU A C 1
ATOM 3601 O O . LEU A 1 433 ? -19.106 -1.176 16.256 1.00 97.56 433 LEU A O 1
ATOM 3605 N N . TYR A 1 434 ? -17.948 -1.461 14.348 1.00 95.88 434 TYR A N 1
ATOM 3606 C CA . TYR A 1 434 ? -18.727 -0.536 13.522 1.00 95.88 434 TYR A CA 1
ATOM 3607 C C . TYR A 1 434 ? -19.482 -1.272 12.402 1.00 95.88 434 TYR A C 1
ATOM 3609 O O . TYR A 1 434 ? -18.967 -2.214 11.799 1.00 95.88 434 TYR A O 1
ATOM 3617 N N . LYS A 1 435 ? -20.698 -0.804 12.082 1.00 90.56 435 LYS A N 1
ATOM 3618 C CA . LYS A 1 435 ? -21.449 -1.122 10.845 1.00 90.56 435 LYS A CA 1
ATOM 3619 C C . LYS A 1 435 ? -21.708 -2.601 10.503 1.00 90.56 435 LYS A C 1
ATOM 3621 O O . LYS A 1 435 ? -22.052 -2.908 9.366 1.00 90.56 435 LYS A O 1
ATOM 3626 N N . GLY A 1 436 ? -21.581 -3.528 11.448 1.00 90.44 436 GLY A N 1
ATOM 3627 C CA . GLY A 1 436 ? -21.872 -4.943 11.187 1.00 90.44 436 GLY A CA 1
ATOM 3628 C C . GLY A 1 436 ? -20.757 -5.724 10.481 1.00 90.44 436 GLY A C 1
ATOM 3629 O O . GLY A 1 436 ? -20.951 -6.899 10.174 1.00 90.44 436 GLY A O 1
ATOM 3630 N N . ASN A 1 437 ? -19.616 -5.097 10.178 1.00 93.50 437 ASN A N 1
ATOM 3631 C CA . ASN A 1 437 ? -18.514 -5.752 9.468 1.00 93.50 437 ASN A CA 1
ATOM 3632 C C . ASN A 1 437 ? -17.118 -5.173 9.741 1.00 93.50 437 ASN A C 1
ATOM 3634 O O . ASN A 1 437 ? -16.160 -5.663 9.154 1.00 93.50 437 ASN A O 1
ATOM 3638 N N . LYS A 1 438 ? -16.970 -4.136 10.572 1.00 95.00 438 LYS A N 1
ATOM 3639 C CA . LYS A 1 438 ? -15.677 -3.485 10.813 1.00 95.00 438 LYS A CA 1
ATOM 3640 C C . LYS A 1 438 ? -15.264 -3.629 12.272 1.00 95.00 438 LYS A C 1
ATOM 3642 O O . LYS A 1 438 ? -16.033 -3.287 13.171 1.00 95.00 438 LYS A O 1
ATOM 3647 N N . VAL A 1 439 ? -14.047 -4.115 12.486 1.00 96.50 439 VAL A N 1
ATOM 3648 C CA . VAL A 1 439 ? -13.451 -4.363 13.802 1.00 96.50 439 VAL A CA 1
ATOM 3649 C C . VAL A 1 439 ? -12.174 -3.544 13.923 1.00 96.50 439 VAL A C 1
ATOM 3651 O O . VAL A 1 439 ? -11.275 -3.702 13.106 1.00 96.50 439 VAL A O 1
ATOM 3654 N N . SER A 1 440 ? -12.072 -2.693 14.939 1.00 96.69 440 SER A N 1
ATOM 3655 C CA . SER A 1 440 ? -10.851 -1.953 15.271 1.00 96.69 440 SER A CA 1
ATOM 3656 C C . SER A 1 440 ? -10.279 -2.472 16.588 1.00 96.69 440 SER A C 1
ATOM 3658 O O . SER A 1 440 ? -10.935 -2.351 17.619 1.00 96.69 440 SER A O 1
ATOM 3660 N N . LEU A 1 441 ? -9.074 -3.040 16.558 1.00 95.06 441 LEU A N 1
ATOM 3661 C CA . LEU A 1 441 ? -8.304 -3.477 17.725 1.00 95.06 441 LEU A CA 1
ATOM 3662 C C . LEU A 1 441 ? -7.264 -2.402 18.040 1.00 95.06 441 LEU A C 1
ATOM 3664 O O . LEU A 1 441 ? -6.392 -2.140 17.213 1.00 95.06 441 LEU A O 1
ATOM 3668 N N . ILE A 1 442 ? -7.365 -1.757 19.198 1.00 93.50 442 ILE A N 1
ATOM 3669 C CA . ILE A 1 442 ? -6.598 -0.553 19.519 1.00 93.50 442 ILE A CA 1
ATOM 3670 C C . ILE A 1 442 ? -5.800 -0.750 20.808 1.00 93.50 442 ILE A C 1
ATOM 3672 O O . ILE A 1 442 ? -6.344 -1.080 21.863 1.00 93.50 442 ILE A O 1
ATOM 3676 N N . SER A 1 443 ? -4.501 -0.483 20.710 1.00 91.31 443 SER A N 1
ATOM 3677 C CA . SER A 1 443 ? -3.561 -0.364 21.820 1.00 91.31 443 SER A CA 1
ATOM 3678 C C . SER A 1 443 ? -3.203 1.112 21.983 1.00 91.31 443 SER A C 1
ATOM 3680 O O . SER A 1 443 ? -2.400 1.662 21.226 1.00 91.31 443 SER A O 1
ATOM 3682 N N . TRP A 1 444 ? -3.829 1.786 22.949 1.00 87.62 444 TRP A N 1
ATOM 3683 C CA . TRP A 1 444 ? -3.593 3.213 23.192 1.00 87.62 444 TRP A CA 1
ATOM 3684 C C . TRP A 1 444 ? -2.207 3.497 23.788 1.00 87.62 444 TRP A C 1
ATOM 3686 O O . TRP A 1 444 ? -1.639 4.542 23.488 1.00 87.62 444 TRP A O 1
ATOM 3696 N N . SER A 1 445 ? -1.611 2.557 24.534 1.00 85.19 445 SER A N 1
ATOM 3697 C CA . SER A 1 445 ? -0.218 2.661 25.013 1.00 85.19 445 SER A CA 1
ATOM 3698 C C . SER A 1 445 ? 0.782 2.759 23.869 1.00 85.19 445 SER A C 1
ATOM 3700 O O . SER A 1 445 ? 1.797 3.434 23.984 1.00 85.19 445 SER A O 1
ATOM 3702 N N . GLU A 1 446 ? 0.497 2.084 22.757 1.00 88.06 446 GLU A N 1
ATOM 3703 C CA . GLU A 1 446 ? 1.371 2.060 21.583 1.00 88.06 446 GLU A CA 1
ATOM 3704 C C . GLU A 1 446 ? 0.895 3.014 20.482 1.00 88.06 446 GLU A C 1
ATOM 3706 O O . GLU A 1 446 ? 1.552 3.146 19.447 1.00 88.06 446 GLU A O 1
ATOM 3711 N N . ASN A 1 447 ? -0.253 3.674 20.688 1.00 90.06 447 ASN A N 1
ATOM 3712 C CA . ASN A 1 447 ? -0.992 4.391 19.654 1.00 90.06 447 ASN A CA 1
ATOM 3713 C C . ASN A 1 447 ? -1.095 3.569 18.357 1.00 90.06 447 ASN A C 1
ATOM 3715 O O . ASN A 1 447 ? -0.749 4.042 17.273 1.00 90.06 447 ASN A O 1
ATOM 3719 N N . LEU A 1 448 ? -1.528 2.316 18.481 1.00 92.44 448 LEU A N 1
ATOM 3720 C CA . LEU A 1 448 ? -1.582 1.345 17.394 1.00 92.44 448 LEU A CA 1
ATOM 3721 C C . LEU A 1 448 ? -3.018 0.858 17.206 1.00 92.44 448 LEU A C 1
ATOM 3723 O O . LEU A 1 448 ? -3.684 0.498 18.173 1.00 92.44 448 LEU A O 1
ATOM 3727 N N . CYS A 1 449 ? -3.494 0.836 15.964 1.00 94.19 449 CYS A N 1
ATOM 3728 C CA . CYS A 1 449 ? -4.814 0.322 15.614 1.00 94.19 449 CYS A CA 1
ATOM 3729 C C . CYS A 1 449 ? -4.717 -0.638 14.429 1.00 94.19 449 CYS A C 1
ATOM 3731 O O . CYS A 1 449 ? -4.181 -0.278 13.378 1.00 94.19 449 CYS A O 1
ATOM 3733 N N . PHE A 1 450 ? -5.273 -1.834 14.603 1.00 94.50 450 PHE A N 1
ATOM 3734 C CA . PHE A 1 450 ? -5.540 -2.790 13.537 1.00 94.50 450 PHE A CA 1
ATOM 3735 C C . PHE A 1 450 ? -7.024 -2.737 13.211 1.00 94.50 450 PHE A C 1
ATOM 3737 O O . PHE A 1 450 ? -7.862 -3.088 14.039 1.00 94.50 450 PHE A O 1
ATOM 3744 N N . GLU A 1 451 ? -7.361 -2.307 12.008 1.00 94.38 451 GLU A N 1
ATOM 3745 C CA . GLU A 1 451 ? -8.727 -2.343 11.519 1.00 94.38 451 GLU A CA 1
ATOM 3746 C C . GLU A 1 451 ? -8.897 -3.479 10.522 1.00 94.38 451 GLU A C 1
ATOM 3748 O O . GLU A 1 451 ? -8.123 -3.595 9.578 1.00 94.38 451 GLU A O 1
ATOM 3753 N N . VAL A 1 452 ? -9.934 -4.284 10.714 1.00 93.44 452 VAL A N 1
ATOM 3754 C CA . VAL A 1 452 ? -10.290 -5.382 9.824 1.00 93.44 452 VAL A CA 1
ATOM 3755 C C . VAL A 1 452 ? -11.724 -5.201 9.350 1.00 93.44 452 VAL A C 1
ATOM 3757 O O . VAL A 1 452 ? -12.644 -5.067 10.160 1.00 93.44 452 VAL A O 1
ATOM 3760 N N . GLU A 1 453 ? -11.927 -5.215 8.035 1.00 91.25 453 GLU A N 1
ATOM 3761 C CA . GLU A 1 453 ? -13.260 -5.284 7.429 1.00 91.25 453 GLU A CA 1
ATOM 3762 C C . GLU A 1 453 ? -13.629 -6.758 7.201 1.00 91.25 453 GLU A C 1
ATOM 3764 O O . GLU A 1 453 ? -13.356 -7.338 6.158 1.00 91.25 453 GLU A O 1
ATOM 3769 N N . SER A 1 454 ? -14.232 -7.392 8.209 1.00 92.56 454 SER A N 1
ATOM 3770 C CA . SER A 1 454 ? -14.663 -8.790 8.174 1.00 92.56 454 SER A CA 1
ATOM 3771 C C . SER A 1 454 ? -15.952 -8.989 8.965 1.00 92.56 454 SER A C 1
ATOM 3773 O O . SER A 1 454 ? -15.995 -8.798 10.183 1.00 92.56 454 SER A O 1
ATOM 3775 N N . LYS A 1 455 ? -17.009 -9.443 8.278 1.00 93.94 455 LYS A N 1
ATOM 3776 C CA . LYS A 1 455 ? -18.282 -9.796 8.922 1.00 93.94 455 LYS A CA 1
ATOM 3777 C C . LYS A 1 455 ? -18.121 -10.950 9.915 1.00 93.94 455 LYS A C 1
ATOM 3779 O O . LYS A 1 455 ? -18.664 -10.878 11.008 1.00 93.94 455 LYS A O 1
ATOM 3784 N N . ALA A 1 456 ? -17.339 -11.973 9.571 1.00 94.81 456 ALA A N 1
ATOM 3785 C CA . ALA A 1 456 ? -17.114 -13.116 10.454 1.00 94.81 456 ALA A CA 1
ATOM 3786 C C . ALA A 1 456 ? -16.419 -12.703 11.763 1.00 94.81 456 ALA A C 1
ATOM 3788 O O . ALA A 1 456 ? -16.841 -13.110 12.845 1.00 94.81 456 ALA A O 1
ATOM 3789 N N . MET A 1 457 ? -15.393 -11.843 11.682 1.00 95.31 457 MET A N 1
ATOM 3790 C CA . MET A 1 457 ? -14.742 -11.310 12.883 1.00 95.31 457 MET A CA 1
ATOM 3791 C C . MET A 1 457 ? -15.675 -10.393 13.671 1.00 95.31 457 MET A C 1
ATOM 3793 O O . MET A 1 457 ? -15.723 -10.495 14.894 1.00 95.31 457 MET A O 1
ATOM 3797 N N . TYR A 1 458 ? -16.431 -9.526 12.988 1.00 97.06 458 TYR A N 1
ATOM 3798 C CA . TYR A 1 458 ? -17.422 -8.670 13.638 1.00 97.06 458 TYR A CA 1
ATOM 3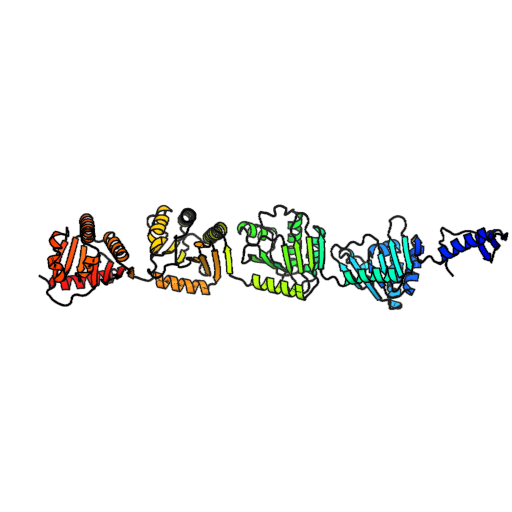799 C C . TYR A 1 458 ? -18.430 -9.501 14.432 1.00 97.06 458 TYR A C 1
ATOM 3801 O O . TYR A 1 458 ? -18.607 -9.250 15.619 1.00 97.06 458 TYR A O 1
ATOM 3809 N N . ASP A 1 459 ? -19.051 -10.502 13.804 1.00 97.25 459 ASP A N 1
ATOM 3810 C CA . ASP A 1 459 ? -20.071 -11.342 14.434 1.00 97.25 459 ASP A CA 1
ATOM 3811 C C . ASP A 1 459 ? -19.491 -12.094 15.645 1.00 97.25 459 ASP A C 1
ATOM 3813 O O . ASP A 1 459 ? -20.131 -12.167 16.692 1.00 97.25 459 ASP A O 1
ATOM 3817 N N . SER A 1 460 ? -18.244 -12.572 15.550 1.00 96.81 460 SER A N 1
ATOM 3818 C CA . SER A 1 460 ? -17.550 -13.221 16.668 1.00 96.81 460 SER A CA 1
ATOM 3819 C C . SER A 1 460 ? -17.297 -12.270 17.844 1.00 96.81 460 SER A C 1
ATOM 3821 O O . SER A 1 460 ? -17.654 -12.590 18.980 1.00 96.81 460 SER A O 1
ATOM 3823 N N . PHE A 1 461 ? -16.729 -11.083 17.606 1.00 96.62 461 PHE A N 1
ATOM 3824 C CA . PHE A 1 461 ? -16.503 -10.111 18.682 1.00 96.62 461 PHE A CA 1
ATOM 3825 C C . PHE A 1 461 ? -17.810 -9.537 19.228 1.00 96.62 461 PHE A C 1
ATOM 3827 O O . PHE A 1 461 ? -17.892 -9.234 20.418 1.00 96.62 461 PHE A O 1
ATOM 3834 N N . LYS A 1 462 ? -18.842 -9.418 18.390 1.00 97.25 462 LYS A N 1
ATOM 3835 C CA . LYS A 1 462 ? -20.175 -8.994 18.807 1.00 97.25 462 LYS A CA 1
ATOM 3836 C C . LYS A 1 462 ? -20.829 -10.029 19.717 1.00 97.25 462 LYS A C 1
ATOM 3838 O O . LYS A 1 462 ? -21.389 -9.635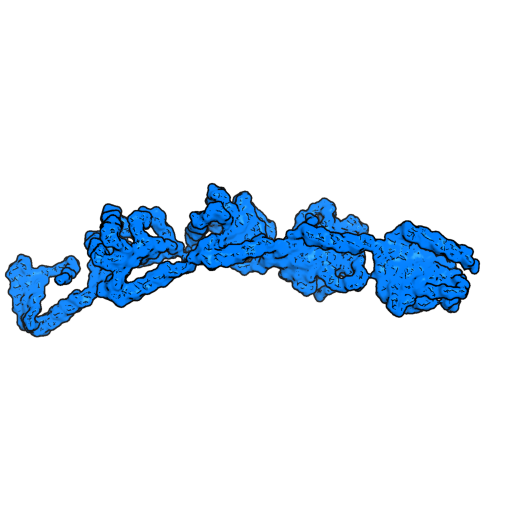 20.730 1.00 97.25 462 LYS A O 1
ATOM 3843 N N . ALA A 1 463 ? -20.691 -11.323 19.429 1.00 95.94 463 ALA A N 1
ATOM 3844 C CA . ALA A 1 463 ? -21.153 -12.384 20.324 1.00 95.94 463 ALA A CA 1
ATOM 3845 C C . ALA A 1 463 ? -20.444 -12.329 21.691 1.00 95.94 463 ALA A C 1
ATOM 3847 O O . ALA A 1 463 ? -21.099 -12.421 22.728 1.00 95.94 463 ALA A O 1
ATOM 3848 N N . ASN A 1 464 ? -19.125 -12.091 21.707 1.00 93.69 464 ASN A N 1
ATOM 3849 C CA . ASN A 1 464 ? -18.373 -11.892 22.953 1.00 93.69 464 ASN A CA 1
ATOM 3850 C C . ASN A 1 464 ? -18.859 -10.656 23.723 1.00 93.69 464 ASN A C 1
ATOM 3852 O O . ASN A 1 464 ? -19.037 -10.714 24.940 1.00 93.69 464 ASN A O 1
ATOM 3856 N N . PHE A 1 465 ? -19.091 -9.545 23.016 1.00 94.88 465 PHE A N 1
ATOM 3857 C CA . PHE A 1 465 ? -19.664 -8.337 23.600 1.00 94.88 465 PHE A CA 1
ATOM 3858 C C . PHE A 1 465 ? -21.040 -8.625 24.205 1.00 94.88 465 PHE A C 1
ATOM 3860 O O . PHE A 1 465 ? -21.261 -8.285 25.359 1.00 94.88 465 PHE A O 1
ATOM 3867 N N . ASP A 1 466 ? -21.939 -9.278 23.467 1.00 95.12 466 ASP A N 1
ATOM 3868 C CA . ASP A 1 466 ? -23.309 -9.555 23.905 1.00 95.12 466 ASP A CA 1
ATOM 3869 C C . ASP A 1 466 ? -23.352 -10.465 25.128 1.00 95.12 466 ASP A C 1
ATOM 3871 O O . ASP A 1 466 ? -24.107 -10.188 26.054 1.00 95.12 466 ASP A O 1
ATOM 3875 N N . MET A 1 467 ? -22.493 -11.486 25.178 1.00 91.38 467 MET A N 1
ATOM 3876 C CA . MET A 1 467 ? -22.349 -12.366 26.340 1.00 91.38 467 MET A CA 1
ATOM 3877 C C . MET A 1 467 ? -21.929 -11.594 27.600 1.00 91.38 467 MET A C 1
ATOM 3879 O O . MET A 1 467 ? -22.453 -11.838 28.686 1.00 91.38 467 MET A O 1
ATOM 3883 N N . LEU A 1 468 ? -20.979 -10.663 27.473 1.00 90.31 468 LEU A N 1
ATOM 3884 C CA . LEU A 1 468 ? -20.548 -9.808 28.584 1.00 90.31 468 LEU A CA 1
ATOM 3885 C C . LEU A 1 468 ? -21.606 -8.746 28.915 1.00 90.31 468 LEU A C 1
ATOM 3887 O O . LEU A 1 468 ? -21.801 -8.392 30.075 1.00 90.31 468 LEU A O 1
ATOM 3891 N N . TRP A 1 469 ? -22.325 -8.259 27.905 1.00 91.75 469 TRP A N 1
ATOM 3892 C CA . TRP A 1 469 ? -23.366 -7.249 28.048 1.00 91.75 469 TRP A CA 1
ATOM 3893 C C . TRP A 1 469 ? -24.619 -7.787 28.734 1.00 91.75 469 TRP A C 1
ATOM 3895 O O . TRP A 1 469 ? -25.249 -7.063 29.505 1.00 91.75 469 TRP A O 1
ATOM 3905 N N . SER A 1 470 ? -24.996 -9.039 28.473 1.00 88.25 470 SER A N 1
ATOM 3906 C CA . SER A 1 470 ? -26.185 -9.674 29.044 1.00 88.25 470 SER A CA 1
ATOM 3907 C C . SER A 1 470 ? -26.005 -10.110 30.498 1.00 88.25 470 SER A C 1
ATOM 3909 O O . SER A 1 470 ? -26.934 -10.662 31.077 1.00 88.25 470 SER A O 1
ATOM 3911 N N . GLN A 1 471 ? -24.837 -9.881 31.107 1.00 81.81 471 GLN A N 1
ATOM 3912 C CA . GLN A 1 471 ? -24.647 -10.163 32.525 1.00 81.81 471 GLN A CA 1
ATOM 3913 C C . GLN A 1 471 ? -25.561 -9.257 33.365 1.00 81.81 471 GLN A C 1
ATOM 3915 O O . GLN A 1 471 ? -25.520 -8.025 33.271 1.00 81.81 471 GLN A O 1
ATOM 3920 N N . GLU A 1 472 ? -26.412 -9.892 34.172 1.00 76.88 472 GLU A N 1
ATOM 3921 C CA . GLU A 1 472 ? -27.319 -9.229 35.121 1.00 76.88 472 GLU A CA 1
ATOM 3922 C C . GLU A 1 472 ? -26.700 -9.064 36.517 1.00 76.88 472 GLU A C 1
ATOM 3924 O O . GLU A 1 472 ? -27.260 -8.362 37.363 1.00 76.88 472 GLU A O 1
ATOM 3929 N N . ALA A 1 473 ? -25.549 -9.706 36.746 1.00 83.38 473 ALA A N 1
ATOM 3930 C CA . ALA A 1 473 ? -24.795 -9.651 37.986 1.00 83.38 473 ALA A CA 1
ATOM 3931 C C . ALA A 1 473 ? -23.410 -9.022 37.758 1.00 83.38 473 ALA A C 1
ATOM 3933 O O . ALA A 1 473 ? -22.647 -9.500 36.922 1.00 83.38 473 ALA A O 1
ATOM 3934 N N . GLU A 1 474 ? -23.071 -7.979 38.517 1.00 87.50 474 GLU A N 1
ATOM 3935 C CA . GLU A 1 474 ? -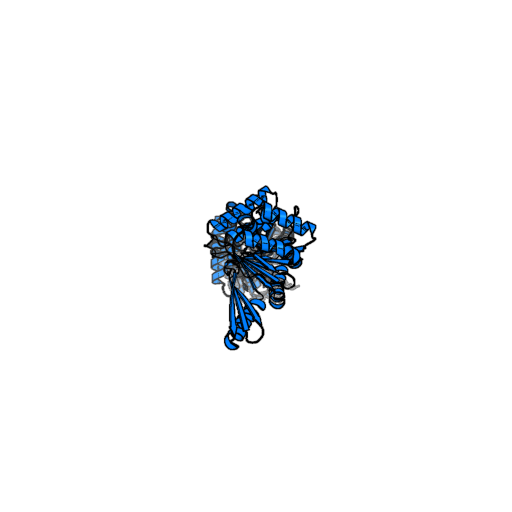21.716 -7.410 38.569 1.00 87.50 474 GLU A CA 1
ATOM 3936 C C . GLU A 1 474 ? -20.943 -7.996 39.760 1.00 87.50 474 GLU A C 1
ATOM 3938 O O . GLU A 1 474 ? -21.493 -8.122 40.855 1.00 87.50 474 GLU A O 1
ATOM 3943 N N . VAL A 1 475 ? -19.660 -8.319 39.569 1.00 88.81 475 VAL A N 1
ATOM 3944 C CA . VAL A 1 475 ? -18.787 -8.881 40.615 1.00 88.81 475 VAL A CA 1
ATOM 3945 C C . VAL A 1 475 ? -17.786 -7.834 41.100 1.00 88.81 475 VAL A C 1
ATOM 3947 O O . VAL A 1 475 ? -17.121 -7.171 40.306 1.00 88.81 475 VAL A O 1
ATOM 3950 N N . PHE A 1 476 ? -17.637 -7.729 42.417 1.00 89.81 476 PHE A N 1
ATOM 3951 C CA . PHE A 1 476 ? -16.740 -6.812 43.109 1.00 89.81 476 PHE A CA 1
ATOM 3952 C C . PHE A 1 476 ? -15.815 -7.603 44.032 1.00 89.81 476 PHE A C 1
ATOM 3954 O O . PHE A 1 476 ? -16.295 -8.383 44.849 1.00 89.81 476 PHE A O 1
ATOM 3961 N N . LYS A 1 477 ? -14.498 -7.397 43.936 1.00 89.25 477 LYS A N 1
ATOM 3962 C CA . LYS A 1 477 ? -13.507 -8.148 44.726 1.00 89.25 477 LYS A CA 1
ATOM 3963 C C . LYS A 1 477 ? -12.732 -7.273 45.703 1.00 89.25 477 LYS A C 1
ATOM 3965 O O . LYS A 1 477 ? -12.443 -6.105 45.430 1.00 89.25 477 LYS A O 1
ATOM 3970 N N . GLY A 1 478 ? -12.386 -7.864 46.841 1.00 92.81 478 GLY A N 1
ATOM 3971 C CA . GLY A 1 478 ? -11.635 -7.229 47.912 1.00 92.81 478 GLY A CA 1
ATOM 3972 C C . GLY A 1 478 ? -12.438 -6.171 48.671 1.00 92.81 478 GLY A C 1
ATOM 3973 O O . GLY A 1 478 ? -13.528 -5.749 48.275 1.00 92.81 478 GLY A O 1
ATOM 3974 N N . LYS A 1 479 ? -11.867 -5.683 49.779 1.00 94.12 479 LYS A N 1
ATOM 3975 C CA . LYS A 1 479 ? -12.530 -4.700 50.657 1.00 94.12 479 LYS A CA 1
ATOM 3976 C C . LYS A 1 479 ? -12.961 -3.441 49.901 1.00 94.12 479 LYS A C 1
ATOM 3978 O O . LYS A 1 479 ? -14.059 -2.944 50.116 1.00 94.12 479 LYS A O 1
ATOM 3983 N N . ASN A 1 480 ? -12.125 -2.935 48.994 1.00 90.56 480 ASN A N 1
ATOM 3984 C CA . ASN A 1 480 ? -12.445 -1.737 48.214 1.00 90.56 480 ASN A CA 1
ATOM 3985 C C . ASN A 1 480 ? -13.554 -1.986 47.184 1.00 90.56 480 ASN A C 1
ATOM 3987 O O . ASN A 1 480 ? -14.423 -1.129 47.031 1.00 90.56 480 ASN A O 1
ATOM 3991 N N . GLY A 1 481 ? -13.568 -3.156 46.535 1.00 89.44 481 GLY A N 1
ATOM 3992 C CA . GLY A 1 481 ? -14.651 -3.546 45.635 1.00 89.44 481 GLY A CA 1
ATOM 3993 C C . GLY A 1 481 ? -15.985 -3.620 46.373 1.00 89.44 481 GLY A C 1
ATOM 3994 O O . GLY A 1 481 ? -16.960 -3.014 45.936 1.00 89.44 481 GLY A O 1
ATOM 3995 N N . VAL A 1 482 ? -16.019 -4.267 47.540 1.00 94.56 482 VAL A N 1
ATOM 3996 C CA . VAL A 1 482 ? -17.234 -4.352 48.367 1.00 94.56 482 VAL A CA 1
ATOM 3997 C C . VAL A 1 482 ? -17.681 -2.975 48.877 1.00 94.56 482 VAL A C 1
ATOM 3999 O O . VAL A 1 482 ? -18.869 -2.662 48.845 1.00 94.56 482 VAL A O 1
ATOM 4002 N N . LYS A 1 483 ? -16.755 -2.090 49.271 1.00 94.62 483 LYS A N 1
ATOM 4003 C CA . LYS A 1 483 ? -17.093 -0.697 49.619 1.00 94.62 483 LYS A CA 1
ATOM 4004 C C . LYS A 1 483 ? -17.713 0.054 48.435 1.00 94.62 483 LYS A C 1
ATOM 4006 O O . LYS A 1 483 ? -18.681 0.790 48.619 1.00 94.62 483 LYS A O 1
ATOM 4011 N N . ALA A 1 484 ? -17.174 -0.124 47.227 1.00 90.75 484 ALA A N 1
ATOM 4012 C CA . ALA A 1 484 ? -17.722 0.476 46.011 1.00 90.75 484 ALA A CA 1
ATOM 4013 C C . ALA A 1 484 ? -19.127 -0.061 45.698 1.00 90.75 484 ALA A C 1
ATOM 4015 O O . ALA A 1 484 ? -20.036 0.731 45.464 1.00 90.75 484 ALA A O 1
ATOM 4016 N N . LEU A 1 485 ? -19.321 -1.378 45.789 1.00 94.06 485 LEU A N 1
ATOM 4017 C CA . LEU A 1 485 ? -20.617 -2.048 45.669 1.00 94.06 485 LEU A CA 1
ATOM 4018 C C . LEU A 1 485 ? -21.658 -1.474 46.637 1.00 94.06 485 LEU A C 1
ATOM 4020 O O . LEU A 1 485 ? -22.753 -1.088 46.229 1.00 94.06 485 LEU A O 1
ATOM 4024 N N . LEU A 1 486 ? -21.310 -1.373 47.919 1.00 95.19 486 LEU A N 1
ATOM 4025 C CA . LEU A 1 486 ? -22.213 -0.855 48.944 1.00 95.19 486 LEU A CA 1
ATOM 4026 C C . LEU A 1 486 ? -22.543 0.623 48.712 1.00 95.19 486 LEU A C 1
ATOM 4028 O O . LEU A 1 486 ? -23.690 1.023 48.912 1.00 95.19 486 LEU A O 1
ATOM 4032 N N . ASN A 1 487 ? -21.589 1.426 48.229 1.00 93.31 487 ASN A N 1
ATOM 4033 C CA . ASN A 1 487 ? -21.847 2.806 47.814 1.00 93.31 487 ASN A CA 1
ATOM 4034 C C . ASN A 1 487 ? -22.770 2.884 46.583 1.00 93.31 487 ASN A C 1
ATOM 4036 O O . ASN A 1 487 ? -23.669 3.718 46.565 1.00 93.31 487 ASN A O 1
ATOM 4040 N N . ILE A 1 488 ? -22.619 1.999 45.588 1.00 90.19 488 ILE A N 1
ATOM 4041 C CA . ILE A 1 488 ? -23.558 1.901 44.453 1.00 90.19 488 ILE A CA 1
ATOM 4042 C C . ILE A 1 488 ? -24.972 1.604 44.965 1.00 90.19 488 ILE A C 1
ATOM 4044 O O . ILE A 1 488 ? -25.934 2.256 44.559 1.00 90.19 488 ILE A O 1
ATOM 4048 N N . LEU A 1 489 ? -25.100 0.657 45.898 1.00 92.88 489 LEU A N 1
ATOM 4049 C CA . LEU A 1 489 ? -26.376 0.340 46.534 1.00 92.88 489 LEU A CA 1
ATOM 4050 C C . LEU A 1 489 ? -26.922 1.526 47.342 1.00 92.88 489 LEU A C 1
ATOM 4052 O O . LEU A 1 489 ? -28.117 1.795 47.321 1.00 92.88 489 LEU A O 1
ATOM 4056 N N . LEU A 1 490 ? -26.070 2.272 48.042 1.00 92.06 490 LEU A N 1
ATOM 4057 C CA . LEU A 1 490 ? -26.470 3.452 48.810 1.00 92.06 490 LEU A CA 1
ATOM 4058 C C . LEU A 1 490 ? -27.085 4.532 47.912 1.00 92.06 490 LEU A C 1
ATOM 4060 O O . LEU A 1 490 ? -28.119 5.101 48.269 1.00 92.06 490 LEU A O 1
ATOM 4064 N N . GLU A 1 491 ? -26.484 4.759 46.745 1.00 89.12 491 GLU A N 1
ATOM 4065 C CA . GLU A 1 491 ? -26.939 5.727 45.743 1.00 89.12 491 GLU A CA 1
ATOM 4066 C C . GLU A 1 491 ? -28.129 5.234 44.901 1.00 89.12 491 GLU A C 1
ATOM 4068 O O . GLU A 1 491 ? -28.761 6.028 44.207 1.00 89.12 491 GLU A O 1
ATOM 4073 N N . SER A 1 492 ? -28.493 3.949 44.977 1.00 86.62 492 SER A N 1
ATOM 4074 C CA . SER A 1 492 ? -29.656 3.424 44.256 1.00 86.62 492 SER A CA 1
ATOM 4075 C C . SER A 1 492 ? -30.985 3.989 44.785 1.00 86.62 492 SER A C 1
ATOM 4077 O O . SER A 1 492 ? -31.092 4.430 45.932 1.00 86.62 492 SER A O 1
ATOM 4079 N N . GLY A 1 493 ? -32.044 3.912 43.975 1.00 82.88 493 GLY A N 1
ATOM 4080 C CA . GLY A 1 493 ? -33.411 4.184 44.434 1.00 82.88 493 GLY A CA 1
ATOM 4081 C C . GLY A 1 493 ? -33.905 3.184 45.494 1.00 82.88 493 GLY A C 1
ATOM 4082 O O . GLY A 1 493 ? -33.272 2.153 45.731 1.00 82.88 493 GLY A O 1
ATOM 4083 N N . GLY A 1 494 ? -35.044 3.495 46.121 1.00 88.31 494 GLY A N 1
ATOM 4084 C CA . GLY A 1 494 ? -35.677 2.692 47.178 1.00 88.31 494 GLY A CA 1
ATOM 4085 C C . GLY A 1 494 ? -35.639 3.371 48.552 1.00 88.31 494 GLY A C 1
ATOM 4086 O O . GLY A 1 494 ? -34.693 4.092 48.867 1.00 88.31 494 GLY A O 1
ATOM 4087 N N . LYS A 1 495 ? -36.689 3.164 49.356 1.00 92.62 495 LYS A N 1
ATOM 4088 C CA . LYS A 1 495 ? -36.822 3.713 50.721 1.00 92.62 495 LYS A CA 1
ATOM 4089 C C . LYS A 1 495 ? -36.643 2.676 51.828 1.00 92.62 495 LYS A C 1
ATOM 4091 O O . LYS A 1 495 ? -36.442 3.065 52.970 1.00 92.62 495 LYS A O 1
ATOM 4096 N N . GLU A 1 496 ? -36.623 1.402 51.461 1.00 94.19 496 GLU A N 1
ATOM 4097 C CA . GLU A 1 496 ? -36.423 0.266 52.357 1.00 94.19 496 GLU A CA 1
ATOM 4098 C C . GLU A 1 496 ? -35.153 -0.494 51.964 1.00 94.19 496 GLU A C 1
ATOM 4100 O O . GLU A 1 496 ? -34.831 -0.610 50.778 1.00 94.19 496 GLU A O 1
ATOM 4105 N N . HIS A 1 497 ? -34.440 -0.990 52.970 1.00 94.75 497 HIS A N 1
ATOM 4106 C CA . HIS A 1 497 ? -33.203 -1.757 52.860 1.00 94.75 497 HIS A CA 1
ATOM 4107 C C . HIS A 1 497 ? -33.318 -2.972 53.782 1.00 94.75 497 HIS A C 1
ATOM 4109 O O . HIS A 1 497 ? -33.336 -2.826 55.003 1.00 94.75 497 HIS A O 1
ATOM 4115 N N . HIS A 1 498 ? -33.384 -4.171 53.219 1.00 97.56 498 HIS A N 1
ATOM 4116 C CA . HIS A 1 498 ? -33.507 -5.403 53.994 1.00 97.56 498 HIS A CA 1
ATOM 4117 C C . HIS A 1 498 ? -32.218 -6.206 53.926 1.00 97.56 498 HIS A C 1
ATOM 4119 O O . HIS A 1 498 ? -31.746 -6.499 52.832 1.00 97.56 498 HIS A O 1
ATOM 4125 N N . THR A 1 499 ? -31.671 -6.578 55.078 1.00 96.00 499 THR A N 1
ATOM 4126 C CA . THR A 1 499 ? -30.418 -7.333 55.163 1.00 96.00 499 THR A CA 1
ATOM 4127 C C . THR A 1 499 ? -30.609 -8.579 55.998 1.00 96.00 499 THR A C 1
ATOM 4129 O O . THR A 1 499 ? -31.191 -8.505 57.076 1.00 96.00 499 THR A O 1
ATOM 4132 N N . PHE A 1 500 ? -30.081 -9.711 55.541 1.00 93.31 500 PHE A N 1
ATOM 4133 C CA . PHE A 1 500 ? -29.992 -10.928 56.341 1.00 93.31 500 PHE A CA 1
ATOM 4134 C C . PHE A 1 500 ? -28.679 -11.670 56.095 1.00 93.31 500 PHE A C 1
ATOM 4136 O O . PHE A 1 500 ? -28.068 -11.545 55.033 1.00 93.31 500 PHE A O 1
ATOM 4143 N N . GLY A 1 501 ? -28.257 -12.463 57.081 1.00 88.19 501 GLY A N 1
ATOM 4144 C CA . GLY A 1 501 ? -27.027 -13.257 56.995 1.00 88.19 501 GLY A CA 1
ATOM 4145 C C . GLY A 1 501 ? -25.750 -12.471 57.298 1.00 88.19 501 GLY A C 1
ATOM 4146 O O . GLY A 1 501 ? -24.664 -12.958 57.012 1.00 88.19 501 GLY A O 1
ATOM 4147 N N . SER A 1 502 ? -25.851 -11.266 57.868 1.00 88.69 502 SER A N 1
ATOM 4148 C CA . SER A 1 502 ? -24.681 -10.512 58.336 1.00 88.69 502 SER A CA 1
ATOM 4149 C C . SER A 1 502 ? -23.932 -11.293 59.419 1.00 88.69 502 SER A C 1
ATOM 4151 O O . SER A 1 502 ? -24.551 -11.804 60.359 1.00 88.69 502 SER A O 1
ATOM 4153 N N . THR A 1 503 ? -22.604 -11.347 59.304 1.00 86.81 503 THR A N 1
ATOM 4154 C CA . THR A 1 503 ? -21.721 -12.143 60.175 1.00 86.81 503 THR A CA 1
ATOM 4155 C C . THR A 1 503 ? -20.660 -11.292 60.848 1.00 86.81 503 THR A C 1
ATOM 4157 O O . THR A 1 503 ? -20.390 -10.169 60.414 1.00 86.81 503 THR A O 1
ATOM 4160 N N . LYS A 1 504 ? -19.972 -11.835 61.855 1.00 90.00 504 LYS A N 1
ATOM 4161 C CA . LYS A 1 504 ? -18.813 -11.156 62.456 1.00 90.00 504 LYS A CA 1
ATOM 4162 C C . LYS A 1 504 ? -17.693 -10.845 61.448 1.00 90.00 504 LYS A C 1
ATOM 4164 O O . LYS A 1 504 ? -17.001 -9.843 61.608 1.00 90.00 504 LYS A O 1
ATOM 4169 N N . GLU A 1 505 ? -17.517 -11.649 60.396 1.00 93.12 505 GLU A N 1
ATOM 4170 C CA . GLU A 1 505 ? -16.506 -11.425 59.353 1.00 93.12 505 GLU A CA 1
ATOM 4171 C C . GLU A 1 505 ? -16.756 -10.122 58.579 1.00 93.12 505 GLU A C 1
ATOM 4173 O O . GLU A 1 505 ? -15.797 -9.460 58.183 1.00 93.12 505 GLU A O 1
ATOM 4178 N N . SER A 1 506 ? -18.012 -9.677 58.443 1.00 93.31 506 SER A N 1
ATOM 4179 C CA . SER A 1 506 ? -18.363 -8.384 57.819 1.00 93.31 506 SER A CA 1
ATOM 4180 C C . SER A 1 506 ? -17.708 -7.169 58.503 1.00 93.31 506 SER A C 1
ATOM 4182 O O . SER A 1 506 ? -17.474 -6.128 57.873 1.00 93.31 506 SER A O 1
ATOM 4184 N N . LEU A 1 507 ? -17.316 -7.300 59.778 1.00 93.38 507 LEU A N 1
ATOM 4185 C CA . LEU A 1 507 ? -16.606 -6.263 60.532 1.00 93.38 507 LEU A CA 1
ATOM 4186 C C . LEU A 1 507 ? -15.211 -5.966 59.958 1.00 93.38 507 LEU A C 1
ATOM 4188 O O . LEU A 1 507 ? -14.605 -4.955 60.312 1.00 93.38 507 LEU A O 1
ATOM 4192 N N . MET A 1 508 ? -14.717 -6.771 59.008 1.00 95.00 508 MET A N 1
ATOM 4193 C CA . MET A 1 508 ? -13.442 -6.550 58.317 1.00 95.00 508 MET A CA 1
ATOM 4194 C C . MET A 1 508 ? -13.332 -5.212 57.569 1.00 95.00 508 MET A C 1
ATOM 4196 O O . MET A 1 508 ? -12.217 -4.820 57.194 1.00 95.00 508 MET A O 1
ATOM 4200 N N . LEU A 1 509 ? -14.458 -4.534 57.310 1.00 95.62 509 LEU A N 1
ATOM 4201 C CA . LEU A 1 509 ? -14.486 -3.189 56.728 1.00 95.62 509 LEU A CA 1
ATOM 4202 C C . LEU A 1 509 ? -14.210 -2.071 57.751 1.00 95.62 509 LEU A C 1
ATOM 4204 O O . LEU A 1 509 ? -13.854 -0.967 57.324 1.00 95.62 509 LEU A O 1
ATOM 4208 N N . GLY A 1 510 ? -14.300 -2.373 59.051 1.00 95.56 510 GLY A N 1
ATOM 4209 C CA . GLY A 1 510 ? -14.047 -1.463 60.170 1.00 95.56 510 GLY A CA 1
ATOM 4210 C C . GLY A 1 510 ? -15.295 -0.735 60.681 1.00 95.56 510 GLY A C 1
ATOM 4211 O O . GLY A 1 510 ? -16.254 -0.512 59.941 1.00 95.56 510 GLY A O 1
ATOM 4212 N N . GLU A 1 511 ? -15.263 -0.338 61.956 1.00 95.00 511 GLU A N 1
ATOM 4213 C CA . GLU A 1 511 ? -16.382 0.323 62.641 1.00 95.00 511 GLU A CA 1
ATOM 4214 C C . GLU A 1 511 ? -16.758 1.667 62.040 1.00 95.00 511 GLU A C 1
ATOM 4216 O O . GLU A 1 511 ? -17.903 1.842 61.617 1.00 95.00 511 GLU A O 1
ATOM 4221 N N . ASP A 1 512 ? -15.786 2.567 61.918 1.00 96.06 512 ASP A N 1
ATOM 4222 C CA . ASP A 1 512 ? -16.000 3.903 61.363 1.00 96.06 512 ASP A CA 1
ATOM 4223 C C . ASP A 1 512 ? -16.643 3.843 59.974 1.00 96.06 512 ASP A C 1
ATOM 4225 O O . ASP A 1 512 ? -17.488 4.669 59.623 1.00 96.06 512 ASP A O 1
ATOM 4229 N N . TRP A 1 513 ? -16.273 2.835 59.177 1.00 97.06 513 TRP A N 1
ATOM 4230 C CA . TRP A 1 513 ? -16.823 2.658 57.842 1.00 97.06 513 TRP A CA 1
ATOM 4231 C C . TRP A 1 513 ? -18.306 2.280 57.882 1.00 97.06 513 TRP A C 1
ATOM 4233 O O . TRP A 1 513 ? -19.110 2.926 57.207 1.00 97.06 513 TRP A O 1
ATOM 4243 N N . TRP A 1 514 ? -18.682 1.280 58.685 1.00 96.19 514 TRP A N 1
ATOM 4244 C CA . TRP A 1 514 ? -20.074 0.846 58.809 1.00 96.19 514 TRP A CA 1
ATOM 4245 C C . TRP A 1 514 ? -20.967 1.919 59.435 1.00 96.19 514 TRP A C 1
ATOM 4247 O O . TRP A 1 514 ? -22.053 2.183 58.917 1.00 96.19 514 TRP A O 1
ATOM 4257 N N . VAL A 1 515 ? -20.509 2.576 60.506 1.00 96.62 515 VAL A N 1
ATOM 4258 C CA . VAL A 1 515 ? -21.248 3.682 61.138 1.00 96.62 515 VAL A CA 1
ATOM 4259 C C . VAL A 1 515 ? -21.476 4.800 60.120 1.00 96.62 515 VAL A C 1
ATOM 4261 O O . VAL A 1 515 ? -22.618 5.187 59.876 1.00 96.62 515 VAL A O 1
ATOM 4264 N N . SER A 1 516 ? -20.424 5.233 59.416 1.00 97.19 516 SER A N 1
ATOM 4265 C CA . SER A 1 516 ? -20.540 6.257 58.370 1.00 97.19 516 SER A CA 1
ATOM 4266 C C . SER A 1 516 ? -21.475 5.841 57.228 1.00 97.19 516 SER A C 1
ATOM 4268 O O . SER A 1 516 ? -22.254 6.658 56.728 1.00 97.19 516 SER A O 1
ATOM 4270 N N . TYR A 1 517 ? -21.426 4.576 56.799 1.00 96.81 517 TYR A N 1
ATOM 4271 C CA . TYR A 1 517 ? -22.310 4.045 55.762 1.00 96.81 517 TYR A CA 1
ATOM 4272 C C . TYR A 1 517 ? -23.785 4.147 56.173 1.00 96.81 517 TYR A C 1
ATOM 4274 O O . TYR A 1 517 ? -24.606 4.697 55.430 1.00 96.81 517 TYR A O 1
ATOM 4282 N N . HIS A 1 518 ? -24.121 3.679 57.377 1.00 97.06 518 HIS A N 1
ATOM 4283 C CA . HIS A 1 518 ? -25.492 3.697 57.882 1.00 97.06 518 HIS A CA 1
ATOM 4284 C C . HIS A 1 518 ? -25.988 5.108 58.226 1.00 97.06 518 HIS A C 1
ATOM 4286 O O . HIS A 1 518 ? -27.159 5.405 57.990 1.00 97.06 518 HIS A O 1
ATOM 4292 N N . GLU A 1 519 ? -25.117 6.021 58.663 1.00 96.94 519 GLU A N 1
ATOM 4293 C CA . GLU A 1 519 ? -25.456 7.444 58.786 1.00 96.94 519 GLU A CA 1
ATOM 4294 C C . GLU A 1 519 ? -25.836 8.063 57.438 1.00 96.94 519 GLU A C 1
ATOM 4296 O O . GLU A 1 519 ? -26.854 8.751 57.327 1.00 96.94 519 GLU A O 1
ATOM 4301 N N . LYS A 1 520 ? -25.041 7.818 56.386 1.00 96.81 520 LYS A N 1
ATOM 4302 C CA . LYS A 1 520 ? -25.348 8.308 55.032 1.00 96.81 520 LYS A CA 1
ATOM 4303 C C . LYS A 1 520 ? -26.651 7.705 54.512 1.00 96.81 520 LYS A C 1
ATOM 4305 O O . LYS A 1 520 ? -27.455 8.418 53.912 1.00 96.81 520 LYS A O 1
ATOM 4310 N N . ARG A 1 521 ? -26.889 6.417 54.780 1.00 96.69 521 ARG A N 1
ATOM 4311 C CA . ARG A 1 521 ? -28.148 5.730 54.457 1.00 96.69 521 ARG A CA 1
ATOM 4312 C C . ARG A 1 521 ? -29.339 6.401 55.143 1.00 96.69 521 ARG A C 1
ATOM 4314 O O . ARG A 1 521 ? -30.315 6.739 54.475 1.00 96.69 521 ARG A O 1
ATOM 4321 N N . ALA A 1 522 ? -29.246 6.637 56.450 1.00 96.19 522 ALA A N 1
ATOM 4322 C CA . ALA A 1 522 ? -30.298 7.284 57.227 1.00 96.19 522 ALA A CA 1
ATOM 4323 C C . ALA A 1 522 ? -30.567 8.719 56.748 1.00 96.19 522 ALA A C 1
ATOM 4325 O O . ALA A 1 522 ? -31.725 9.088 56.566 1.00 96.19 522 ALA A O 1
ATOM 4326 N N . LYS A 1 523 ? -29.519 9.499 56.442 1.00 96.12 523 LYS A N 1
ATOM 4327 C CA . LYS A 1 523 ? -29.637 10.857 55.871 1.00 96.12 523 LYS A CA 1
ATOM 4328 C C . LYS A 1 523 ? -30.352 10.881 54.517 1.00 96.12 523 LYS A C 1
ATOM 4330 O O . LYS A 1 523 ? -31.033 11.851 54.207 1.00 96.12 523 LYS A O 1
ATOM 4335 N N . LYS A 1 524 ? -30.252 9.809 53.723 1.00 95.06 524 LYS A N 1
ATOM 4336 C CA . LYS A 1 524 ? -31.018 9.635 52.473 1.00 95.06 524 LYS A CA 1
ATOM 4337 C C . LYS A 1 524 ? -32.479 9.206 52.706 1.00 95.06 524 LYS A C 1
ATOM 4339 O O . LYS A 1 524 ? -33.234 9.017 51.746 1.00 95.06 524 LYS A O 1
ATOM 4344 N N . GLY A 1 525 ? -32.894 9.059 53.965 1.00 94.94 525 GLY A N 1
ATOM 4345 C CA . GLY A 1 525 ? -34.236 8.632 54.352 1.00 94.94 525 GLY A CA 1
ATOM 4346 C C . GLY A 1 525 ? -34.529 7.190 53.951 1.00 94.94 525 GLY A C 1
ATOM 4347 O O . GLY A 1 525 ? -35.659 6.888 53.579 1.00 94.94 525 GLY A O 1
ATOM 4348 N N . VAL A 1 526 ? -33.507 6.330 53.942 1.00 96.62 526 VAL A N 1
ATOM 4349 C CA . VAL A 1 526 ? -33.659 4.897 53.677 1.00 96.62 526 VAL A CA 1
ATOM 4350 C C . VAL A 1 526 ? -33.728 4.177 55.021 1.00 96.62 526 VAL A C 1
ATOM 4352 O O . VAL A 1 526 ? -32.745 4.170 55.772 1.00 96.62 526 VAL A O 1
ATOM 4355 N N . HIS A 1 527 ? -34.905 3.636 55.329 1.00 97.19 527 HIS A N 1
ATOM 4356 C CA . HIS A 1 527 ? -35.144 2.799 56.499 1.00 97.19 527 HIS A CA 1
ATOM 4357 C C . HIS A 1 527 ? -34.569 1.406 56.258 1.00 97.19 527 HIS A C 1
ATOM 4359 O O . HIS A 1 527 ? -34.507 0.955 55.111 1.00 97.19 527 HIS A O 1
ATOM 4365 N N . ALA A 1 528 ? -34.100 0.736 57.311 1.00 97.31 528 ALA A N 1
ATOM 4366 C CA . ALA A 1 528 ? -33.591 -0.615 57.152 1.00 97.31 528 ALA A CA 1
ATOM 4367 C C . ALA A 1 528 ? -34.026 -1.590 58.219 1.00 97.31 528 ALA A C 1
ATOM 4369 O O . ALA A 1 528 ? -34.103 -1.243 59.393 1.00 97.31 528 ALA A O 1
ATOM 4370 N N . LYS A 1 529 ? -34.162 -2.839 57.790 1.00 97.50 529 LYS A N 1
ATOM 4371 C CA . LYS A 1 529 ? -34.407 -3.993 58.641 1.00 97.50 529 LYS A CA 1
ATOM 4372 C C . LYS A 1 529 ? -33.235 -4.949 58.506 1.00 97.50 529 LYS A C 1
ATOM 4374 O O . LYS A 1 529 ? -32.952 -5.439 57.414 1.00 97.50 529 LYS A O 1
ATOM 4379 N N . LEU A 1 530 ? -32.517 -5.138 59.603 1.00 96.00 530 LEU A N 1
ATOM 4380 C CA . LEU A 1 530 ? -31.232 -5.821 59.649 1.00 96.00 530 LEU A CA 1
ATOM 4381 C C . LEU A 1 530 ? -31.364 -7.086 60.497 1.00 96.00 530 LEU A C 1
ATOM 4383 O O . LEU A 1 530 ? -31.549 -7.005 61.710 1.00 96.00 530 LEU A O 1
ATOM 4387 N N . LEU A 1 531 ? -31.323 -8.250 59.853 1.00 93.44 531 LEU A N 1
ATOM 4388 C CA . LEU A 1 531 ? -31.403 -9.557 60.500 1.00 93.44 531 LEU A CA 1
ATOM 4389 C C . LEU A 1 531 ? -29.998 -10.141 60.643 1.00 93.44 531 LEU A C 1
ATOM 4391 O O . LEU A 1 531 ? -29.461 -10.756 59.718 1.00 93.44 531 LEU A O 1
ATOM 4395 N N . PHE A 1 532 ? -29.391 -9.899 61.797 1.00 91.94 532 PHE A N 1
ATOM 4396 C CA . PHE A 1 532 ? -28.005 -10.248 62.086 1.00 91.94 532 PHE A CA 1
ATOM 4397 C C . PHE A 1 532 ? -27.894 -11.615 62.759 1.00 91.94 532 PHE A C 1
ATOM 4399 O O . PHE A 1 532 ? -28.840 -12.099 63.383 1.00 91.94 532 PHE A O 1
ATOM 4406 N N . ASN A 1 533 ? -26.725 -12.246 62.651 1.00 89.06 533 ASN A N 1
ATOM 4407 C CA . ASN A 1 533 ? -26.415 -13.416 63.466 1.00 89.06 533 ASN A CA 1
ATOM 4408 C C . ASN A 1 533 ? -26.233 -13.020 64.948 1.00 89.06 533 ASN A C 1
ATOM 4410 O O . ASN A 1 533 ? -25.813 -11.900 65.245 1.00 89.06 533 ASN A O 1
ATOM 4414 N N . GLU A 1 534 ? -26.507 -13.934 65.887 1.00 88.50 534 GLU A N 1
ATOM 4415 C CA . GLU A 1 534 ? -26.261 -13.732 67.326 1.00 88.50 534 GLU A CA 1
ATOM 4416 C C . GLU A 1 534 ? -24.805 -13.342 67.633 1.00 88.50 534 GLU A C 1
ATOM 4418 O O . GLU A 1 534 ? -24.547 -12.587 68.572 1.00 88.50 534 GLU A O 1
ATOM 4423 N N . SER A 1 535 ? -23.850 -13.781 66.804 1.00 88.56 535 SER A N 1
ATOM 4424 C CA . SER A 1 535 ? -22.434 -13.396 66.897 1.00 88.56 535 SER A CA 1
ATOM 4425 C C . SER A 1 535 ? -22.207 -11.875 66.875 1.00 88.56 535 SER A C 1
ATOM 4427 O O . SER A 1 535 ? -21.214 -11.388 67.419 1.00 88.56 535 SER A O 1
ATOM 4429 N N . LEU A 1 536 ? -23.143 -11.112 66.299 1.00 91.50 536 LEU A N 1
ATOM 4430 C CA . LEU A 1 536 ? -23.109 -9.656 66.214 1.00 91.50 536 LEU A CA 1
ATOM 4431 C C . LEU A 1 536 ? -23.875 -8.954 67.348 1.00 91.50 536 LEU A C 1
ATOM 4433 O O . LEU A 1 536 ? -23.927 -7.731 67.348 1.00 91.50 536 LEU A O 1
ATOM 4437 N N . VAL A 1 537 ? -24.425 -9.640 68.356 1.00 90.12 537 VAL A N 1
ATOM 4438 C CA . VAL A 1 537 ? -25.141 -8.962 69.464 1.00 90.12 537 VAL A CA 1
ATOM 4439 C C . VAL A 1 537 ? -24.247 -7.948 70.191 1.00 90.12 537 VAL A C 1
ATOM 4441 O O . VAL A 1 537 ? -24.671 -6.838 70.506 1.00 90.12 537 VAL A O 1
ATOM 4444 N N . GLN A 1 538 ? -22.969 -8.282 70.404 1.00 91.44 538 GLN A N 1
ATOM 4445 C CA . GLN A 1 538 ? -22.008 -7.378 71.055 1.00 91.44 538 GLN A CA 1
ATOM 4446 C C . GLN A 1 538 ? -21.667 -6.143 70.204 1.00 91.44 538 GLN A C 1
ATOM 4448 O O . GLN A 1 538 ? -21.134 -5.163 70.726 1.00 91.44 538 GLN A O 1
ATOM 4453 N N . TRP A 1 539 ? -21.992 -6.166 68.908 1.00 93.44 539 TRP A N 1
ATOM 4454 C CA . TRP A 1 539 ? -21.805 -5.034 68.007 1.00 93.44 539 TRP A CA 1
ATOM 4455 C C . TRP A 1 539 ? -22.764 -3.873 68.305 1.00 93.44 539 TRP A C 1
ATOM 4457 O O . TRP A 1 539 ? -22.410 -2.721 68.045 1.00 93.44 539 TRP A O 1
ATOM 4467 N N . LYS A 1 540 ? -23.940 -4.163 68.885 1.00 93.31 540 LYS A N 1
ATOM 4468 C CA . LYS A 1 540 ? -24.974 -3.182 69.264 1.00 93.31 540 LYS A CA 1
ATOM 4469 C C . LYS A 1 540 ? -25.413 -2.282 68.102 1.00 93.31 540 LYS A C 1
ATOM 4471 O O . LYS A 1 540 ? -25.449 -1.051 68.216 1.00 93.31 540 LYS A O 1
ATOM 4476 N N . ALA A 1 541 ? -25.720 -2.893 66.957 1.00 92.06 541 ALA A N 1
ATOM 4477 C CA . ALA A 1 541 ? -26.130 -2.181 65.744 1.00 92.06 541 ALA A CA 1
ATOM 4478 C C . ALA A 1 541 ? -27.359 -1.287 65.953 1.00 92.06 541 ALA A C 1
ATOM 4480 O O . ALA A 1 541 ? -27.441 -0.222 65.351 1.00 92.06 541 ALA A O 1
ATOM 4481 N N . GLU A 1 542 ? -28.281 -1.675 66.829 1.00 92.06 542 GLU A N 1
ATOM 4482 C CA . GLU A 1 542 ? -29.486 -0.916 67.170 1.00 92.06 542 GLU A CA 1
ATOM 4483 C C . GLU A 1 542 ? -29.194 0.464 67.781 1.00 92.06 542 GLU A C 1
ATOM 4485 O O . GLU A 1 542 ? -30.011 1.373 67.663 1.00 92.06 542 GLU A O 1
ATOM 4490 N N . ILE A 1 543 ? -28.017 0.642 68.392 1.00 93.75 543 ILE A N 1
ATOM 4491 C CA . ILE A 1 543 ? -27.552 1.937 68.908 1.00 93.75 543 ILE A CA 1
ATOM 4492 C C . ILE A 1 543 ? -26.726 2.669 67.845 1.00 93.75 543 ILE A C 1
ATOM 4494 O O . ILE A 1 543 ? -26.838 3.885 67.696 1.00 93.75 543 ILE A O 1
ATOM 4498 N N . LYS A 1 544 ? -25.882 1.935 67.110 1.00 95.25 544 LYS A N 1
ATOM 4499 C CA . LYS A 1 544 ? -24.925 2.512 66.153 1.00 95.25 544 LYS A CA 1
ATOM 4500 C C . LYS A 1 544 ? -25.564 2.945 64.830 1.00 95.25 544 LYS A C 1
ATOM 4502 O O . LYS A 1 544 ? -25.026 3.826 64.163 1.00 95.25 544 LYS A O 1
ATOM 4507 N N . TYR A 1 545 ? -26.663 2.317 64.408 1.00 96.44 545 TYR A N 1
ATOM 4508 C CA . TYR A 1 545 ? -27.239 2.497 63.074 1.00 96.44 545 TYR A CA 1
ATOM 4509 C C . TYR A 1 545 ? -28.573 3.253 63.123 1.00 96.44 545 TYR A C 1
ATOM 4511 O O . TYR A 1 545 ? -29.614 2.660 63.407 1.00 96.44 545 TYR A O 1
ATOM 4519 N N . PRO A 1 546 ? -28.588 4.557 62.787 1.00 94.69 546 PRO A N 1
ATOM 4520 C CA . PRO A 1 546 ? -29.816 5.343 62.802 1.00 94.69 546 PRO A CA 1
ATOM 4521 C C . PRO A 1 546 ? -30.814 4.885 61.729 1.00 94.69 546 PRO A C 1
ATOM 4523 O O . PRO A 1 546 ? -30.439 4.411 60.650 1.00 94.69 546 PRO A O 1
ATOM 4526 N N . ASN A 1 547 ? -32.107 5.089 62.005 1.00 96.19 547 ASN A N 1
ATOM 4527 C CA . ASN A 1 547 ? -33.215 4.703 61.123 1.00 96.19 547 ASN A CA 1
ATOM 4528 C C . ASN A 1 547 ? -33.159 3.212 60.717 1.00 96.19 547 ASN A C 1
ATOM 4530 O O . ASN A 1 547 ? -33.275 2.878 59.535 1.00 96.19 547 ASN A O 1
ATOM 4534 N N . ALA A 1 548 ? -32.900 2.333 61.689 1.00 96.81 548 ALA A N 1
ATOM 4535 C CA . ALA A 1 548 ? -32.811 0.887 61.509 1.00 96.81 548 ALA A CA 1
ATOM 4536 C C . ALA A 1 548 ? -33.653 0.139 62.556 1.00 96.81 548 ALA A C 1
ATOM 4538 O O . ALA A 1 548 ? -33.712 0.559 63.709 1.00 96.81 548 ALA A O 1
ATOM 4539 N N . GLU A 1 549 ? -34.234 -0.992 62.168 1.00 96.69 549 GLU A N 1
ATOM 4540 C CA . GLU A 1 549 ? -34.709 -2.047 63.063 1.00 96.69 549 GLU A CA 1
ATOM 4541 C C . GLU A 1 549 ? -33.719 -3.216 62.971 1.00 96.69 549 GLU A C 1
ATOM 4543 O O . GLU A 1 549 ? -33.363 -3.644 61.869 1.00 96.69 549 GLU A O 1
ATOM 4548 N N . VAL A 1 550 ? -33.249 -3.720 64.112 1.00 95.25 550 VAL A N 1
ATOM 4549 C CA . VAL A 1 550 ? -32.265 -4.810 64.169 1.00 95.25 550 VAL A CA 1
ATOM 4550 C C . VAL A 1 550 ? -32.864 -5.984 64.928 1.00 95.25 550 VAL A C 1
ATOM 4552 O O . VAL A 1 550 ? -33.406 -5.807 66.017 1.00 95.25 550 VAL A O 1
ATOM 4555 N N . ARG A 1 551 ? -32.761 -7.181 64.351 1.00 93.62 551 ARG A N 1
ATOM 4556 C CA . ARG A 1 551 ? -33.124 -8.451 64.991 1.00 93.62 551 ARG A CA 1
ATOM 4557 C C . ARG A 1 551 ? -31.966 -9.428 64.874 1.00 93.62 551 ARG A C 1
ATOM 4559 O O . ARG A 1 551 ? -31.174 -9.337 63.939 1.00 93.62 551 ARG A O 1
ATOM 4566 N N . TYR A 1 552 ? -31.902 -10.375 65.802 1.00 90.56 552 TYR A N 1
ATOM 4567 C CA . TYR A 1 552 ? -30.822 -11.355 65.874 1.00 90.56 552 TYR A CA 1
ATOM 4568 C C . TYR A 1 552 ? -31.379 -12.776 65.761 1.00 90.56 552 TYR A C 1
ATOM 4570 O O . TYR A 1 552 ? -32.295 -13.147 66.494 1.00 90.56 552 TYR A O 1
ATOM 4578 N N . THR A 1 553 ? -30.848 -13.585 64.845 1.00 86.06 553 THR A N 1
ATOM 4579 C CA . THR A 1 553 ? -31.196 -15.013 64.755 1.00 86.06 553 THR A CA 1
ATOM 4580 C C . THR A 1 553 ? -30.639 -15.771 65.963 1.00 86.06 553 THR A C 1
ATOM 4582 O O . THR A 1 553 ? -29.564 -15.424 66.435 1.00 86.06 553 THR A O 1
ATOM 4585 N N . LYS A 1 554 ? -31.307 -16.831 66.439 1.00 77.50 554 LYS A N 1
ATOM 4586 C CA . LYS A 1 554 ? -30.796 -17.686 67.536 1.00 77.50 554 LYS A CA 1
ATOM 4587 C C . LYS A 1 554 ? -29.569 -18.508 67.101 1.00 77.50 554 LYS A C 1
ATOM 4589 O O . LYS A 1 554 ? -29.480 -18.856 65.925 1.00 77.50 554 LYS A O 1
ATOM 4594 N N . ALA A 1 555 ? -28.691 -18.860 68.047 1.00 62.91 555 ALA A N 1
ATOM 4595 C CA . ALA A 1 555 ? -27.507 -19.707 67.858 1.00 62.91 555 ALA A CA 1
ATOM 4596 C C . ALA A 1 555 ? -27.736 -20.881 66.883 1.00 62.91 555 ALA A C 1
ATOM 4598 O O . ALA A 1 555 ? -28.629 -21.709 67.081 1.00 62.91 555 ALA A O 1
ATOM 4599 N N . GLY A 1 556 ? -26.910 -20.953 65.833 1.00 67.69 556 GLY A N 1
ATOM 4600 C CA . GLY A 1 556 ? -27.012 -21.918 64.736 1.00 67.69 556 GLY A CA 1
ATOM 4601 C C . GLY A 1 556 ? -25.893 -21.744 63.699 1.00 67.69 556 GLY A C 1
ATOM 4602 O O . GLY A 1 556 ? -24.814 -21.257 64.026 1.00 67.69 556 GLY A O 1
ATOM 4603 N N . PHE A 1 557 ? -26.138 -22.145 62.447 1.00 66.25 557 PHE A N 1
ATOM 4604 C CA . PHE A 1 557 ? -25.197 -21.979 61.329 1.00 66.25 557 PHE A CA 1
ATOM 4605 C C . PHE A 1 557 ? -24.929 -20.490 61.046 1.00 66.25 557 PHE A C 1
ATOM 4607 O O . PHE A 1 557 ? -25.869 -19.732 60.814 1.00 66.25 557 PHE A O 1
ATOM 4614 N N . GLU A 1 558 ? -23.658 -20.075 61.055 1.00 75.25 558 GLU A N 1
ATOM 4615 C CA . GLU A 1 558 ? -23.218 -18.726 60.678 1.00 75.25 558 GLU A CA 1
ATOM 4616 C C . GLU A 1 558 ? -22.725 -18.751 59.217 1.00 75.25 558 GLU A C 1
ATOM 4618 O O . GLU A 1 558 ? -21.604 -19.193 58.953 1.00 75.25 558 GLU A O 1
ATOM 4623 N N . PRO A 1 559 ? -23.569 -18.370 58.237 1.00 75.44 559 PRO A N 1
ATOM 4624 C CA . PRO A 1 559 ? -23.190 -18.409 56.829 1.00 75.44 559 PRO A CA 1
ATOM 4625 C C . PRO A 1 559 ? -22.208 -17.283 56.536 1.00 75.44 559 PRO A C 1
ATOM 4627 O O . PRO A 1 559 ? -22.522 -16.158 56.865 1.00 75.44 559 PRO A O 1
ATOM 4630 N N . LEU A 1 560 ? -21.118 -17.507 55.798 1.00 87.19 560 LEU A N 1
ATOM 4631 C CA . LEU A 1 560 ? -20.211 -16.426 55.355 1.00 87.19 560 LEU A CA 1
ATOM 4632 C C . LEU A 1 560 ? -20.863 -15.411 54.389 1.00 87.19 560 LEU A C 1
ATOM 4634 O O . LEU A 1 560 ? -20.169 -14.572 53.818 1.00 87.19 560 LEU A O 1
ATOM 4638 N N . THR A 1 561 ? -22.168 -15.512 54.135 1.00 91.19 561 THR A N 1
ATOM 4639 C CA . THR A 1 561 ? -22.865 -14.775 53.086 1.00 91.19 561 THR A CA 1
ATOM 4640 C C . THR A 1 561 ? -23.917 -13.837 53.646 1.00 91.19 561 THR A C 1
ATOM 4642 O O . THR A 1 561 ? -24.913 -14.280 54.216 1.00 91.19 561 THR A O 1
ATOM 4645 N N . GLU A 1 562 ? -23.744 -12.552 53.370 1.00 93.94 562 GLU A N 1
ATOM 4646 C CA . GLU A 1 562 ? -24.712 -11.505 53.664 1.00 93.94 562 GLU A CA 1
ATOM 4647 C C . GLU A 1 562 ? -25.494 -11.151 52.401 1.00 93.94 562 GLU A C 1
ATOM 4649 O O . GLU A 1 562 ? -24.919 -10.999 51.325 1.00 93.94 562 GLU A O 1
ATOM 4654 N N . THR A 1 563 ? -26.810 -11.006 52.525 1.00 96.31 563 THR A N 1
ATOM 4655 C CA . THR A 1 563 ? -27.679 -10.580 51.428 1.00 96.31 563 THR A CA 1
ATOM 4656 C C . THR A 1 563 ? -28.391 -9.289 51.795 1.00 96.31 563 THR A C 1
ATOM 4658 O O . THR A 1 563 ? -29.002 -9.199 52.857 1.00 96.31 563 THR A O 1
ATOM 4661 N N . ILE A 1 564 ? -28.339 -8.306 50.898 1.00 96.88 564 ILE A N 1
ATOM 4662 C CA . ILE A 1 564 ? -28.952 -6.989 51.050 1.00 96.88 564 ILE A CA 1
ATOM 4663 C C . ILE A 1 564 ? -29.885 -6.734 49.867 1.00 96.88 564 ILE A C 1
ATOM 4665 O O . ILE A 1 564 ? -29.481 -6.837 48.712 1.00 96.88 564 ILE A O 1
ATOM 4669 N N . ILE A 1 565 ? -31.126 -6.353 50.138 1.00 97.19 565 ILE A N 1
ATOM 4670 C CA . ILE A 1 565 ? -32.151 -6.071 49.133 1.00 97.19 565 ILE A CA 1
ATOM 4671 C C . ILE A 1 565 ? -32.553 -4.602 49.244 1.00 97.19 565 ILE A C 1
ATOM 4673 O O . ILE A 1 565 ? -32.897 -4.124 50.328 1.00 97.19 565 ILE A O 1
ATOM 4677 N N . LYS A 1 566 ? -32.519 -3.874 48.123 1.00 95.56 566 LYS A N 1
ATOM 4678 C CA . LYS A 1 566 ? -32.969 -2.476 48.052 1.00 95.56 566 LYS A CA 1
ATOM 4679 C C . LYS A 1 566 ? -33.481 -2.140 46.653 1.00 95.56 566 LYS A C 1
ATOM 4681 O O . LYS A 1 566 ? -32.721 -2.143 45.684 1.00 95.56 566 LYS A O 1
ATOM 4686 N N . GLY A 1 567 ? -34.761 -1.779 46.554 1.00 91.69 567 GLY A N 1
ATOM 4687 C CA . GLY A 1 567 ? -35.411 -1.531 45.263 1.00 91.69 567 GLY A CA 1
ATOM 4688 C C . GLY A 1 567 ? -35.335 -2.771 44.366 1.00 91.69 567 GLY A C 1
ATOM 4689 O O . GLY A 1 567 ? -35.601 -3.872 44.829 1.00 91.69 567 GLY A O 1
ATOM 4690 N N . ASP A 1 568 ? -34.903 -2.599 43.116 1.00 92.81 568 ASP A N 1
ATOM 4691 C CA . ASP A 1 568 ? -34.766 -3.693 42.139 1.00 92.81 568 ASP A CA 1
ATOM 4692 C C . ASP A 1 568 ? -33.396 -4.408 42.205 1.00 92.81 568 ASP A C 1
ATOM 4694 O O . ASP A 1 568 ? -32.966 -5.035 41.235 1.00 92.81 568 ASP A O 1
ATOM 4698 N N . LYS A 1 569 ? -32.659 -4.259 43.316 1.00 94.81 569 LYS A N 1
ATOM 4699 C CA . LYS A 1 569 ? -31.288 -4.768 43.471 1.00 94.81 569 LYS A CA 1
ATOM 4700 C C . LYS A 1 569 ? -31.170 -5.740 44.631 1.00 94.81 569 LYS A C 1
ATOM 4702 O O . LYS A 1 569 ? -31.681 -5.482 45.721 1.00 94.81 569 LYS A O 1
ATOM 4707 N N . VAL A 1 570 ? -30.407 -6.802 44.391 1.00 96.38 570 VAL A N 1
ATOM 4708 C CA . VAL A 1 570 ? -29.933 -7.736 45.412 1.00 96.38 570 VAL A CA 1
ATOM 4709 C C . VAL A 1 570 ? -28.417 -7.696 45.420 1.00 96.38 570 VAL A C 1
ATOM 4711 O O . VAL A 1 570 ? -27.772 -7.841 44.385 1.00 96.38 570 VAL A O 1
ATOM 4714 N N . VAL A 1 571 ? -27.847 -7.487 46.593 1.00 96.69 571 VAL A N 1
ATOM 4715 C CA . VAL A 1 571 ? -26.420 -7.582 46.847 1.00 96.69 571 VAL A CA 1
ATOM 4716 C C . VAL A 1 571 ? -26.171 -8.834 47.666 1.00 96.69 571 VAL A C 1
ATOM 4718 O O . VAL A 1 571 ? -26.812 -9.018 48.692 1.00 96.69 571 VAL A O 1
ATOM 4721 N N . ILE A 1 572 ? -25.246 -9.679 47.226 1.00 96.56 572 ILE A N 1
ATOM 4722 C CA . ILE A 1 572 ? -24.774 -10.838 47.988 1.00 96.56 572 ILE A CA 1
ATOM 4723 C C . ILE A 1 572 ? -23.285 -10.642 48.231 1.00 96.56 572 ILE A C 1
ATOM 4725 O O . ILE A 1 572 ? -22.534 -10.466 47.277 1.00 96.56 572 ILE A O 1
ATOM 4729 N N . ILE A 1 573 ? -22.844 -10.658 49.483 1.00 96.94 573 ILE A N 1
ATOM 4730 C CA . ILE A 1 573 ? -21.434 -10.522 49.849 1.00 96.94 573 ILE A CA 1
ATOM 4731 C C . ILE A 1 573 ? -20.988 -11.807 50.523 1.00 96.94 573 ILE A C 1
ATOM 4733 O O . ILE A 1 573 ? -21.588 -12.230 51.504 1.00 96.94 573 ILE A O 1
ATOM 4737 N N . ILE A 1 574 ? -19.927 -12.411 50.000 1.00 96.12 574 ILE A N 1
ATOM 4738 C CA . ILE A 1 574 ? -19.231 -13.542 50.604 1.00 96.12 574 ILE A CA 1
ATOM 4739 C C . ILE A 1 574 ? -18.024 -12.989 51.366 1.00 96.12 574 ILE A C 1
ATOM 4741 O O . ILE A 1 574 ? -17.084 -12.460 50.764 1.00 96.12 574 ILE A O 1
ATOM 4745 N N . TRP A 1 575 ? -18.066 -13.092 52.691 1.00 95.00 575 TRP A N 1
ATOM 4746 C CA . TRP A 1 575 ? -17.077 -12.547 53.616 1.00 95.00 575 TRP A CA 1
ATOM 4747 C C . TRP A 1 575 ? -15.917 -13.523 53.852 1.00 95.00 575 TRP A C 1
ATOM 4749 O O . TRP A 1 575 ? -15.811 -14.168 54.890 1.00 95.00 575 TRP A O 1
ATOM 4759 N N . THR A 1 576 ? -15.027 -13.623 52.869 1.00 94.44 576 THR A N 1
ATOM 4760 C CA . THR A 1 576 ? -13.713 -14.290 52.962 1.00 94.44 576 THR A CA 1
ATOM 4761 C C . THR A 1 576 ? -12.594 -13.272 53.201 1.00 94.44 576 THR A C 1
ATOM 4763 O O . THR A 1 576 ? -12.840 -12.070 53.131 1.00 94.44 576 THR A O 1
ATOM 4766 N N . GLU A 1 577 ? -11.352 -13.716 53.445 1.00 92.44 577 GLU A N 1
ATOM 4767 C CA . GLU A 1 577 ? -10.192 -12.811 53.613 1.00 92.44 577 GLU A CA 1
ATOM 4768 C C . GLU A 1 577 ? -10.096 -11.754 52.495 1.00 92.44 577 GLU A C 1
ATOM 4770 O O . GLU A 1 577 ? -9.877 -10.568 52.758 1.00 92.44 577 GLU A O 1
ATOM 4775 N N . GLU A 1 578 ? -10.351 -12.176 51.254 1.00 93.75 578 GLU A N 1
ATOM 4776 C CA . GLU A 1 578 ? -10.659 -11.301 50.127 1.00 93.75 578 GLU A CA 1
ATOM 4777 C C . GLU A 1 578 ? -12.167 -11.384 49.829 1.00 93.75 578 GLU A C 1
ATOM 4779 O O . GLU A 1 578 ? -12.607 -12.350 49.201 1.00 93.75 578 GLU A O 1
ATOM 4784 N N . PRO A 1 579 ? -12.995 -10.433 50.299 1.00 95.38 579 PRO A N 1
ATOM 4785 C CA . PRO A 1 579 ? -14.441 -10.565 50.181 1.00 95.38 579 PRO A CA 1
ATOM 4786 C C . PRO A 1 579 ? -14.898 -10.364 48.734 1.00 95.38 579 PRO A C 1
ATOM 4788 O O . PRO A 1 579 ? -14.326 -9.558 47.993 1.00 95.38 579 PRO A O 1
ATOM 4791 N N . THR A 1 580 ? -15.949 -11.080 48.340 1.00 95.12 580 THR A N 1
ATOM 4792 C CA . THR A 1 580 ? -16.529 -10.999 46.991 1.00 95.12 580 THR A CA 1
ATOM 4793 C C . THR A 1 580 ? -17.986 -10.576 47.074 1.00 95.12 580 THR A C 1
ATOM 4795 O O . THR A 1 580 ? -18.789 -11.232 47.728 1.00 95.12 580 THR A O 1
ATOM 4798 N N . GLY A 1 581 ? -18.332 -9.481 46.407 1.00 94.94 581 GLY A N 1
ATOM 4799 C CA . GLY A 1 581 ? -19.689 -8.967 46.311 1.00 94.94 581 GLY A CA 1
ATOM 4800 C C . GLY A 1 581 ? -20.290 -9.184 44.925 1.00 94.94 581 GLY A C 1
ATOM 4801 O O . GLY A 1 581 ? -19.622 -8.965 43.919 1.00 94.94 581 GLY A O 1
ATOM 4802 N N . PHE A 1 582 ? -21.560 -9.561 44.873 1.00 94.56 582 PHE A N 1
ATOM 4803 C CA . PHE A 1 582 ? -22.359 -9.724 43.665 1.00 94.56 582 PHE A CA 1
ATOM 4804 C C . PHE A 1 582 ? -23.504 -8.715 43.701 1.00 94.56 582 PHE A C 1
ATOM 4806 O O . PHE A 1 582 ? -24.276 -8.710 44.657 1.00 94.56 582 PHE A O 1
ATOM 4813 N N . LEU A 1 583 ? -23.628 -7.870 42.680 1.00 93.69 583 LEU A N 1
ATOM 4814 C CA . LEU A 1 583 ? -24.764 -6.969 42.490 1.00 93.69 583 LEU A CA 1
ATOM 4815 C C . LEU A 1 583 ? -25.669 -7.520 41.404 1.00 93.69 583 LEU A C 1
ATOM 4817 O O . LEU A 1 583 ? -25.330 -7.421 40.231 1.00 93.69 583 LEU A O 1
ATOM 4821 N N . ILE A 1 584 ? -26.829 -8.036 41.777 1.00 93.38 584 ILE A N 1
ATOM 4822 C CA . ILE A 1 584 ? -27.851 -8.499 40.845 1.00 93.38 584 ILE A CA 1
ATOM 4823 C C . ILE A 1 584 ? -28.859 -7.369 40.650 1.00 93.38 584 ILE A C 1
ATOM 4825 O O . ILE A 1 584 ? -29.498 -6.925 41.607 1.00 93.38 584 ILE A O 1
ATOM 4829 N N . ASN A 1 585 ? -29.011 -6.897 39.415 1.00 89.81 585 ASN A N 1
ATOM 4830 C CA . ASN A 1 585 ? -29.972 -5.851 39.069 1.00 89.81 585 ASN A CA 1
ATOM 4831 C C . ASN A 1 585 ? -31.169 -6.453 38.327 1.00 89.81 585 ASN A C 1
ATOM 4833 O O . ASN A 1 585 ? -31.259 -6.368 37.104 1.00 89.81 585 ASN A O 1
ATOM 4837 N N . ASN A 1 586 ? -32.072 -7.081 39.077 1.00 90.62 586 ASN A N 1
ATOM 4838 C CA . ASN A 1 586 ? -33.248 -7.743 38.532 1.00 90.62 586 ASN A CA 1
ATOM 4839 C C . ASN A 1 586 ? -34.4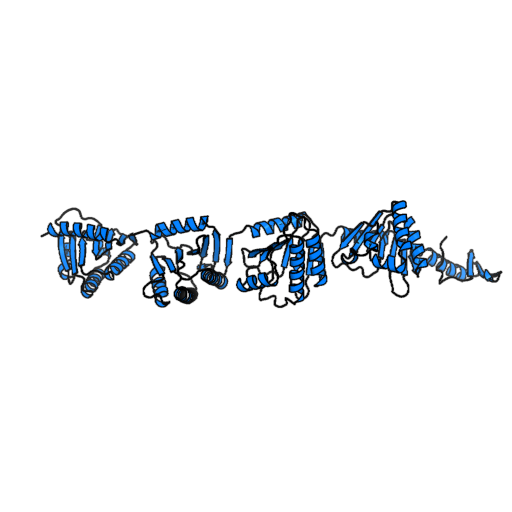16 -7.623 39.520 1.00 90.62 586 ASN A C 1
ATOM 4841 O O . ASN A 1 586 ? -34.367 -8.156 40.630 1.00 90.62 586 ASN A O 1
ATOM 4845 N N . LYS A 1 587 ? -35.484 -6.942 39.093 1.00 91.62 587 LYS A N 1
ATOM 4846 C CA . LYS A 1 587 ? -36.669 -6.682 39.918 1.00 91.62 587 LYS A CA 1
ATOM 4847 C C . LYS A 1 587 ? -37.338 -7.963 40.419 1.00 91.62 587 LYS A C 1
ATOM 4849 O O . LYS A 1 587 ? -37.667 -8.047 41.596 1.00 91.62 587 LYS A O 1
ATOM 4854 N N . ALA A 1 588 ? -37.501 -8.972 39.562 1.00 93.12 588 ALA A N 1
ATOM 4855 C CA . ALA A 1 588 ? -38.139 -10.230 39.952 1.00 93.12 588 ALA A CA 1
ATOM 4856 C C . ALA A 1 588 ? -37.299 -10.987 40.995 1.00 93.12 588 ALA A C 1
ATOM 4858 O O . ALA A 1 588 ? -37.841 -11.549 41.947 1.00 93.12 588 ALA A O 1
ATOM 4859 N N . VAL A 1 589 ? -35.969 -10.949 40.855 1.00 94.12 589 VAL A N 1
ATOM 4860 C CA . VAL A 1 589 ? -35.046 -11.516 41.847 1.00 94.12 589 VAL A CA 1
ATOM 4861 C C . VAL A 1 589 ? -35.145 -10.745 43.164 1.00 94.12 589 VAL A C 1
ATOM 4863 O O . VAL A 1 589 ? -35.313 -11.365 44.211 1.00 94.12 589 VAL A O 1
ATOM 4866 N N . ALA A 1 590 ? -35.126 -9.410 43.128 1.00 94.38 590 ALA A N 1
ATOM 4867 C CA . ALA A 1 590 ? -35.261 -8.576 44.322 1.00 94.38 590 ALA A CA 1
ATOM 4868 C C . ALA A 1 590 ? -36.576 -8.824 45.071 1.00 94.38 590 ALA A C 1
ATOM 4870 O O . ALA A 1 590 ? -36.557 -9.034 46.280 1.00 94.38 590 ALA A O 1
ATOM 4871 N N . GLU A 1 591 ? -37.701 -8.904 44.359 1.00 95.25 591 GLU A N 1
ATOM 4872 C CA . GLU A 1 591 ? -39.005 -9.238 44.942 1.00 95.25 591 GLU A CA 1
ATOM 4873 C C . GLU A 1 591 ? -39.031 -10.648 45.555 1.00 95.25 591 GLU A C 1
ATOM 4875 O O . GLU A 1 591 ? -39.656 -10.866 46.595 1.00 95.25 591 GLU A O 1
ATOM 4880 N N . SER A 1 592 ? -38.351 -11.618 44.937 1.00 96.44 592 SER A N 1
ATOM 4881 C CA . SER A 1 592 ? -38.241 -12.979 45.471 1.00 96.44 592 SER A CA 1
ATOM 4882 C C . SER A 1 592 ? -37.409 -13.025 46.756 1.00 96.44 592 SER A C 1
ATOM 4884 O O . SER A 1 592 ? -37.834 -13.621 47.748 1.00 96.44 592 SER A O 1
ATOM 4886 N N . TYR A 1 593 ? -36.243 -12.375 46.766 1.00 96.75 593 TYR A N 1
ATOM 4887 C CA . TYR A 1 593 ? -35.384 -12.294 47.949 1.00 96.75 593 TYR A CA 1
ATOM 4888 C C . TYR A 1 593 ? -36.035 -11.487 49.080 1.00 96.75 593 TYR A C 1
ATOM 4890 O O . TYR A 1 593 ? -35.892 -11.849 50.244 1.00 96.75 593 TYR A O 1
ATOM 4898 N N . ASP A 1 594 ? -36.813 -10.450 48.760 1.00 96.06 594 ASP A N 1
ATOM 4899 C CA . ASP A 1 594 ? -37.593 -9.685 49.737 1.00 96.06 594 ASP A CA 1
ATOM 4900 C C . ASP A 1 594 ? -38.658 -10.540 50.441 1.00 96.06 594 ASP A C 1
ATOM 4902 O O . ASP A 1 594 ? -38.817 -10.472 51.661 1.00 96.06 594 ASP A O 1
ATOM 4906 N N . LYS A 1 595 ? -39.358 -11.408 49.697 1.00 96.00 595 LYS A N 1
ATOM 4907 C CA . LYS A 1 595 ? -40.287 -12.388 50.289 1.00 96.00 595 LYS A CA 1
ATOM 4908 C C . LYS A 1 595 ? -39.560 -13.358 51.216 1.00 96.00 595 LYS A C 1
ATOM 4910 O O . LYS A 1 595 ? -40.055 -13.635 52.305 1.00 96.00 595 LYS A O 1
ATOM 4915 N N . PHE A 1 596 ? -38.387 -13.845 50.810 1.00 94.44 596 PHE A N 1
ATOM 4916 C CA . PHE A 1 596 ? -37.566 -14.721 51.646 1.00 94.44 596 PHE A CA 1
ATOM 4917 C C . PHE A 1 596 ? -37.117 -14.023 52.936 1.00 94.44 596 PHE A C 1
ATOM 4919 O O . PHE A 1 596 ? -37.275 -14.576 54.022 1.00 94.44 596 PHE A O 1
ATOM 4926 N N . PHE A 1 597 ? -36.654 -12.775 52.834 1.00 95.31 597 PHE A N 1
ATOM 4927 C CA . PHE A 1 597 ? -36.319 -11.953 53.992 1.00 95.31 597 PHE A CA 1
ATOM 4928 C C . PHE A 1 597 ? -37.505 -11.806 54.951 1.00 95.31 597 PHE A C 1
ATOM 4930 O O . PHE A 1 597 ? -37.346 -12.039 56.144 1.00 95.31 597 PHE A O 1
ATOM 4937 N N . LYS A 1 598 ? -38.699 -11.466 54.446 1.00 94.56 598 LYS A N 1
ATOM 4938 C CA . LYS A 1 598 ? -39.907 -11.296 55.272 1.00 94.56 598 LYS A CA 1
ATOM 4939 C C . LYS A 1 598 ? -40.262 -12.562 56.054 1.00 94.56 598 LYS A C 1
ATOM 4941 O O . LYS A 1 598 ? -40.558 -12.465 57.240 1.00 94.56 598 LYS A O 1
ATOM 4946 N N . LEU A 1 599 ? -40.153 -13.735 55.425 1.00 93.81 599 LEU A N 1
ATOM 4947 C CA . LEU A 1 599 ? -40.369 -15.019 56.103 1.00 93.81 599 LEU A CA 1
ATOM 4948 C C . LEU A 1 599 ? -39.386 -15.229 57.262 1.00 93.81 599 LEU A C 1
ATOM 4950 O O . LEU A 1 599 ? -39.796 -15.649 58.341 1.00 93.81 599 LEU A O 1
ATOM 4954 N N . LEU A 1 600 ? -38.100 -14.920 57.062 1.00 91.19 600 LEU A N 1
ATOM 4955 C CA . LEU A 1 600 ? -37.094 -15.008 58.127 1.00 91.19 600 LEU A CA 1
ATOM 4956 C C . LEU A 1 600 ? -37.334 -13.966 59.226 1.00 91.19 600 LEU A C 1
ATOM 4958 O O . LEU A 1 600 ? -37.212 -14.267 60.412 1.00 91.19 600 LEU A O 1
ATOM 4962 N N . TRP A 1 601 ? -37.707 -12.749 58.833 1.00 93.56 601 TRP A N 1
ATOM 4963 C CA . TRP A 1 601 ? -37.968 -11.633 59.735 1.00 93.56 601 TRP A CA 1
ATOM 4964 C C . TRP A 1 601 ? -39.110 -11.928 60.711 1.00 93.56 601 TRP A C 1
ATOM 4966 O O . TRP A 1 601 ? -39.015 -11.598 61.888 1.00 93.56 601 TRP A O 1
ATOM 4976 N N . GLU A 1 602 ? -40.179 -12.576 60.243 1.00 92.06 602 GLU A N 1
ATOM 4977 C CA . GLU A 1 602 ? -41.345 -12.940 61.060 1.00 92.06 602 GLU A CA 1
ATOM 4978 C C . GLU A 1 602 ? -41.066 -14.077 62.057 1.00 92.06 602 GLU A C 1
ATOM 4980 O O . GLU A 1 602 ? -41.717 -14.156 63.100 1.00 92.06 602 GLU A O 1
ATOM 4985 N N . GLN A 1 603 ? -40.092 -14.948 61.769 1.00 87.19 603 GLN A N 1
ATOM 4986 C CA . GLN A 1 603 ? -39.719 -16.062 62.652 1.00 87.19 603 GLN A CA 1
ATOM 4987 C C . GLN A 1 603 ? -38.889 -15.623 63.862 1.00 87.19 603 GLN A C 1
ATOM 4989 O O . GLN A 1 603 ? -38.825 -16.337 64.867 1.00 87.19 603 GLN A O 1
ATOM 4994 N N . VAL A 1 604 ? -38.258 -14.454 63.775 1.00 81.88 604 VAL A N 1
ATOM 4995 C CA . VAL A 1 604 ? -37.427 -13.886 64.833 1.00 81.88 604 VAL A CA 1
ATOM 4996 C C . VAL A 1 604 ? -38.222 -12.774 65.514 1.00 81.88 604 VAL A C 1
ATOM 4998 O O . VAL A 1 604 ? -38.589 -11.787 64.876 1.00 81.88 604 VAL A O 1
ATOM 5001 N N . LYS A 1 605 ? -38.542 -12.974 66.796 1.00 61.81 605 LYS A N 1
ATOM 5002 C CA . LYS A 1 605 ? -39.319 -12.032 67.613 1.00 61.81 605 LYS A CA 1
ATOM 5003 C C . LYS A 1 605 ? -38.433 -11.052 68.352 1.00 61.81 605 LYS A C 1
ATOM 5005 O O . LYS A 1 605 ? -37.429 -11.525 68.930 1.00 61.81 605 LYS A O 1
#